Protein 4RHO (pdb70)

B-factor: mean 41.24, std 14.46, range [11.75, 108.76]

Foldseek 3Di:
DLCQQADCSVVPFDWFKKKFAFDLVDDLLPQQLLLLVLLLVVLVCVVDVLAQQQKAAHDNDLVNSRPGRQADNVSGGDPSLNVVQNVVCVPVPDDQFGNKMKSNDPPALSIKITKGDDNVSLATIMDMMTRGHDDFPDALVSVVSSVLSNCVSHVTQKMEDATGPLCVLAPDVQWGFLHQMKHQDDDDCVQQVLFPDWAFRDDPHGGRITRTGNDGPGPGDSPDVSSSVSSNVRNVSCVVVPNIDTSSVD/DLLCQQADVSVVPFDWFKKKFAFDLVDDLLPQQLLLLVLLLVVLVCVVPVLAQQQKAAHDNDLVNSRPGRQADNVSGGDPSLNVVQNVVCVPVPDDQFGNKMKSNDSPAQSIKITWGDDNVSPATIMDMITRGHDDFPDALVSVVSSVLSNCVSHVTQKMEDATGPLCVLAPDVQWGFLHQMKHQDDDDCVQQVLFPDWAFRDDDPGGRITRTGNDGPGPGDSPDVSSSVSSNSRNVSCVVVPNIDTSNVD

Secondary structure (DSSP, 8-state):
--TTTBSGGGGS-----EE----TT--TT-----HHHHHHHHHHHTT----GGG-EE-BSSTTTTSSSBSB-TTSSBPHHHHHHHHHHHSS----S-BS-EE-S--STTT----EE--SS-SSPPEEEE------TT--HHHHHHHHHHHHHHH--S-BEE--TT-TTTSS-TTS------EESS---TTT-TT-SEEEEEEETTEEEEEEEES--SS---TT-HHHHHHHHHHHHHHHHTT-S--GGG-/-TTTTTBSGGGGS-----EE----TT--TT-----HHHHHHHHHHHTT----GGG-EE-BSSTTTTSSSBSB-TTSSBPHHHHHHHHHHHSS----S-BS-EE-S--STTT----EE--SS-SSPPEEEE------TT--HHHHHHHHHHHHHHH--S-BEE--TT-TTTSS-TTS------EESS---TTT-TT-SEEEEEEETTEEEEEEEES--SS---TT-HHHHHHHHHHHHHHHHTT-S--GGG-

Organism: Burkholderia pseudomallei (strain K96243) (NCBI:txid272560)

Solvent-accessible surface area: 22991 Å² total

InterPro domains:
  IPR016929 Imm52 family, TsiT-like [PIRSF029636] (1-240)
  IPR028969 Immunity protein 52 [PF15579] (22-234)

Nearest PDB structures (foldseek):
  4rho-assembly1_A  TM=1.004E+00  e=4.269E-50  Burkholderia pseudomallei K96243
  7drg-assembly1_A  TM=4.751E-01  e=1.906E-02  Pseudomonas aeruginosa PAO1
  7drg-assembly1_B  TM=4.707E-01  e=2.550E-02  Pseudomonas aeruginosa PAO1
  2zba-assembly1_A  TM=2.492E-01  e=7.264E+00  Fusarium sporotrichioides
  4rho-assembly1_A  TM=1.004E+00  e=5.181E-49  Burkholderia pseudomallei K96243

Structure (mmCIF, N/CA/C/O backbone):
data_4RHO
#
_entry.id   4RHO
#
_cell.length_a   37.344
_cell.length_b   85.704
_cell.length_c   156.285
_cell.angle_alpha   90.000
_cell.angle_beta   90.000
_cell.angle_gamma   90.000
#
_symmetry.space_group_name_H-M   'P 21 21 21'
#
loop_
_entity.id
_entity.type
_entity.pdbx_description
1 polymer 'Uncharacterized protein'
2 non-polymer 'TRIETHYLENE GLYCOL'
3 water water
#
loop_
_atom_site.group_PDB
_atom_site.id
_atom_site.type_symbol
_atom_site.label_atom_id
_atom_site.label_alt_id
_atom_site.label_comp_id
_atom_site.label_asym_id
_atom_site.label_entity_id
_atom_site.label_seq_id
_atom_site.pdbx_PDB_ins_code
_atom_site.Cartn_x
_atom_site.Cartn_y
_atom_site.Cartn_z
_atom_site.occupancy
_atom_site.B_iso_or_equiv
_atom_site.auth_seq_id
_atom_site.auth_comp_id
_atom_site.auth_asym_id
_atom_site.auth_atom_id
_atom_site.pdbx_PDB_model_num
ATOM 1 N N . ASP A 1 4 ? 20.097 17.848 28.523 1.00 61.15 -15 ASP A N 1
ATOM 2 C CA . ASP A 1 4 ? 19.616 18.878 27.602 1.00 61.86 -15 ASP A CA 1
ATOM 3 C C . ASP A 1 4 ? 18.546 18.310 26.658 1.00 64.35 -15 ASP A C 1
ATOM 4 O O . ASP A 1 4 ? 17.444 18.852 26.581 1.00 63.88 -15 ASP A O 1
ATOM 6 N N . LYS A 1 5 ? 18.870 17.204 25.954 1.00 59.83 -14 LYS A N 1
ATOM 7 C CA . LYS A 1 5 ? 17.936 16.552 25.020 1.00 58.20 -14 LYS A CA 1
ATOM 8 C C . LYS A 1 5 ? 17.480 15.185 25.566 1.00 58.73 -14 LYS A C 1
ATOM 9 O O . LYS A 1 5 ? 16.787 14.439 24.868 1.00 57.06 -14 LYS A O 1
ATOM 11 N N . ILE A 1 6 ? 17.787 14.911 26.848 1.00 53.69 -13 ILE A N 1
ATOM 12 C CA . ILE A 1 6 ? 17.524 13.618 27.485 1.00 51.56 -13 ILE A CA 1
ATOM 13 C C . ILE A 1 6 ? 15.983 13.294 27.550 1.00 52.19 -13 ILE A C 1
ATOM 14 O O . ILE A 1 6 ? 15.607 12.119 27.501 1.00 50.44 -13 ILE A O 1
ATOM 19 N N . HIS A 1 7 ? 15.126 14.320 27.674 1.00 47.65 -12 HIS A N 1
ATOM 20 C CA . HIS A 1 7 ? 13.697 14.074 27.861 1.00 45.76 -12 HIS A CA 1
ATOM 21 C C . HIS A 1 7 ? 12.878 14.336 26.577 1.00 49.42 -12 HIS A C 1
ATOM 22 O O . HIS A 1 7 ? 11.897 13.640 26.340 1.00 47.63 -12 HIS A O 1
ATOM 29 N N . HIS A 1 8 ? 13.246 15.360 25.780 1.00 48.12 -11 HIS A N 1
ATOM 30 C CA . HIS A 1 8 ? 12.414 15.737 24.632 1.00 48.71 -11 HIS A CA 1
ATOM 31 C C . HIS A 1 8 ? 12.762 14.921 23.347 1.00 54.86 -11 HIS A C 1
ATOM 32 O O . HIS A 1 8 ? 11.878 14.696 22.522 1.00 54.04 -11 HIS A O 1
ATOM 39 N N . HIS A 1 9 ? 14.029 14.460 23.201 1.00 54.01 -10 HIS A N 1
ATOM 40 C CA . HIS A 1 9 ? 14.422 13.653 22.023 1.00 55.12 -10 HIS A CA 1
ATOM 41 C C . HIS A 1 9 ? 14.062 12.175 22.223 1.00 58.27 -10 HIS A C 1
ATOM 42 O O . HIS A 1 9 ? 14.235 11.646 23.317 1.00 56.58 -10 HIS A O 1
ATOM 49 N N . HIS A 1 10 ? 13.602 11.497 21.134 1.00 56.08 -9 HIS A N 1
ATOM 50 C CA . HIS A 1 10 ? 13.103 10.108 21.193 1.00 55.66 -9 HIS A CA 1
ATOM 51 C C . HIS A 1 10 ? 14.197 9.092 21.591 1.00 60.97 -9 HIS A C 1
ATOM 52 O O . HIS A 1 10 ? 13.940 8.214 22.419 1.00 59.95 -9 HIS A O 1
ATOM 59 N N . HIS A 1 11 ? 15.351 9.119 20.899 1.00 59.02 -8 HIS A N 1
ATOM 60 C CA . HIS A 1 11 ? 16.369 8.074 21.052 1.00 59.50 -8 HIS A CA 1
ATOM 61 C C . HIS A 1 11 ? 17.319 8.357 22.240 1.00 65.34 -8 HIS A C 1
ATOM 62 O O . HIS A 1 11 ? 18.105 7.480 22.618 1.00 64.79 -8 HIS A O 1
ATOM 69 N N . HIS A 1 12 ? 17.200 9.546 22.866 1.00 63.25 -7 HIS A N 1
ATOM 70 C CA . HIS A 1 12 ? 18.057 9.913 23.999 1.00 63.75 -7 HIS A CA 1
ATOM 71 C C . HIS A 1 12 ? 17.692 9.111 25.279 1.00 66.48 -7 HIS A C 1
ATOM 72 O O . HIS A 1 12 ? 18.420 9.180 26.268 1.00 66.33 -7 HIS A O 1
ATOM 79 N N . GLU A 1 13 ? 16.626 8.274 25.214 1.00 62.27 -6 GLU A N 1
ATOM 80 C CA . GLU A 1 13 ? 16.267 7.378 26.330 1.00 61.24 -6 GLU A CA 1
ATOM 81 C C . GLU A 1 13 ? 17.275 6.205 26.429 1.00 65.77 -6 GLU A C 1
ATOM 82 O O . GLU A 1 13 ? 17.307 5.498 27.439 1.00 64.44 -6 GLU A O 1
ATOM 88 N N . ASN A 1 14 ? 18.081 6.000 25.366 1.00 63.52 -5 ASN A N 1
ATOM 89 C CA . ASN A 1 14 ? 19.081 4.933 25.322 1.00 64.12 -5 ASN A CA 1
ATOM 90 C C . ASN A 1 14 ? 20.437 5.436 25.847 1.00 69.70 -5 ASN A C 1
ATOM 91 O O . ASN A 1 14 ? 21.350 4.635 26.072 1.00 70.12 -5 ASN A O 1
ATOM 96 N N . LEU A 1 15 ? 20.564 6.764 26.045 1.00 66.29 -4 LEU A N 1
ATOM 97 C CA . LEU A 1 15 ? 21.814 7.373 26.498 1.00 66.66 -4 LEU A CA 1
ATOM 98 C C . LEU A 1 15 ? 21.825 7.549 28.023 1.00 69.46 -4 LEU A C 1
ATOM 99 O O . LEU A 1 15 ? 20.759 7.641 28.651 1.00 67.15 -4 LEU A O 1
ATOM 104 N N . TYR A 1 16 ? 23.030 7.593 28.618 1.00 66.97 -3 TYR A N 1
ATOM 105 C CA . TYR A 1 16 ? 23.193 7.744 30.062 1.00 66.14 -3 TYR A CA 1
ATOM 106 C C . TYR A 1 16 ? 22.881 9.176 30.502 1.00 68.91 -3 TYR A C 1
ATOM 107 O O . TYR A 1 16 ? 23.209 10.128 29.792 1.00 69.64 -3 TYR A O 1
ATOM 109 N N . PHE A 1 17 ? 22.252 9.327 31.678 1.00 63.45 -2 PHE A N 1
ATOM 110 C CA . PHE A 1 17 ? 21.921 10.644 32.223 1.00 62.92 -2 PHE A CA 1
ATOM 111 C C . PHE A 1 17 ? 21.979 10.621 33.738 1.00 64.70 -2 PHE A C 1
ATOM 112 O O . PHE A 1 17 ? 21.910 9.553 34.336 1.00 63.11 -2 PHE A O 1
ATOM 120 N N . GLN A 1 18 ? 22.048 11.793 34.365 1.00 61.18 -1 GLN A N 1
ATOM 121 C CA . GLN A 1 18 ? 22.011 11.884 35.815 1.00 60.14 -1 GLN A CA 1
ATOM 122 C C . GLN A 1 18 ? 20.584 12.115 36.282 1.00 60.64 -1 GLN A C 1
ATOM 123 O O . GLN A 1 18 ? 19.998 13.163 35.986 1.00 60.51 -1 GLN A O 1
ATOM 125 N N . GLY A 1 19 ? 19.998 11.103 36.932 1.00 54.17 0 GLY A N 1
ATOM 126 C CA . GLY A 1 19 ? 18.631 11.198 37.427 1.00 51.78 0 GLY A CA 1
ATOM 127 C C . GLY A 1 19 ? 18.022 9.892 37.902 1.00 51.38 0 GLY A C 1
ATOM 128 O O . GLY A 1 19 ? 18.625 8.825 37.758 1.00 50.89 0 GLY A O 1
ATOM 137 N N . GLU A 1 21 ? 15.299 6.749 37.829 1.00 39.78 2 GLU A N 1
ATOM 138 C CA . GLU A 1 21 ? 14.661 5.981 36.765 1.00 38.20 2 GLU A CA 1
ATOM 139 C C . GLU A 1 21 ? 13.793 4.854 37.343 1.00 39.44 2 GLU A C 1
ATOM 140 O O . GLU A 1 21 ? 14.272 4.053 38.151 1.00 39.25 2 GLU A O 1
ATOM 146 N N . ILE A 1 22 ? 12.503 4.807 36.937 1.00 33.75 3 ILE A N 1
ATOM 147 C CA . ILE A 1 22 ? 11.564 3.764 37.374 1.00 31.43 3 ILE A CA 1
ATOM 148 C C . ILE A 1 22 ? 11.190 2.885 36.169 1.00 33.70 3 ILE A C 1
ATOM 149 O O . ILE A 1 22 ? 10.544 3.363 35.234 1.00 33.91 3 ILE A O 1
ATOM 154 N N . LYS A 1 23 ? 11.672 1.635 36.153 1.00 28.42 4 LYS A N 1
ATOM 155 C CA . LYS A 1 23 ? 11.467 0.738 35.019 1.00 28.05 4 LYS A CA 1
ATOM 156 C C . LYS A 1 23 ? 10.580 -0.427 35.411 1.00 30.75 4 LYS A C 1
ATOM 157 O O . LYS A 1 23 ? 10.876 -1.125 36.378 1.00 29.61 4 LYS A O 1
ATOM 163 N N . ALA A 1 24 ? 9.490 -0.656 34.650 1.00 26.82 5 ALA A N 1
ATOM 164 C CA . ALA A 1 24 ? 8.555 -1.735 34.951 1.00 26.00 5 ALA A CA 1
ATOM 165 C C . ALA A 1 24 ? 8.419 -2.712 33.774 1.00 29.68 5 ALA A C 1
ATOM 166 O O . ALA A 1 24 ? 8.457 -2.299 32.615 1.00 29.00 5 ALA A O 1
ATOM 176 N N . PHE A 1 26 ? 5.792 -5.706 32.321 1.00 25.29 7 PHE A N 1
ATOM 177 C CA . PHE A 1 26 ? 4.456 -6.264 32.492 1.00 25.69 7 PHE A CA 1
ATOM 178 C C . PHE A 1 26 ? 4.053 -7.106 31.281 1.00 31.83 7 PHE A C 1
ATOM 179 O O . PHE A 1 26 ? 4.726 -7.075 30.253 1.00 30.96 7 PHE A O 1
ATOM 187 N N . ARG A 1 27 ? 2.993 -7.903 31.427 1.00 31.25 8 ARG A N 1
ATOM 188 C CA . ARG A 1 27 ? 2.475 -8.715 30.335 1.00 33.07 8 ARG A CA 1
ATOM 189 C C . ARG A 1 27 ? 0.980 -8.523 30.206 1.00 38.77 8 ARG A C 1
ATOM 190 O O . ARG A 1 27 ? 0.210 -9.124 30.960 1.00 39.44 8 ARG A O 1
ATOM 198 N N . ASP A 1 28 ? 0.564 -7.618 29.322 1.00 35.47 9 ASP A N 1
ATOM 199 C CA . ASP A 1 28 ? -0.850 -7.363 29.085 1.00 35.67 9 ASP A CA 1
ATOM 200 C C . ASP A 1 28 ? -1.240 -7.869 27.705 1.00 39.38 9 ASP A C 1
ATOM 201 O O . ASP A 1 28 ? -0.981 -7.200 26.704 1.00 37.90 9 ASP A O 1
ATOM 206 N N . VAL A 1 29 ? -1.849 -9.065 27.646 1.00 37.15 10 VAL A N 1
ATOM 207 C CA . VAL A 1 29 ? -2.187 -9.725 26.381 1.00 38.08 10 VAL A CA 1
ATOM 208 C C . VAL A 1 29 ? -3.300 -8.950 25.618 1.00 41.65 10 VAL A C 1
ATOM 209 O O . VAL A 1 29 ? -3.535 -9.225 24.445 1.00 42.06 10 VAL A O 1
ATOM 213 N N . SER A 1 30 ? -3.958 -7.984 26.283 1.00 37.74 11 SER A N 1
ATOM 214 C CA . SER A 1 30 ? -5.042 -7.216 25.655 1.00 38.40 11 SER A CA 1
ATOM 215 C C . SER A 1 30 ? -4.538 -5.855 25.112 1.00 40.77 11 SER A C 1
ATOM 216 O O . SER A 1 30 ? -5.310 -5.113 24.496 1.00 40.86 11 SER A O 1
ATOM 219 N N . LEU A 1 31 ? -3.251 -5.537 25.338 1.00 35.45 12 LEU A N 1
ATOM 220 C CA . LEU A 1 31 ? -2.686 -4.251 24.931 1.00 34.27 12 LEU A CA 1
ATOM 221 C C . LEU A 1 31 ? -1.840 -4.396 23.657 1.00 40.49 12 LEU A C 1
ATOM 222 O O . LEU A 1 31 ? -0.869 -5.153 23.644 1.00 40.70 12 LEU A O 1
ATOM 227 N N . SER A 1 32 ? -2.194 -3.646 22.596 1.00 38.27 13 SER A N 1
ATOM 228 C CA . SER A 1 32 ? -1.432 -3.659 21.343 1.00 38.50 13 SER A CA 1
ATOM 229 C C . SER A 1 32 ? -0.467 -2.476 21.284 1.00 42.50 13 SER A C 1
ATOM 230 O O . SER A 1 32 ? -0.629 -1.509 22.032 1.00 41.36 13 SER A O 1
ATOM 233 N N . SER A 1 33 ? 0.500 -2.521 20.351 1.00 40.30 14 SER A N 1
ATOM 234 C CA . SER A 1 33 ? 1.470 -1.436 20.172 1.00 39.49 14 SER A CA 1
ATOM 235 C C . SER A 1 33 ? 0.824 -0.217 19.472 1.00 42.34 14 SER A C 1
ATOM 236 O O . SER A 1 33 ? 1.449 0.846 19.380 1.00 41.75 14 SER A O 1
ATOM 239 N N . ARG A 1 34 ? -0.440 -0.376 18.998 1.00 38.62 15 ARG A N 1
ATOM 240 C CA A ARG A 1 34 ? -1.141 0.711 18.307 0.50 38.59 15 ARG A CA 1
ATOM 241 C CA B ARG A 1 34 ? -1.169 0.673 18.282 0.50 38.70 15 ARG A CA 1
ATOM 242 C C . ARG A 1 34 ? -2.242 1.310 19.197 1.00 42.23 15 ARG A C 1
ATOM 243 O O . ARG A 1 34 ? -2.855 2.318 18.828 1.00 42.11 15 ARG A O 1
ATOM 258 N N . ASN A 1 35 ? -2.463 0.721 20.388 1.00 38.29 16 ASN A N 1
ATOM 259 C CA . ASN A 1 35 ? -3.463 1.231 21.327 1.00 37.62 16 ASN A CA 1
ATOM 260 C C . ASN A 1 35 ? -2.887 2.421 22.116 1.00 40.85 16 ASN A C 1
ATOM 261 O O . ASN A 1 35 ? -2.609 2.299 23.312 1.00 40.03 16 ASN A O 1
ATOM 266 N N . PHE A 1 36 ? -2.667 3.562 21.425 1.00 38.03 17 PHE A N 1
ATOM 267 C CA . PHE A 1 36 ? -2.048 4.751 22.030 1.00 37.39 17 PHE A CA 1
ATOM 268 C C . PHE A 1 36 ? -2.961 5.390 23.063 1.00 40.35 17 PHE A C 1
ATOM 269 O O . PHE A 1 36 ? -2.476 6.029 23.999 1.00 39.82 17 PHE A O 1
ATOM 277 N N . SER A 1 37 ? -4.285 5.267 22.870 1.00 36.52 18 SER A N 1
ATOM 278 C CA . SER A 1 37 ? -5.263 5.859 23.770 1.00 35.66 18 SER A CA 1
ATOM 279 C C . SER A 1 37 ? -5.163 5.229 25.174 1.00 37.06 18 SER A C 1
ATOM 280 O O . SER A 1 37 ? -5.103 5.956 26.173 1.00 35.85 18 SER A O 1
ATOM 283 N N . GLU A 1 38 ? -5.048 3.881 25.239 1.00 31.80 19 GLU A N 1
ATOM 284 C CA . GLU A 1 38 ? -4.887 3.171 26.511 1.00 30.17 19 GLU A CA 1
ATOM 285 C C . GLU A 1 38 ? -3.511 3.472 27.126 1.00 30.42 19 GLU A C 1
ATOM 286 O O . GLU A 1 38 ? -3.409 3.659 28.336 1.00 30.01 19 GLU A O 1
ATOM 300 N N . LEU A 1 40 ? -1.578 6.291 26.713 1.00 25.89 21 LEU A N 1
ATOM 301 C CA . LEU A 1 40 ? -1.579 7.666 27.234 1.00 26.26 21 LEU A CA 1
ATOM 302 C C . LEU A 1 40 ? -2.471 7.806 28.488 1.00 30.49 21 LEU A C 1
ATOM 303 O O . LEU A 1 40 ? -2.153 8.601 29.373 1.00 30.31 21 LEU A O 1
ATOM 308 N N . SER A 1 41 ? -3.578 7.028 28.567 1.00 27.17 22 SER A N 1
ATOM 309 C CA . SER A 1 41 ? -4.462 7.078 29.746 1.00 28.25 22 SER A CA 1
ATOM 310 C C . SER A 1 41 ? -3.762 6.470 30.977 1.00 31.43 22 SER A C 1
ATOM 311 O O . SER A 1 41 ? -3.900 6.997 32.080 1.00 31.14 22 SER A O 1
ATOM 314 N N . ARG A 1 42 ? -2.960 5.387 30.770 1.00 27.39 23 ARG A N 1
ATOM 315 C CA . ARG A 1 42 ? -2.162 4.780 31.855 1.00 26.79 23 ARG A CA 1
ATOM 316 C C . ARG A 1 42 ? -1.047 5.716 32.279 1.00 29.94 23 ARG A C 1
ATOM 317 O O . ARG A 1 42 ? -0.771 5.845 33.468 1.00 29.26 23 ARG A O 1
ATOM 325 N N . GLU A 1 43 ? -0.419 6.401 31.302 1.00 26.90 24 GLU A N 1
ATOM 326 C CA . GLU A 1 43 ? 0.633 7.377 31.581 1.00 26.38 24 GLU A CA 1
ATOM 327 C C . GLU A 1 43 ? 0.062 8.588 32.329 1.00 31.20 24 GLU A C 1
ATOM 328 O O . GLU A 1 43 ? 0.717 9.120 33.228 1.00 31.74 24 GLU A O 1
ATOM 334 N N . SER A 1 44 ? -1.203 8.954 32.027 1.00 27.53 25 SER A N 1
ATOM 335 C CA . SER A 1 44 ? -1.896 10.063 32.696 1.00 28.20 25 SER A CA 1
ATOM 336 C C . SER A 1 44 ? -2.080 9.783 34.198 1.00 33.54 25 SER A C 1
ATOM 337 O O . SER A 1 44 ? -2.099 10.719 35.003 1.00 33.36 25 SER A O 1
ATOM 340 N N . LYS A 1 45 ? -2.257 8.498 34.566 1.00 30.82 26 LYS A N 1
ATOM 341 C CA . LYS A 1 45 ? -2.375 8.100 35.976 1.00 31.09 26 LYS A CA 1
ATOM 342 C C . LYS A 1 45 ? -1.035 8.281 36.689 1.00 34.67 26 LYS A C 1
ATOM 343 O O . LYS A 1 45 ? -0.994 8.787 37.810 1.00 34.96 26 LYS A O 1
ATOM 349 N N . VAL A 1 46 ? 0.072 7.911 36.011 1.00 30.47 27 VAL A N 1
ATOM 350 C CA . VAL A 1 46 ? 1.422 8.073 36.554 1.00 30.06 27 VAL A CA 1
ATOM 351 C C . VAL A 1 46 ? 1.769 9.575 36.651 1.00 34.95 27 VAL A C 1
ATOM 352 O O . VAL A 1 46 ? 2.289 10.018 37.673 1.00 35.00 27 VAL A O 1
ATOM 356 N N . VAL A 1 47 ? 1.406 10.363 35.609 1.00 32.10 28 VAL A N 1
ATOM 357 C CA . VAL A 1 47 ? 1.616 11.819 35.607 1.00 32.36 28 VAL A CA 1
ATOM 358 C C . VAL A 1 47 ? 0.832 12.470 36.771 1.00 35.78 28 VAL A C 1
ATOM 359 O O . VAL A 1 47 ? 1.338 13.390 37.412 1.00 36.08 28 VAL A O 1
ATOM 363 N N . ALA A 1 48 ? -0.390 11.952 37.062 1.00 32.09 29 ALA A N 1
ATOM 364 C CA . ALA A 1 48 ? -1.232 12.470 38.156 1.00 32.36 29 ALA A CA 1
ATOM 365 C C . ALA A 1 48 ? -0.542 12.311 39.506 1.00 35.25 29 ALA A C 1
ATOM 366 O O . ALA A 1 48 ? -0.640 13.199 40.354 1.00 35.43 29 ALA A O 1
ATOM 368 N N . ALA A 1 49 ? 0.176 11.180 39.704 1.00 31.21 30 ALA A N 1
ATOM 369 C CA . ALA A 1 49 ? 0.926 10.925 40.941 1.00 31.50 30 ALA A CA 1
ATOM 370 C C . ALA A 1 49 ? 2.096 11.894 41.075 1.00 37.01 30 ALA A C 1
ATOM 371 O O . ALA A 1 49 ? 2.406 12.334 42.179 1.00 37.76 30 ALA A O 1
ATOM 373 N N . LEU A 1 50 ? 2.730 12.250 39.941 1.00 34.19 31 LEU A N 1
ATOM 374 C CA . LEU A 1 50 ? 3.839 13.208 39.923 1.00 34.81 31 LEU A CA 1
ATOM 375 C C . LEU A 1 50 ? 3.334 14.632 40.139 1.00 40.65 31 LEU A C 1
ATOM 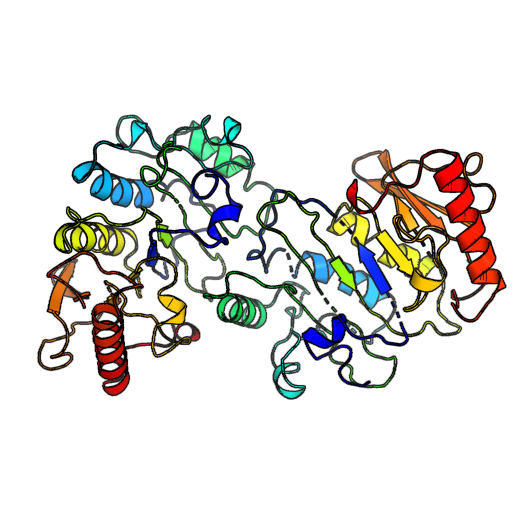376 O O . LEU A 1 50 ? 3.971 15.407 40.843 1.00 40.49 31 LEU A O 1
ATOM 381 N N . ALA A 1 51 ? 2.175 14.979 39.520 1.00 38.89 32 ALA A N 1
ATOM 382 C CA . ALA A 1 51 ? 1.581 16.322 39.622 1.00 40.56 32 ALA A CA 1
ATOM 383 C C . ALA A 1 51 ? 1.192 16.654 41.072 1.00 47.22 32 ALA A C 1
ATOM 384 O O . ALA A 1 51 ? 1.226 17.824 41.469 1.00 48.34 32 ALA A O 1
ATOM 386 N N . ALA A 1 52 ? 0.838 15.622 41.867 1.00 44.07 33 ALA A N 1
ATOM 387 C CA . ALA A 1 52 ? 0.489 15.801 43.281 1.00 45.21 33 ALA A CA 1
ATOM 388 C C . ALA A 1 52 ? 1.718 16.212 44.106 1.00 48.59 33 ALA A C 1
ATOM 389 O O . ALA A 1 52 ? 1.578 16.863 45.142 1.00 49.79 33 ALA A O 1
ATOM 391 N N . LYS A 1 53 ? 2.923 15.830 43.640 1.00 43.77 34 LYS A N 1
ATOM 392 C CA . LYS A 1 53 ? 4.173 16.111 44.346 1.00 43.98 34 LYS A CA 1
ATOM 393 C C . LYS A 1 53 ? 4.788 17.447 43.886 1.00 49.63 34 LYS A C 1
ATOM 394 O O . LYS A 1 53 ? 5.425 18.135 44.686 1.00 50.62 34 LYS A O 1
ATOM 400 N N . SER A 1 54 ? 4.658 17.775 42.575 1.00 45.92 35 SER A N 1
ATOM 401 C CA . SER A 1 54 ? 5.278 18.976 42.006 1.00 46.68 35 SER A CA 1
ATOM 402 C C . SER A 1 54 ? 4.356 19.651 40.966 1.00 51.19 35 SER A C 1
ATOM 403 O O . SER A 1 54 ? 3.794 18.973 40.099 1.00 49.57 35 SER A O 1
ATOM 406 N N . PRO A 1 55 ? 4.284 21.012 40.966 1.00 49.44 36 PRO A N 1
ATOM 407 C CA . PRO A 1 55 ? 3.448 21.699 39.954 1.00 49.33 36 PRO A CA 1
ATOM 408 C C . PRO A 1 55 ? 4.081 21.656 38.554 1.00 50.55 36 PRO A C 1
ATOM 409 O O . PRO A 1 55 ? 3.392 21.878 37.556 1.00 50.47 36 PRO A O 1
ATOM 413 N N . LEU A 1 56 ? 5.394 21.352 38.483 1.00 44.89 37 LEU A N 1
ATOM 414 C CA . LEU A 1 56 ? 6.113 21.234 37.206 1.00 43.30 37 LEU A CA 1
ATOM 415 C C . LEU A 1 56 ? 5.657 19.985 36.430 1.00 42.05 37 LEU A C 1
ATOM 416 O O . LEU A 1 56 ? 5.939 19.863 35.232 1.00 41.61 37 LEU A O 1
ATOM 429 N N . ALA A 1 58 ? 2.384 19.042 36.176 1.00 33.21 39 ALA A N 1
ATOM 430 C CA . ALA A 1 58 ? 0.969 19.212 35.797 1.00 34.00 39 ALA A CA 1
ATOM 431 C C . ALA A 1 58 ? 0.697 18.673 34.372 1.00 39.01 39 ALA A C 1
ATOM 432 O O . ALA A 1 58 ? 1.509 18.888 33.464 1.00 38.84 39 ALA A O 1
ATOM 434 N N . HIS A 1 59 ? -0.457 17.973 34.185 1.00 35.90 40 HIS A N 1
ATOM 435 C CA . HIS A 1 59 ? -0.826 17.333 32.901 1.00 34.92 40 HIS A CA 1
ATOM 436 C C . HIS A 1 59 ? -0.724 18.304 31.711 1.00 39.44 40 HIS A C 1
ATOM 437 O O . HIS A 1 59 ? -0.354 17.886 30.611 1.00 38.51 40 HIS A O 1
ATOM 444 N N . ALA A 1 60 ? -1.116 19.583 31.915 1.00 37.26 41 ALA A N 1
ATOM 445 C CA . ALA A 1 60 ? -1.170 20.582 30.832 1.00 37.77 41 ALA A CA 1
ATOM 446 C C . ALA A 1 60 ? 0.228 20.856 30.214 1.00 41.17 41 ALA A C 1
ATOM 447 O O . ALA A 1 60 ? 0.315 21.275 29.056 1.00 41.09 41 ALA A O 1
ATOM 449 N N . ASN A 1 61 ? 1.306 20.632 30.992 1.00 36.89 42 ASN A N 1
ATOM 450 C CA . ASN A 1 61 ? 2.678 20.922 30.544 1.00 36.33 42 ASN A CA 1
ATOM 451 C C . ASN A 1 61 ? 3.245 19.786 29.676 1.00 37.46 42 ASN A C 1
ATOM 452 O O . ASN A 1 61 ? 4.195 20.007 28.924 1.00 37.20 42 ASN A O 1
ATOM 457 N N . TRP A 1 62 ? 2.695 18.558 29.821 1.00 32.06 43 TRP A N 1
ATOM 458 C CA . TRP A 1 62 ? 3.239 17.372 29.153 1.00 30.19 43 TRP A CA 1
ATOM 459 C C . TRP A 1 62 ? 3.009 17.412 27.634 1.00 35.72 43 TRP A C 1
ATOM 460 O O . TRP A 1 62 ? 1.934 17.804 27.170 1.00 36.32 43 TRP A O 1
ATOM 471 N N . ARG A 1 63 ? 4.056 17.065 26.865 1.00 32.14 44 ARG A N 1
ATOM 472 C CA . ARG A 1 63 ? 4.023 17.067 25.400 1.00 32.05 44 ARG A CA 1
ATOM 473 C C . ARG A 1 63 ? 4.531 15.742 24.861 1.00 36.22 44 ARG A C 1
ATOM 474 O O . ARG A 1 63 ? 5.211 15.013 25.581 1.00 36.15 44 ARG A O 1
ATOM 482 N N . LEU A 1 64 ? 4.310 15.476 23.558 1.00 32.78 45 LEU A N 1
ATOM 483 C CA . LEU A 1 64 ? 4.928 14.325 22.893 1.00 31.94 45 LEU A CA 1
ATOM 484 C C . LEU A 1 64 ? 6.410 14.582 22.667 1.00 36.34 45 LEU A C 1
ATOM 485 O O . LEU A 1 64 ? 6.802 15.727 22.414 1.00 36.43 45 LEU A O 1
ATOM 490 N N . LYS A 1 65 ? 7.233 13.521 22.690 1.00 32.57 46 LYS A N 1
ATOM 491 C CA . LYS A 1 65 ? 8.642 13.642 22.309 1.00 33.12 46 LYS A CA 1
ATOM 492 C C . LYS A 1 65 ? 8.758 13.902 20.792 1.00 39.29 46 LYS A C 1
ATOM 493 O O . LYS A 1 65 ? 7.796 13.674 20.051 1.00 38.72 46 LYS A O 1
ATOM 499 N N . GLY A 1 66 ? 9.914 14.393 20.354 1.00 38.57 47 GLY A N 1
ATOM 500 C CA . GLY A 1 66 ? 10.140 14.699 18.943 1.00 39.78 47 GLY A CA 1
ATOM 501 C C . GLY A 1 66 ? 11.574 14.518 18.493 1.00 45.72 47 GLY A C 1
ATOM 502 O O . GLY A 1 66 ? 12.484 14.412 19.321 1.00 45.20 47 GLY A O 1
ATOM 503 N N . ASN A 1 67 ? 11.794 14.505 17.163 1.00 44.31 48 ASN A N 1
ATOM 504 C CA . ASN A 1 67 ? 13.140 14.405 16.584 1.00 45.31 48 ASN A CA 1
ATOM 505 C C . ASN A 1 67 ? 13.881 15.749 16.706 1.00 51.43 48 ASN A C 1
ATOM 506 O O . ASN A 1 67 ? 15.083 15.822 16.443 1.00 52.11 48 ASN A O 1
ATOM 511 N N . SER A 1 68 ? 13.150 16.813 17.096 1.00 48.90 49 SER A N 1
ATOM 512 C CA . SER A 1 68 ? 13.722 18.138 17.342 1.00 50.24 49 SER A CA 1
ATOM 513 C C . SER A 1 68 ? 13.012 18.803 18.518 1.00 55.03 49 SER A C 1
ATOM 514 O O . SER A 1 68 ? 11.908 18.388 18.880 1.00 53.83 49 SER A O 1
ATOM 517 N N . LEU A 1 69 ? 13.637 19.832 19.122 1.00 53.17 50 LEU A N 1
ATOM 518 C CA . LEU A 1 69 ? 13.028 20.549 20.250 1.00 53.09 50 LEU A CA 1
ATOM 519 C C . LEU A 1 69 ? 11.737 21.276 19.810 1.00 58.11 50 LEU A C 1
ATOM 520 O O . LEU A 1 69 ? 10.782 21.365 20.590 1.00 56.83 50 LEU A O 1
ATOM 525 N N . GLU A 1 70 ? 11.693 21.742 18.543 1.00 56.03 51 GLU A N 1
ATOM 526 C CA . GLU A 1 70 ? 10.536 22.457 18.018 1.00 56.11 51 GLU A CA 1
ATOM 527 C C . GLU A 1 70 ? 9.300 21.541 17.957 1.00 58.22 51 GLU A C 1
ATOM 528 O O . GLU A 1 70 ? 8.239 21.919 18.451 1.00 58.26 51 GLU A O 1
ATOM 534 N N . GLU A 1 71 ? 9.443 20.324 17.367 1.00 52.67 52 GLU A N 1
ATOM 535 C CA . GLU A 1 71 ? 8.304 19.403 17.233 1.00 50.68 52 GLU A CA 1
ATOM 536 C C . GLU A 1 71 ? 8.026 18.650 18.566 1.00 51.19 52 GLU A C 1
ATOM 537 O O . GLU A 1 71 ? 6.994 17.988 18.693 1.00 50.07 52 GLU A O 1
ATOM 543 N N . ALA A 1 72 ? 8.931 18.788 19.559 1.00 46.13 53 ALA A N 1
ATOM 544 C CA . ALA A 1 72 ? 8.738 18.182 20.880 1.00 44.04 53 ALA A CA 1
ATOM 545 C C . ALA A 1 72 ? 7.882 19.087 21.782 1.00 47.41 53 ALA A C 1
ATOM 546 O O . ALA A 1 72 ? 7.475 18.669 22.862 1.00 45.78 53 ALA A O 1
ATOM 548 N N . THR A 1 73 ? 7.589 20.321 21.322 1.00 45.43 54 THR A N 1
ATOM 549 C CA . THR A 1 73 ? 6.805 21.284 22.108 1.00 46.00 54 THR A CA 1
ATOM 550 C C . THR A 1 73 ? 5.465 21.622 21.406 1.00 50.31 54 THR A C 1
ATOM 551 O O . THR A 1 73 ? 4.707 22.455 21.905 1.00 51.02 54 THR A O 1
ATOM 555 N N . LEU A 1 74 ? 5.179 20.975 20.258 1.00 46.53 55 LEU A N 1
ATOM 556 C CA . LEU A 1 74 ? 3.996 21.309 19.454 1.00 47.12 55 LEU A CA 1
ATOM 557 C C . LEU A 1 74 ? 2.720 20.610 19.963 1.00 49.06 55 LEU A C 1
ATOM 558 O O . LEU A 1 74 ? 1.648 21.214 19.938 1.00 49.46 55 LEU A O 1
ATOM 563 N N . TYR A 1 75 ? 2.814 19.316 20.321 1.00 43.32 56 TYR A N 1
ATOM 564 C CA . TYR A 1 75 ? 1.619 18.527 20.616 1.00 41.94 56 TYR A CA 1
ATOM 565 C C . TYR A 1 75 ? 1.493 18.200 22.120 1.00 43.89 56 TYR A C 1
ATOM 566 O O . TYR A 1 75 ? 2.219 17.343 22.635 1.00 42.56 56 TYR A O 1
ATOM 575 N N . PRO A 1 76 ? 0.464 18.767 22.808 1.00 40.03 57 PRO A N 1
ATOM 576 C CA . PRO A 1 76 ? 0.231 18.388 24.213 1.00 39.02 57 PRO A CA 1
ATOM 577 C C . PRO A 1 76 ? -0.249 16.944 24.322 1.00 40.42 57 PRO A C 1
ATOM 578 O O . PRO A 1 76 ? -1.001 16.477 23.462 1.00 39.92 57 PRO A O 1
ATOM 582 N N . ALA A 1 77 ? 0.234 16.216 25.341 1.00 34.51 58 ALA A N 1
ATOM 583 C CA . ALA A 1 77 ? -0.081 14.800 25.505 1.00 32.56 58 ALA A CA 1
ATOM 584 C C . ALA A 1 77 ? -1.528 14.588 25.953 1.00 36.17 58 ALA A C 1
ATOM 585 O O . ALA A 1 77 ? -2.136 13.576 25.601 1.00 34.42 58 ALA A O 1
ATOM 587 N N . PHE A 1 78 ? -2.063 15.510 26.783 1.00 34.52 59 PHE A N 1
ATOM 588 C CA . PHE A 1 78 ? -3.386 15.327 27.378 1.00 35.06 59 PHE A CA 1
ATOM 589 C C . PHE A 1 78 ? -4.270 16.552 27.179 1.00 42.76 59 PHE A C 1
ATOM 590 O O . PHE A 1 78 ? -3.761 17.661 26.987 1.00 43.47 59 PHE A O 1
ATOM 598 N N . ASP A 1 79 ? -5.604 16.370 27.333 1.00 40.81 60 ASP A N 1
ATOM 599 C CA . ASP A 1 79 ? -6.545 17.481 27.397 1.00 42.72 60 ASP A CA 1
ATOM 600 C C . ASP A 1 79 ? -6.483 18.133 28.785 1.00 48.46 60 ASP A C 1
ATOM 601 O O . ASP A 1 79 ? -5.779 17.632 29.667 1.00 46.84 60 ASP A O 1
ATOM 606 N N . ALA A 1 80 ? -7.246 19.223 28.994 1.00 48.05 61 ALA A N 1
ATOM 607 C CA . ALA A 1 80 ? -7.269 19.927 30.286 1.00 49.38 61 ALA A CA 1
ATOM 608 C C . ALA A 1 80 ? -7.744 18.997 31.434 1.00 54.44 61 ALA A C 1
ATOM 609 O O . ALA A 1 80 ? -7.339 19.183 32.587 1.00 54.21 61 ALA A O 1
ATOM 611 N N . ASP A 1 81 ? -8.578 17.984 31.103 1.00 51.66 62 ASP A N 1
ATOM 612 C CA . ASP A 1 81 ? -9.118 17.047 32.097 1.00 51.68 62 ASP A CA 1
ATOM 613 C C . ASP A 1 81 ? -8.124 15.880 32.389 1.00 53.46 62 ASP A C 1
ATOM 614 O O . ASP A 1 81 ? -8.333 15.111 33.328 1.00 53.27 62 ASP A O 1
ATOM 619 N N . GLY A 1 82 ? -7.068 15.779 31.584 1.00 47.95 63 GLY A N 1
ATOM 620 C CA . GLY A 1 82 ? -6.041 14.758 31.770 1.00 45.58 63 GLY A CA 1
ATOM 621 C C . GLY A 1 82 ? -6.190 13.558 30.852 1.00 47.31 63 GLY A C 1
ATOM 622 O O . GLY A 1 82 ? -5.367 12.646 30.889 1.00 45.75 63 GLY A O 1
ATOM 623 N N . SER A 1 83 ? -7.253 13.537 30.033 1.00 43.17 64 SER A N 1
ATOM 624 C CA . SER A 1 83 ? -7.471 12.441 29.087 1.00 41.95 64 SER A CA 1
ATOM 625 C C . SER A 1 83 ? -6.570 12.611 27.857 1.00 44.73 64 SER A C 1
ATOM 626 O O . SER A 1 83 ? -6.161 13.731 27.550 1.00 44.31 64 SER A O 1
ATOM 629 N N . PRO A 1 84 ? -6.229 11.508 27.130 1.00 40.31 65 PRO A N 1
ATOM 630 C CA . PRO A 1 84 ? -5.388 11.667 25.922 1.00 39.69 65 PRO A CA 1
ATOM 631 C C . PRO A 1 84 ? -5.996 12.670 24.941 1.00 43.99 65 PRO A C 1
ATOM 632 O O . PRO A 1 84 ? -7.197 12.609 24.667 1.00 44.60 65 PRO A O 1
ATOM 636 N N . SER A 1 85 ? -5.191 13.646 24.472 1.00 39.99 66 SER A N 1
ATOM 637 C CA . SER A 1 85 ? -5.682 14.638 23.515 1.00 40.58 66 SER A CA 1
ATOM 638 C C . SER A 1 85 ? -5.733 14.043 22.111 1.00 44.31 66 SER A C 1
ATOM 639 O O . SER A 1 85 ? -4.933 13.162 21.787 1.00 43.37 66 SER A O 1
ATOM 642 N N . THR A 1 86 ? -6.700 14.490 21.287 1.00 41.69 67 THR A N 1
ATOM 643 C CA . THR A 1 86 ? -6.864 13.968 19.925 1.00 41.53 67 THR A CA 1
ATOM 644 C C . THR A 1 86 ? -5.647 14.369 19.027 1.00 45.06 67 THR A C 1
ATOM 645 O O . THR A 1 86 ? -5.119 13.518 18.310 1.00 43.44 67 THR A O 1
ATOM 649 N N . PRO A 1 87 ? -5.130 15.641 19.120 1.00 42.92 68 PRO A N 1
ATOM 650 C CA . PRO A 1 87 ? -3.949 16.005 18.309 1.00 42.94 68 PRO A CA 1
ATOM 651 C C . PRO A 1 87 ? -2.757 15.075 18.576 1.00 46.07 68 PRO A C 1
ATOM 652 O O . PRO A 1 87 ? -2.013 14.755 17.652 1.00 45.98 68 PRO A O 1
ATOM 656 N N . ALA A 1 88 ? -2.598 14.609 19.843 1.00 41.66 69 ALA A N 1
ATOM 657 C CA . ALA A 1 88 ? -1.528 13.675 20.198 1.00 40.34 69 ALA A CA 1
ATOM 658 C C . ALA A 1 88 ? -1.772 12.299 19.571 1.00 42.89 69 ALA A C 1
ATOM 659 O O . ALA A 1 88 ? -0.858 11.722 18.977 1.00 42.35 69 ALA A O 1
ATOM 661 N N . LEU A 1 89 ? -3.025 11.795 19.655 1.00 39.15 70 LEU A N 1
ATOM 662 C CA . LEU A 1 89 ? -3.391 10.495 19.070 1.00 38.56 70 LEU A CA 1
ATOM 663 C C . LEU A 1 89 ? -3.287 10.531 17.538 1.00 41.28 70 LEU A C 1
ATOM 664 O O . LEU A 1 89 ? -2.972 9.515 16.920 1.00 40.27 70 LEU A O 1
ATOM 669 N N . ALA A 1 90 ? -3.528 11.715 16.929 1.00 38.17 71 ALA A N 1
ATOM 670 C CA . ALA A 1 90 ? -3.446 11.884 15.477 1.00 38.49 71 ALA A CA 1
ATOM 671 C C . ALA A 1 90 ? -2.009 11.776 15.001 1.00 42.45 71 ALA A C 1
ATOM 672 O O . ALA A 1 90 ? -1.749 11.164 13.966 1.00 43.39 71 ALA A O 1
ATOM 674 N N . VAL A 1 91 ? -1.060 12.327 15.783 1.00 37.65 72 VAL A N 1
ATOM 675 C CA . VAL A 1 91 ? 0.365 12.291 15.447 1.00 37.00 72 VAL A CA 1
ATOM 676 C C . VAL A 1 91 ? 0.917 10.858 15.600 1.00 40.21 72 VAL A C 1
ATOM 677 O O . VAL A 1 91 ? 1.611 10.366 14.707 1.00 39.97 72 VAL A O 1
ATOM 681 N N . LEU A 1 92 ? 0.580 10.188 16.716 1.00 36.16 73 LEU A N 1
ATOM 682 C CA . LEU A 1 92 ? 1.065 8.833 17.001 1.00 35.42 73 LEU A CA 1
ATOM 683 C C . LEU A 1 92 ? 0.574 7.823 15.938 1.00 41.12 73 LEU A C 1
ATOM 684 O O . LEU A 1 92 ? 1.330 6.934 15.541 1.00 40.36 73 LEU A O 1
ATOM 689 N N . ASN A 1 93 ? -0.674 7.992 15.450 1.00 40.17 74 ASN A N 1
ATOM 690 C CA . ASN A 1 93 ? -1.227 7.123 14.403 1.00 41.24 74 ASN A CA 1
ATOM 691 C C . ASN A 1 93 ? -0.479 7.314 13.073 1.00 47.35 74 ASN A C 1
ATOM 692 O O . ASN A 1 93 ? -0.267 6.342 12.342 1.00 48.02 74 ASN A O 1
ATOM 697 N N . GLU A 1 94 ? -0.078 8.567 12.759 1.00 44.90 75 GLU A N 1
ATOM 698 C CA . GLU A 1 94 ? 0.597 8.872 11.487 1.00 46.19 75 GLU A CA 1
ATOM 699 C C . GLU A 1 94 ? 2.055 8.394 11.493 1.00 50.38 75 GLU A C 1
ATOM 700 O O . GLU A 1 94 ? 2.557 7.946 10.459 1.00 50.15 75 GLU A O 1
ATOM 706 N N . GLU A 1 95 ? 2.749 8.532 12.640 1.00 47.53 76 GLU A N 1
ATOM 707 C CA . GLU A 1 95 ? 4.155 8.106 12.763 1.00 48.17 76 GLU A CA 1
ATOM 708 C C . GLU A 1 95 ? 4.260 6.572 12.769 1.00 53.45 76 GLU A C 1
ATOM 709 O O . GLU A 1 95 ? 5.283 6.020 12.358 1.00 53.46 76 GLU A O 1
ATOM 715 N N . GLN A 1 96 ? 3.187 5.892 13.229 1.00 51.12 77 GLN A N 1
ATOM 716 C CA A GLN A 1 96 ? 3.123 4.432 13.279 0.50 51.08 77 GLN A CA 1
ATOM 717 C CA B GLN A 1 96 ? 3.145 4.429 13.273 0.50 51.18 77 GLN A CA 1
ATOM 718 C C . GLN A 1 96 ? 2.807 3.862 11.890 1.00 56.59 77 GLN A C 1
ATOM 719 O O . GLN A 1 96 ? 3.152 2.715 11.593 1.00 56.26 77 GLN A O 1
ATOM 730 N N . ARG A 1 97 ? 2.140 4.671 11.042 1.00 55.62 78 ARG A N 1
ATOM 731 C CA . ARG A 1 97 ? 1.737 4.273 9.689 1.00 57.25 78 ARG A CA 1
ATOM 732 C C . ARG A 1 97 ? 2.935 3.750 8.885 1.00 63.73 78 ARG A C 1
ATOM 733 O O . ARG A 1 97 ? 3.943 4.453 8.736 1.00 63.51 78 ARG A O 1
ATOM 741 N N . GLY A 1 98 ? 2.831 2.504 8.419 1.00 61.88 79 GLY A N 1
ATOM 742 C CA . GLY A 1 98 ? 3.884 1.865 7.638 1.00 63.09 79 GLY A CA 1
ATOM 743 C C . GLY A 1 98 ? 4.979 1.248 8.485 1.00 67.11 79 GLY A C 1
ATOM 744 O O . GLY A 1 98 ? 5.440 0.139 8.196 1.00 66.76 79 GLY A O 1
ATOM 745 N N . LYS A 1 99 ? 5.432 1.980 9.535 1.00 64.09 80 LYS A N 1
ATOM 746 C CA . LYS A 1 99 ? 6.485 1.500 10.439 1.00 63.68 80 LYS A CA 1
ATOM 747 C C . LYS A 1 99 ? 6.007 0.278 11.215 1.00 67.58 80 LYS A C 1
ATOM 748 O O . LYS A 1 99 ? 5.168 0.402 12.110 1.00 66.72 80 LYS A O 1
ATOM 750 N N . LYS A 1 100 ? 6.497 -0.917 10.833 1.00 64.95 81 LYS A N 1
ATOM 751 C CA . LYS A 1 100 ? 6.086 -2.170 11.468 1.00 64.68 81 LYS A CA 1
ATOM 752 C C . LYS A 1 100 ? 6.825 -2.389 12.801 1.00 67.81 81 LYS A C 1
ATOM 753 O O . LYS A 1 100 ? 6.331 -3.124 13.665 1.00 67.38 81 LYS A O 1
ATOM 755 N N . HIS A 1 101 ? 8.011 -1.756 12.968 1.00 63.08 82 HIS A N 1
ATOM 756 C CA . HIS A 1 101 ? 8.824 -1.951 14.169 1.00 61.54 82 HIS A CA 1
ATOM 757 C C . HIS A 1 101 ? 9.147 -0.611 14.847 1.00 62.72 82 HIS A C 1
ATOM 758 O O . HIS A 1 101 ? 9.657 0.307 14.198 1.00 62.54 82 HIS A O 1
ATOM 765 N N . SER A 1 102 ? 8.866 -0.509 16.154 1.00 57.15 83 SER A N 1
ATOM 766 C CA . SER A 1 102 ? 9.173 0.690 16.934 1.00 55.87 83 SER A CA 1
ATOM 767 C C . SER A 1 102 ? 9.636 0.308 18.339 1.00 57.20 83 SER A C 1
ATOM 768 O O . SER A 1 102 ? 9.068 -0.600 18.951 1.00 55.91 83 SER A O 1
ATOM 771 N N . ALA A 1 103 ? 10.692 0.977 18.841 1.00 53.29 84 ALA A N 1
ATOM 772 C CA . ALA A 1 103 ? 11.252 0.671 20.162 1.00 52.45 84 ALA A CA 1
ATOM 773 C C . ALA A 1 103 ? 10.760 1.672 21.235 1.00 54.88 84 ALA A C 1
ATOM 774 O O . ALA A 1 103 ? 11.228 1.631 22.371 1.00 54.18 84 ALA A O 1
ATOM 776 N N . SER A 1 104 ? 9.811 2.563 20.869 1.00 50.48 85 SER A N 1
ATOM 777 C CA . SER A 1 104 ? 9.284 3.570 21.797 1.00 48.73 85 SER A CA 1
ATOM 778 C C . SER A 1 104 ? 7.847 3.933 21.441 1.00 48.60 85 SER A C 1
ATOM 779 O O . SER A 1 104 ? 7.590 4.430 20.341 1.00 49.43 85 SER A O 1
ATOM 782 N N . HIS A 1 105 ? 6.903 3.670 22.361 1.00 40.80 86 HIS A N 1
ATOM 783 C CA . HIS A 1 105 ? 5.487 3.954 22.123 1.00 38.90 86 HIS A CA 1
ATOM 784 C C . HIS A 1 105 ? 4.969 5.010 23.096 1.00 39.88 86 HIS A C 1
ATOM 785 O O . HIS A 1 105 ? 5.282 4.956 24.292 1.00 38.61 86 HIS A O 1
ATOM 792 N N . ALA A 1 106 ? 4.119 5.950 22.592 1.00 34.37 87 ALA A N 1
ATOM 793 C CA . ALA A 1 106 ? 3.499 7.010 23.412 1.00 32.95 87 ALA A CA 1
ATOM 794 C C . ALA A 1 106 ? 4.546 7.716 24.321 1.00 34.64 87 ALA A C 1
ATOM 795 O O . ALA A 1 106 ? 4.263 8.000 25.486 1.00 34.04 87 ALA A O 1
ATOM 797 N N . ALA A 1 107 ? 5.735 8.031 23.761 1.00 29.58 88 ALA A N 1
ATOM 798 C CA . ALA A 1 107 ? 6.793 8.706 24.507 1.00 28.87 88 ALA A CA 1
ATOM 799 C C . ALA A 1 107 ? 6.439 10.176 24.746 1.00 32.24 88 ALA A C 1
ATOM 800 O O . ALA A 1 107 ? 6.178 10.917 23.790 1.00 31.93 88 ALA A O 1
ATOM 802 N N . ILE A 1 108 ? 6.377 10.589 26.028 1.00 27.64 89 ILE A N 1
ATOM 803 C CA . ILE A 1 108 ? 6.005 11.960 26.394 1.00 27.37 89 ILE A CA 1
ATOM 804 C C . ILE A 1 108 ? 7.039 12.568 27.371 1.00 32.33 89 ILE A C 1
ATOM 805 O O . ILE A 1 108 ? 7.813 11.836 27.988 1.00 31.54 89 ILE A O 1
ATOM 810 N N . TRP A 1 109 ? 7.025 13.905 27.516 1.00 29.90 90 TRP A N 1
ATOM 811 C CA . TRP A 1 109 ? 7.895 14.616 28.459 1.00 29.99 90 TRP A CA 1
ATOM 812 C C . TRP A 1 109 ? 7.151 15.839 29.032 1.00 32.71 90 TRP A C 1
ATOM 813 O O . TRP A 1 109 ? 6.175 16.289 28.438 1.00 31.76 90 TRP A O 1
ATOM 824 N N . ASN A 1 110 ? 7.558 16.318 30.228 1.00 29.71 91 ASN A N 1
ATOM 825 C CA . ASN A 1 110 ? 6.800 17.361 30.953 1.00 30.25 91 ASN A CA 1
ATOM 826 C C . ASN A 1 110 ? 7.002 18.786 30.333 1.00 36.23 91 ASN A C 1
ATOM 827 O O . ASN A 1 110 ? 6.543 19.780 30.908 1.00 36.39 91 ASN A O 1
ATOM 832 N N . GLY A 1 111 ? 7.660 18.850 29.173 1.00 33.79 92 GLY A N 1
ATOM 833 C CA . GLY A 1 111 ? 7.871 20.108 28.455 1.00 35.24 92 GLY A CA 1
ATOM 834 C C . GLY A 1 111 ? 8.845 21.052 29.139 1.00 40.24 92 GLY A C 1
ATOM 835 O O . GLY A 1 111 ? 8.995 22.205 28.720 1.00 40.72 92 GLY A O 1
ATOM 836 N N . ASN A 1 112 ? 9.529 20.568 30.188 1.00 37.01 93 ASN A N 1
ATOM 837 C CA . ASN A 1 112 ? 10.473 21.382 30.943 1.00 38.70 93 ASN A CA 1
ATOM 838 C C . ASN A 1 112 ? 11.919 21.059 30.519 1.00 44.40 93 ASN A C 1
ATOM 839 O O . ASN A 1 112 ? 12.371 19.919 30.674 1.00 42.78 93 ASN A O 1
ATOM 844 N N . THR A 1 113 ? 12.623 22.050 29.951 1.00 43.53 94 THR A N 1
ATOM 845 C CA . THR A 1 113 ? 13.979 21.852 29.435 1.00 44.56 94 THR A CA 1
ATOM 846 C C . THR A 1 113 ? 15.047 22.364 30.440 1.00 50.26 94 THR A C 1
ATOM 847 O O . THR A 1 113 ? 16.247 22.283 30.158 1.00 49.81 94 THR A O 1
ATOM 851 N N . ARG A 1 114 ? 14.607 22.856 31.616 1.00 48.46 95 ARG A N 1
ATOM 852 C CA . ARG A 1 114 ? 15.528 23.320 32.662 1.00 50.04 95 ARG A CA 1
ATOM 853 C C . ARG A 1 114 ? 16.271 22.125 33.291 1.00 54.94 95 ARG A C 1
ATOM 854 O O . ARG A 1 114 ? 15.706 21.033 33.399 1.00 52.55 95 ARG A O 1
ATOM 862 N N . PRO A 1 115 ? 17.570 22.294 33.661 1.00 54.51 96 PRO A N 1
ATOM 863 C CA . PRO A 1 115 ? 18.332 21.148 34.193 1.00 53.79 96 PRO A CA 1
ATOM 864 C C . PRO A 1 115 ? 17.719 20.580 35.474 1.00 57.06 96 PRO A C 1
ATOM 865 O O . PRO A 1 115 ? 17.384 21.334 36.394 1.00 57.23 96 PRO A O 1
ATOM 869 N N . ASN A 1 116 ? 17.518 19.235 35.505 1.00 52.43 97 ASN A N 1
ATOM 870 C CA . ASN A 1 116 ? 17.012 18.497 36.679 1.00 51.19 97 ASN A CA 1
ATOM 871 C C . ASN A 1 116 ? 15.508 18.825 36.977 1.00 54.17 97 ASN A C 1
ATOM 872 O O . ASN A 1 116 ? 14.931 18.262 37.918 1.00 53.36 97 ASN A O 1
ATOM 877 N N . GLU A 1 117 ? 14.876 19.680 36.140 1.00 50.07 98 GLU A N 1
ATOM 878 C CA . GLU A 1 117 ? 13.456 20.041 36.317 1.00 48.65 98 GLU A CA 1
ATOM 879 C C . GLU A 1 117 ? 12.565 19.297 35.304 1.00 48.15 98 GLU A C 1
ATOM 880 O O . GLU A 1 117 ? 11.344 19.442 35.329 1.00 47.44 98 GLU A O 1
ATOM 886 N N . GLY A 1 118 ? 13.191 18.529 34.421 1.00 41.61 99 GLY A N 1
ATOM 887 C CA . GLY A 1 118 ? 12.484 17.794 33.384 1.00 38.82 99 GLY A CA 1
ATOM 888 C C . GLY A 1 118 ? 12.080 16.395 33.797 1.00 38.60 99 GLY A C 1
ATOM 889 O O . GLY A 1 118 ? 12.553 15.877 34.808 1.00 38.29 99 GLY A O 1
ATOM 890 N N . ALA A 1 119 ? 11.180 15.784 33.026 1.00 32.73 100 ALA A N 1
ATOM 891 C CA . ALA A 1 119 ? 10.721 14.409 33.252 1.00 30.20 100 ALA A CA 1
ATOM 892 C C . ALA A 1 119 ? 10.177 13.825 31.969 1.00 30.25 100 ALA A C 1
ATOM 893 O O . ALA A 1 119 ? 9.722 14.566 31.108 1.00 29.97 100 ALA A O 1
ATOM 895 N N . SER A 1 120 ? 10.235 12.495 31.824 1.00 24.58 101 SER A N 1
ATOM 896 C CA . SER A 1 120 ? 9.751 11.823 30.621 1.00 23.65 101 SER A CA 1
ATOM 897 C C . SER A 1 120 ? 9.352 10.379 30.919 1.00 25.12 101 SER A C 1
ATOM 898 O O . SER A 1 120 ? 9.757 9.825 31.935 1.00 24.31 101 SER A O 1
ATOM 909 N N . SER A 1 122 ? 7.748 6.491 28.685 1.00 25.10 103 SER A N 1
ATOM 910 C CA . SER A 1 122 ? 7.411 5.830 27.427 1.00 26.41 103 SER A CA 1
ATOM 911 C C . SER A 1 122 ? 7.034 4.375 27.660 1.00 33.17 103 SER A C 1
ATOM 912 O O . SER A 1 122 ? 7.408 3.791 28.684 1.00 32.32 103 SER A O 1
ATOM 915 N N . CYS A 1 123 ? 6.300 3.783 26.711 1.00 32.37 104 CYS A N 1
ATOM 916 C CA . CYS A 1 123 ? 5.925 2.377 26.771 1.00 33.06 104 CYS A CA 1
ATOM 917 C C . CYS A 1 123 ? 6.667 1.598 25.709 1.00 39.66 104 CYS A C 1
ATOM 918 O O . CYS A 1 123 ? 7.120 2.176 24.718 1.00 40.13 104 CYS A O 1
ATOM 921 N N . HIS A 1 124 ? 6.767 0.275 25.893 1.00 38.12 105 HIS A N 1
ATOM 922 C CA A HIS A 1 124 ? 7.365 -0.614 24.909 0.50 38.89 105 HIS A CA 1
ATOM 923 C CA B HIS A 1 124 ? 7.340 -0.614 24.881 0.50 39.13 105 HIS A CA 1
ATOM 924 C C . HIS A 1 124 ? 6.518 -1.881 24.784 1.00 42.62 105 HIS A C 1
ATOM 925 O O . HIS A 1 124 ? 6.768 -2.853 25.506 1.00 41.97 105 HIS A O 1
ATOM 938 N N . VAL A 1 125 ? 5.470 -1.846 23.953 1.00 39.14 106 VAL A N 1
ATOM 939 C CA . VAL A 1 125 ? 4.545 -2.963 23.830 1.00 39.62 106 VAL A CA 1
ATOM 940 C C . VAL A 1 125 ? 4.987 -3.903 22.705 1.00 45.83 106 VAL A C 1
ATOM 941 O O . VAL A 1 125 ? 5.182 -3.462 21.575 1.00 46.57 106 VAL A O 1
ATOM 945 N N . SER A 1 126 ? 5.123 -5.210 23.014 1.00 44.19 107 SER A N 1
ATOM 946 C CA . SER A 1 126 ? 5.402 -6.237 21.997 1.00 45.70 107 SER A CA 1
ATOM 947 C C . SER A 1 126 ? 4.107 -6.934 21.590 1.00 50.35 107 SER A C 1
ATOM 948 O O . SER A 1 126 ? 3.345 -7.367 22.456 1.00 49.87 107 SER A O 1
ATOM 951 N N . ASP A 1 127 ? 3.827 -6.998 20.287 1.00 47.42 108 ASP A N 1
ATOM 952 C CA . ASP A 1 127 ? 2.577 -7.573 19.796 1.00 47.90 108 ASP A CA 1
ATOM 953 C C . ASP A 1 127 ? 2.583 -9.109 19.886 1.00 51.85 108 ASP A C 1
ATOM 954 O O . ASP A 1 127 ? 1.515 -9.717 20.012 1.00 52.09 108 ASP A O 1
ATOM 959 N N . GLU A 1 128 ? 3.785 -9.741 19.818 1.00 47.90 109 GLU A N 1
ATOM 960 C CA . GLU A 1 128 ? 3.894 -11.209 19.856 1.00 48.60 109 GLU A CA 1
ATOM 961 C C . GLU A 1 128 ? 3.651 -11.748 21.292 1.00 50.79 109 GLU A C 1
ATOM 962 O O . GLU A 1 128 ? 3.251 -12.903 21.458 1.00 52.13 109 GLU A O 1
ATOM 968 N N . LYS A 1 129 ? 3.879 -10.890 22.322 1.00 44.09 110 LYS A N 1
ATOM 969 C CA . LYS A 1 129 ? 3.602 -11.208 23.742 1.00 42.72 110 LYS A CA 1
ATOM 970 C C . LYS A 1 129 ? 4.503 -12.360 24.274 1.00 47.36 110 LYS A C 1
ATOM 971 O O . LYS A 1 129 ? 4.292 -12.834 25.393 1.00 46.62 110 LYS A O 1
ATOM 977 N N . VAL A 1 130 ? 5.544 -12.742 23.511 1.00 44.83 111 VAL A N 1
ATOM 978 C CA . VAL A 1 130 ? 6.542 -13.696 24.005 1.00 44.59 111 VAL A CA 1
ATOM 979 C C . VAL A 1 130 ? 7.511 -12.952 24.927 1.00 46.32 111 VAL A C 1
ATOM 980 O O . VAL A 1 130 ? 7.723 -13.369 26.070 1.00 45.16 111 VAL A O 1
ATOM 984 N N . LEU A 1 131 ? 8.000 -11.779 24.472 1.00 41.94 112 LEU A N 1
ATOM 985 C CA . LEU A 1 131 ? 8.785 -10.877 25.310 1.00 40.78 112 LEU A CA 1
ATOM 986 C C . LEU A 1 131 ? 7.853 -9.996 26.164 1.00 41.46 112 LEU A C 1
ATOM 987 O O . LEU A 1 131 ? 6.722 -9.715 25.756 1.00 41.75 112 LEU A O 1
ATOM 992 N N . PRO A 1 132 ? 8.290 -9.569 27.368 1.00 35.34 113 PRO A N 1
ATOM 993 C CA . PRO A 1 132 ? 7.394 -8.766 28.216 1.00 33.61 113 PRO A CA 1
ATOM 994 C C . PRO A 1 132 ? 7.277 -7.324 27.728 1.00 34.44 113 PRO A C 1
ATOM 995 O O . PRO A 1 132 ? 8.215 -6.790 27.123 1.00 32.87 113 PRO A O 1
ATOM 999 N N . ASP A 1 133 ? 6.132 -6.685 28.002 1.00 29.45 114 ASP A N 1
ATOM 1000 C CA . ASP A 1 133 ? 5.944 -5.267 27.713 1.00 28.02 114 ASP A CA 1
ATOM 1001 C C . ASP A 1 133 ? 6.691 -4.433 28.752 1.00 30.53 114 ASP A C 1
ATOM 1002 O O . ASP A 1 133 ? 6.990 -4.935 29.840 1.00 28.66 114 ASP A O 1
ATOM 1007 N N . ARG A 1 134 ? 7.058 -3.196 28.410 1.00 26.68 115 ARG A N 1
ATOM 1008 C CA . ARG A 1 134 ? 7.847 -2.381 29.326 1.00 25.59 115 ARG A CA 1
ATOM 1009 C C . ARG A 1 134 ? 7.274 -0.980 29.480 1.00 27.99 115 ARG A C 1
ATOM 1010 O O . ARG A 1 134 ? 6.600 -0.472 28.582 1.00 26.29 115 ARG A O 1
ATOM 1018 N N . PHE A 1 135 ? 7.510 -0.376 30.645 1.00 24.58 116 PHE A N 1
ATOM 1019 C CA . PHE A 1 135 ? 7.210 1.017 30.911 1.00 24.00 116 PHE A CA 1
ATOM 1020 C C . PHE A 1 135 ? 8.319 1.613 31.724 1.00 28.26 116 PHE A C 1
ATOM 1021 O O . PHE A 1 135 ? 8.825 0.962 32.637 1.00 28.28 116 PHE A O 1
ATOM 1029 N N . SER A 1 136 ? 8.761 2.816 31.370 1.00 25.85 117 SER A N 1
ATOM 1030 C CA . SER A 1 136 ? 9.824 3.475 32.114 1.00 26.73 117 SER A CA 1
ATOM 1031 C C . SER A 1 136 ? 9.542 4.952 32.259 1.00 32.44 117 SER A C 1
ATOM 1032 O O . SER A 1 136 ? 8.885 5.543 31.403 1.00 31.60 117 SER A O 1
ATOM 1035 N N . THR A 1 137 ? 10.011 5.549 33.353 1.00 31.47 118 THR A N 1
ATOM 1036 C CA . THR A 1 137 ? 9.882 6.983 33.577 1.00 32.64 118 THR A CA 1
ATOM 1037 C C . THR A 1 137 ? 11.202 7.547 34.150 1.00 37.86 118 THR A C 1
ATOM 1038 O O . THR A 1 137 ? 11.851 6.894 34.968 1.00 37.37 118 THR A O 1
ATOM 1042 N N . ARG A 1 138 ? 11.612 8.731 33.677 1.00 36.10 119 ARG A N 1
ATOM 1043 C CA . ARG A 1 138 ? 12.839 9.392 34.145 1.00 37.31 119 ARG A CA 1
ATOM 1044 C C . ARG A 1 138 ? 12.490 10.742 34.774 1.00 43.13 119 ARG A C 1
ATOM 1045 O O . ARG A 1 138 ? 11.681 11.482 34.215 1.00 42.10 119 ARG A O 1
ATOM 1053 N N . LEU A 1 139 ? 13.009 11.015 36.001 1.00 42.35 120 LEU A N 1
ATOM 1054 C CA . LEU A 1 139 ? 12.541 12.161 36.798 1.00 44.43 120 LEU A CA 1
ATOM 1055 C C . LEU A 1 139 ? 13.661 13.205 37.081 1.00 53.59 120 LEU A C 1
ATOM 1056 O O . LEU A 1 139 ? 13.373 14.402 37.177 1.00 54.85 120 LEU A O 1
ATOM 1061 N N . GLY A 1 140 ? 14.875 12.732 37.324 1.00 52.37 121 GLY A N 1
ATOM 1062 C CA . GLY A 1 140 ? 15.994 13.613 37.653 1.00 54.69 121 GLY A CA 1
ATOM 1063 C C . GLY A 1 140 ? 16.664 13.269 38.971 1.00 60.82 121 GLY A C 1
ATOM 1064 O O . GLY A 1 140 ? 16.200 12.383 39.692 1.00 59.43 121 GLY A O 1
ATOM 1065 N N . VAL A 1 141 ? 17.797 13.941 39.278 1.00 60.59 122 VAL A N 1
ATOM 1066 C CA . VAL A 1 141 ? 18.571 13.663 40.500 1.00 61.59 122 VAL A CA 1
ATOM 1067 C C . VAL A 1 141 ? 17.754 14.060 41.762 1.00 67.88 122 VAL A C 1
ATOM 1068 O O . VAL A 1 141 ? 17.322 15.214 41.892 1.00 68.17 122 VAL A O 1
ATOM 1072 N N . PRO A 1 142 ? 17.558 13.112 42.716 1.00 65.89 123 PRO A N 1
ATOM 1073 C CA . PRO A 1 142 ? 16.824 13.459 43.945 1.00 66.55 123 PRO A CA 1
ATOM 1074 C C . PRO A 1 142 ? 17.638 14.386 44.859 1.00 72.31 123 PRO A C 1
ATOM 1075 O O . PRO A 1 142 ? 18.829 14.147 45.086 1.00 72.01 123 PRO A O 1
ATOM 1079 N N . ASP A 1 143 ? 17.004 15.459 45.362 1.00 70.52 124 ASP A N 1
ATOM 1080 C CA . ASP A 1 143 ? 17.665 16.402 46.265 1.00 72.39 124 ASP A CA 1
ATOM 1081 C C . ASP A 1 143 ? 17.449 15.980 47.740 1.00 76.67 124 ASP A C 1
ATOM 1082 O O . ASP A 1 143 ? 16.962 14.880 47.996 1.00 74.69 124 ASP A O 1
ATOM 1087 N N . CYS A 1 144 ? 17.827 16.852 48.703 1.00 75.55 125 CYS A N 1
ATOM 1088 C CA . CYS A 1 144 ? 17.693 16.538 50.136 1.00 75.99 125 CYS A CA 1
ATOM 1089 C C . CYS A 1 144 ? 16.193 16.434 50.547 1.00 78.68 125 CYS A C 1
ATOM 1090 O O . CYS A 1 144 ? 15.869 15.738 51.510 1.00 77.52 125 CYS A O 1
ATOM 1093 N N . TYR A 1 145 ? 15.291 17.110 49.796 1.00 75.19 126 TYR A N 1
ATOM 1094 C CA . TYR A 1 145 ? 13.850 17.091 50.094 1.00 74.34 126 TYR A CA 1
ATOM 1095 C C . TYR A 1 145 ? 13.129 15.936 49.330 1.00 74.55 126 TYR A C 1
ATOM 1096 O O . TYR A 1 145 ? 11.926 16.034 49.050 1.00 74.24 126 TYR A O 1
ATOM 1098 N N . ALA A 1 146 ? 13.859 14.837 49.036 1.00 67.54 127 ALA A N 1
ATOM 1099 C CA . ALA A 1 146 ? 13.271 13.677 48.358 1.00 64.13 127 ALA A CA 1
ATOM 1100 C C . ALA A 1 146 ? 12.960 12.559 49.357 1.00 62.65 127 ALA A C 1
ATOM 1101 O O . ALA A 1 146 ? 13.860 11.822 49.764 1.00 61.19 127 ALA A O 1
ATOM 1103 N N . LYS A 1 147 ? 11.686 12.456 49.777 1.00 56.16 128 LYS A N 1
ATOM 1104 C CA . LYS A 1 147 ? 11.246 11.422 50.718 1.00 53.72 128 LYS A CA 1
ATOM 1105 C C . LYS A 1 147 ? 11.055 10.091 50.003 1.00 51.78 128 LYS A C 1
ATOM 1106 O O . LYS A 1 147 ? 10.617 10.070 48.853 1.00 49.83 128 LYS A O 1
ATOM 1112 N N . SER A 1 148 ? 11.327 8.973 50.701 1.00 45.59 129 SER A N 1
ATOM 1113 C CA . SER A 1 148 ? 11.134 7.633 50.134 1.00 42.97 129 SER A CA 1
ATOM 1114 C C . SER A 1 148 ? 9.638 7.324 49.953 1.00 44.63 129 SER A C 1
ATOM 1115 O O . SER A 1 148 ? 9.264 6.612 49.024 1.00 43.41 129 SER A O 1
ATOM 1118 N N . GLN A 1 149 ? 8.780 7.899 50.821 1.00 41.02 130 GLN A N 1
ATOM 1119 C CA . GLN A 1 149 ? 7.333 7.698 50.734 1.00 40.29 130 GLN A CA 1
ATOM 1120 C C . GLN A 1 149 ? 6.778 8.299 49.430 1.00 43.04 130 GLN A C 1
ATOM 1121 O O . GLN A 1 149 ? 5.875 7.722 48.827 1.00 42.71 130 GLN A O 1
ATOM 1127 N N . ASP A 1 150 ? 7.363 9.431 48.969 1.00 39.13 131 ASP A N 1
ATOM 1128 C CA . ASP A 1 150 ? 6.958 10.067 47.712 1.00 38.98 131 ASP A CA 1
ATOM 1129 C C . ASP A 1 150 ? 7.227 9.138 46.515 1.00 40.67 131 ASP A C 1
ATOM 1130 O O . ASP A 1 150 ? 6.370 9.002 45.644 1.00 39.84 131 ASP A O 1
ATOM 1135 N N . LEU A 1 151 ? 8.406 8.452 46.504 1.00 35.94 132 LEU A N 1
ATOM 1136 C CA . LEU A 1 151 ? 8.742 7.494 45.440 1.00 34.24 132 LEU A CA 1
ATOM 1137 C C . LEU A 1 151 ? 7.850 6.251 45.527 1.00 36.19 132 LEU A C 1
ATOM 1138 O O . LEU A 1 151 ? 7.420 5.725 44.496 1.00 34.87 132 LEU A O 1
ATOM 1143 N N . ALA A 1 152 ? 7.565 5.785 46.763 1.00 32.18 133 ALA A N 1
ATOM 1144 C CA . ALA A 1 152 ? 6.667 4.651 46.988 1.00 31.11 133 ALA A CA 1
ATOM 1145 C C . ALA A 1 152 ? 5.289 4.925 46.390 1.00 34.24 133 ALA A C 1
ATOM 1146 O O . ALA A 1 152 ? 4.709 4.044 45.758 1.00 33.98 133 ALA A O 1
ATOM 1148 N N . ASP A 1 153 ? 4.792 6.186 46.529 1.00 30.75 134 ASP A N 1
ATOM 1149 C CA . ASP A 1 153 ? 3.493 6.591 45.974 1.00 31.18 134 ASP A CA 1
ATOM 1150 C C . ASP A 1 153 ? 3.494 6.501 44.448 1.00 33.16 134 ASP A C 1
ATOM 1151 O O . ASP A 1 153 ? 2.498 6.079 43.854 1.00 32.75 134 ASP A O 1
ATOM 1156 N N . VAL A 1 154 ? 4.600 6.913 43.809 1.00 29.06 135 VAL A N 1
ATOM 1157 C CA . VAL A 1 154 ? 4.709 6.874 42.348 1.00 28.64 135 VAL A CA 1
ATOM 1158 C C . VAL A 1 154 ? 4.782 5.407 41.864 1.00 30.82 135 VAL A C 1
ATOM 1159 O O . VAL A 1 154 ? 4.075 5.040 40.925 1.00 30.18 135 VAL A O 1
ATOM 1163 N N . VAL A 1 155 ? 5.544 4.548 42.594 1.00 26.18 136 VAL A N 1
ATOM 1164 C CA . VAL A 1 155 ? 5.669 3.118 42.250 1.00 24.48 136 VAL A CA 1
ATOM 1165 C C . VAL A 1 155 ? 4.288 2.397 42.387 1.00 27.65 136 VAL A C 1
ATOM 1166 O O . VAL A 1 155 ? 3.915 1.618 41.500 1.00 27.26 136 VAL A O 1
ATOM 1170 N N . THR A 1 156 ? 3.529 2.685 43.494 1.00 23.87 137 THR A N 1
ATOM 1171 C CA A THR A 1 156 ? 2.218 2.071 43.726 0.67 23.29 137 THR A CA 1
ATOM 1172 C CA B THR A 1 156 ? 2.208 2.072 43.719 0.33 23.99 137 THR A CA 1
ATOM 1173 C C . THR A 1 156 ? 1.240 2.452 42.600 1.00 28.05 137 THR A C 1
ATOM 1174 O O . THR A 1 156 ? 0.454 1.612 42.156 1.00 28.64 137 THR A O 1
ATOM 1181 N N . THR A 1 157 ? 1.293 3.723 42.136 1.00 23.90 138 THR A N 1
ATOM 1182 C CA . THR A 1 157 ? 0.433 4.176 41.038 1.00 24.25 138 THR A CA 1
ATOM 1183 C C . THR A 1 157 ? 0.770 3.396 39.748 1.00 26.89 138 THR A C 1
ATOM 1184 O O . THR A 1 157 ? -0.133 2.990 39.025 1.00 26.74 138 THR A O 1
ATOM 1188 N N . ILE A 1 158 ? 2.083 3.135 39.505 1.00 22.91 139 ILE A N 1
ATOM 1189 C CA . ILE A 1 158 ? 2.536 2.374 38.326 1.00 22.50 139 ILE A CA 1
ATOM 1190 C C . ILE A 1 158 ? 2.083 0.896 38.437 1.00 26.43 139 ILE A C 1
ATOM 1191 O O . ILE A 1 158 ? 1.680 0.294 37.432 1.00 25.00 139 ILE A O 1
ATOM 1196 N N . VAL A 1 159 ? 2.106 0.337 39.668 1.00 23.42 140 VAL A N 1
ATOM 1197 C CA . VAL A 1 159 ? 1.652 -1.034 39.919 1.00 23.35 140 VAL A CA 1
ATOM 1198 C C . VAL A 1 159 ? 0.152 -1.157 39.612 1.00 28.81 140 VAL A C 1
ATOM 1199 O O . VAL A 1 159 ? -0.264 -2.117 38.966 1.00 29.76 140 VAL A O 1
ATOM 1203 N N . ALA A 1 160 ? -0.644 -0.151 40.020 1.00 25.75 141 ALA A N 1
ATOM 1204 C CA . ALA A 1 160 ? -2.095 -0.154 39.789 1.00 26.22 141 ALA A CA 1
ATOM 1205 C C . ALA A 1 160 ? -2.430 0.065 38.299 1.00 30.73 141 ALA A C 1
ATOM 1206 O O . ALA A 1 160 ? -3.447 -0.427 37.825 1.00 31.12 141 ALA A O 1
ATOM 1208 N N . ALA A 1 161 ? -1.561 0.791 37.566 1.00 27.42 142 ALA A N 1
ATOM 1209 C CA . ALA A 1 161 ? -1.825 1.149 36.167 1.00 27.56 142 ALA A CA 1
ATOM 1210 C C . ALA A 1 161 ? -1.335 0.063 35.173 1.00 30.75 142 ALA A C 1
ATOM 1211 O O . ALA A 1 161 ? -1.858 -0.023 34.060 1.00 30.54 142 ALA A O 1
ATOM 1213 N N . PHE A 1 162 ? -0.310 -0.723 35.552 1.00 26.39 143 PHE A N 1
ATOM 1214 C CA . PHE A 1 162 ? 0.287 -1.683 34.613 1.00 25.51 143 PHE A CA 1
ATOM 1215 C C . PHE A 1 162 ? 0.244 -3.140 35.141 1.00 31.87 143 PHE A C 1
ATOM 1216 O O . PHE A 1 162 ? 0.522 -4.073 34.370 1.00 31.56 143 PHE A O 1
ATOM 1224 N N . ASN A 1 163 ? -0.120 -3.339 36.455 1.00 29.21 144 ASN A N 1
ATOM 1225 C CA . ASN A 1 163 ? -0.088 -4.680 37.105 1.00 29.58 144 ASN A CA 1
ATOM 1226 C C . ASN A 1 163 ? 1.228 -5.434 36.718 1.00 32.12 144 ASN A C 1
ATOM 1227 O O . ASN A 1 163 ? 1.187 -6.463 36.039 1.00 32.82 144 ASN A O 1
ATOM 1232 N N . PRO A 1 164 ? 2.402 -4.850 37.046 1.00 28.17 145 PRO A N 1
ATOM 1233 C CA . PRO A 1 164 ? 3.654 -5.375 36.487 1.00 27.51 145 PRO A CA 1
ATOM 1234 C C . PRO A 1 164 ? 4.154 -6.633 37.186 1.00 31.30 145 PRO A C 1
ATOM 1235 O O . PRO A 1 164 ? 3.699 -6.971 38.276 1.00 30.31 145 PRO A O 1
ATOM 1239 N N . LEU A 1 165 ? 5.143 -7.293 36.571 1.00 29.23 146 LEU A N 1
ATOM 1240 C CA . LEU A 1 165 ? 5.811 -8.460 37.139 1.00 29.14 146 LEU A CA 1
ATOM 1241 C C . LEU A 1 165 ? 7.024 -8.031 37.950 1.00 31.16 146 LEU A C 1
ATOM 1242 O O . LEU A 1 165 ? 7.595 -8.841 38.687 1.00 30.57 146 LEU A O 1
ATOM 1247 N N . VAL A 1 166 ? 7.449 -6.747 37.785 1.00 26.56 147 VAL A N 1
ATOM 1248 C CA . VAL A 1 166 ? 8.609 -6.181 38.486 1.00 25.41 147 VAL A CA 1
ATOM 1249 C C . VAL A 1 166 ? 8.694 -4.669 38.220 1.00 27.81 147 VAL A C 1
ATOM 1250 O O . VAL A 1 166 ? 8.437 -4.222 37.099 1.00 27.11 147 VAL A O 1
ATOM 1254 N N . VAL A 1 167 ? 9.047 -3.889 39.249 1.00 23.67 148 VAL A N 1
ATOM 1255 C CA . VAL A 1 167 ? 9.342 -2.466 39.087 1.00 22.93 148 VAL A CA 1
ATOM 1256 C C . VAL A 1 167 ? 10.687 -2.154 39.744 1.00 26.69 148 VAL A C 1
ATOM 1257 O O . VAL A 1 167 ? 10.884 -2.460 40.922 1.00 26.29 148 VAL A O 1
ATOM 1261 N N . GLU A 1 168 ? 11.617 -1.569 38.980 1.00 23.24 149 GLU A N 1
ATOM 1262 C CA . GLU A 1 168 ? 12.929 -1.179 39.498 1.00 23.88 149 GLU A CA 1
ATOM 1263 C C . GLU A 1 168 ? 13.011 0.328 39.650 1.00 29.48 149 GLU A C 1
ATOM 1264 O O . GLU A 1 168 ? 12.671 1.060 38.719 1.00 30.04 149 GLU A O 1
ATOM 1270 N N . ALA A 1 169 ? 13.413 0.799 40.825 1.00 25.65 150 ALA A N 1
ATOM 1271 C CA . ALA A 1 169 ? 13.586 2.225 41.065 1.00 26.04 150 ALA A CA 1
ATOM 1272 C C . ALA A 1 169 ? 14.978 2.502 41.609 1.00 30.64 150 ALA A C 1
ATOM 1273 O O . ALA A 1 169 ? 15.341 1.980 42.659 1.00 30.02 150 ALA A O 1
ATOM 1275 N N . SER A 1 170 ? 15.802 3.222 40.831 1.00 27.63 151 SER A N 1
ATOM 1276 C CA . SER A 1 170 ? 17.182 3.518 41.208 1.00 28.10 151 SER A CA 1
ATOM 1277 C C . SER A 1 170 ? 17.754 4.645 40.346 1.00 33.41 151 SER A C 1
ATOM 1278 O O . SER A 1 170 ? 17.362 4.792 39.180 1.00 32.72 151 SER A O 1
ATOM 1281 N N . PRO A 1 171 ? 18.741 5.426 40.869 1.00 31.35 152 PRO A N 1
ATOM 1282 C CA . PRO A 1 171 ? 19.372 6.449 40.025 1.00 32.70 152 PRO A CA 1
ATOM 1283 C C . PRO A 1 171 ? 20.159 5.812 38.893 1.00 39.94 152 PRO A C 1
ATOM 1284 O O . PRO A 1 171 ? 20.637 4.676 39.031 1.00 40.04 152 PRO A O 1
ATOM 1288 N N . GLU A 1 172 ? 20.235 6.491 37.749 1.00 38.35 153 GLU A N 1
ATOM 1289 C CA . GLU A 1 172 ? 20.929 5.957 36.586 1.00 39.50 153 GLU A CA 1
ATOM 1290 C C . GLU A 1 172 ? 22.397 5.632 36.943 1.00 43.94 153 GLU A C 1
ATOM 1291 O O . GLU A 1 172 ? 23.052 6.409 37.650 1.00 43.73 153 GLU A O 1
ATOM 1297 N N . GLY A 1 173 ? 22.831 4.426 36.587 1.00 39.82 154 GLY A N 1
ATOM 1298 C CA . GLY A 1 173 ? 24.175 3.956 36.895 1.00 39.71 154 GLY A CA 1
ATOM 1299 C C . GLY A 1 173 ? 24.226 2.911 37.998 1.00 40.29 154 GLY A C 1
ATOM 1300 O O . GLY A 1 173 ? 25.297 2.366 38.284 1.00 40.33 154 GLY A O 1
ATOM 1301 N N . TYR A 1 174 ? 23.065 2.614 38.639 1.00 34.39 155 TYR A N 1
ATOM 1302 C CA . TYR A 1 174 ? 23.040 1.611 39.710 1.00 33.02 155 TYR A CA 1
ATOM 1303 C C . TYR A 1 174 ? 23.181 0.187 39.147 1.00 35.82 155 TYR A C 1
ATOM 1304 O O . TYR A 1 174 ? 23.653 -0.703 39.856 1.00 35.25 155 TYR A O 1
ATOM 1313 N N . PHE A 1 175 ? 22.735 -0.039 37.883 1.00 31.78 156 PHE A N 1
ATOM 1314 C CA . PHE A 1 175 ? 22.803 -1.371 37.255 1.00 31.28 156 PHE A CA 1
ATOM 1315 C C . PHE A 1 175 ? 24.246 -1.934 37.287 1.00 36.20 156 PHE A C 1
ATOM 1316 O O . PHE A 1 175 ? 24.432 -3.136 37.477 1.00 37.07 156 PHE A O 1
ATOM 1324 N N . ASP A 1 176 ? 25.253 -1.065 37.104 1.00 32.29 157 ASP A N 1
ATOM 1325 C CA . ASP A 1 176 ? 26.656 -1.487 37.142 1.00 33.27 157 ASP A CA 1
ATOM 1326 C C . ASP A 1 176 ? 27.090 -1.859 38.579 1.00 36.51 157 ASP A C 1
ATOM 1327 O O . ASP A 1 176 ? 28.116 -2.514 38.759 1.00 35.53 157 ASP A O 1
ATOM 1332 N N . LYS A 1 177 ? 26.269 -1.485 39.593 1.00 32.11 158 LYS A N 1
ATOM 1333 C CA . LYS A 1 177 ? 26.609 -1.707 40.998 1.00 31.41 158 LYS A CA 1
ATOM 1334 C C . LYS A 1 177 ? 25.801 -2.890 41.612 1.00 33.77 158 LYS A C 1
ATOM 1335 O O . LYS A 1 177 ? 26.155 -3.371 42.693 1.00 33.84 158 LYS A O 1
ATOM 1341 N N . GLN A 1 178 ? 24.712 -3.343 40.932 1.00 28.53 159 GLN A N 1
ATOM 1342 C CA . GLN A 1 178 ? 23.874 -4.431 41.473 1.00 28.04 159 GLN A CA 1
ATOM 1343 C C . GLN A 1 178 ? 24.625 -5.796 41.423 1.00 33.79 159 GLN A C 1
ATOM 1344 O O . GLN A 1 178 ? 25.486 -5.997 40.566 1.00 33.22 159 GLN A O 1
ATOM 1350 N N . VAL A 1 179 ? 24.345 -6.693 42.416 1.00 31.63 160 VAL A N 1
ATOM 1351 C CA . VAL A 1 179 ? 25.045 -7.990 42.546 1.00 31.84 160 VAL A CA 1
ATOM 1352 C C . VAL A 1 179 ? 24.847 -8.832 41.289 1.00 36.11 160 VAL A C 1
ATOM 1353 O O . VAL A 1 179 ? 25.810 -9.356 40.749 1.00 36.38 160 VAL A O 1
ATOM 1357 N N . PHE A 1 180 ? 23.593 -8.994 40.850 1.00 32.90 161 PHE A N 1
ATOM 1358 C CA . PHE A 1 180 ? 23.285 -9.859 39.721 1.00 33.30 161 PHE A CA 1
ATOM 1359 C C . PHE A 1 180 ? 22.873 -9.036 38.505 1.00 38.32 161 PHE A C 1
ATOM 1360 O O . PHE A 1 180 ? 21.851 -8.346 38.542 1.00 37.63 161 PHE A O 1
ATOM 1368 N N . ASP A 1 181 ? 23.660 -9.106 37.423 1.00 36.13 162 ASP A N 1
ATOM 1369 C CA . ASP A 1 181 ? 23.348 -8.368 36.194 1.00 36.17 162 ASP A CA 1
ATOM 1370 C C . ASP A 1 181 ? 22.238 -9.083 35.384 1.00 38.95 162 ASP A C 1
ATOM 1371 O O . ASP A 1 181 ? 21.593 -8.458 34.547 1.00 37.57 162 ASP A O 1
ATOM 1376 N N . ASP A 1 182 ? 21.993 -10.385 35.680 1.00 36.10 163 ASP A N 1
ATOM 1377 C CA . ASP A 1 182 ? 20.967 -11.177 34.988 1.00 36.17 163 ASP A CA 1
ATOM 1378 C C . ASP A 1 182 ? 19.626 -11.142 35.754 1.00 38.87 163 ASP A C 1
ATOM 1379 O O . ASP A 1 182 ? 18.635 -11.708 35.289 1.00 39.33 163 ASP A O 1
ATOM 1384 N N . LYS A 1 183 ? 19.600 -10.477 36.919 1.00 33.63 164 LYS A N 1
ATOM 1385 C CA . LYS A 1 183 ? 18.392 -10.379 37.737 1.00 31.04 164 LYS A CA 1
ATOM 1386 C C . LYS A 1 183 ? 18.096 -8.910 38.092 1.00 31.92 164 LYS A C 1
ATOM 1387 O O . LYS A 1 183 ? 19.010 -8.091 38.129 1.00 31.11 164 LYS A O 1
ATOM 1393 N N . PRO A 1 184 ? 16.819 -8.558 38.391 1.00 27.19 165 PRO A N 1
ATOM 1394 C CA . PRO A 1 184 ? 16.513 -7.154 38.747 1.00 26.41 165 PRO A CA 1
ATOM 1395 C C . PRO A 1 184 ? 17.318 -6.662 39.962 1.00 31.86 165 PRO A C 1
ATOM 1396 O O . PRO A 1 184 ? 17.691 -7.457 40.835 1.00 31.42 165 PRO A O 1
ATOM 1400 N N . GLY A 1 185 ? 17.613 -5.364 39.980 1.00 28.13 166 GLY A N 1
ATOM 1401 C CA . GLY A 1 185 ? 18.306 -4.731 41.089 1.00 26.76 166 GLY A CA 1
ATOM 1402 C C . GLY A 1 185 ? 17.354 -4.136 42.103 1.00 28.69 166 GLY A C 1
ATOM 1403 O O . GLY A 1 185 ? 16.227 -3.762 41.760 1.00 26.82 166 GLY A O 1
ATOM 1404 N N . VAL A 1 186 ? 17.776 -4.081 43.369 1.00 26.35 167 VAL A N 1
ATOM 1405 C CA . VAL A 1 186 ? 16.957 -3.504 44.433 1.00 25.82 167 VAL A CA 1
ATOM 1406 C C . VAL A 1 186 ? 17.035 -1.971 44.374 1.00 30.00 167 VAL A C 1
ATOM 1407 O O . VAL A 1 186 ? 16.002 -1.304 44.432 1.00 30.07 167 VAL A O 1
ATOM 1411 N N . GLY A 1 187 ? 18.250 -1.438 44.161 1.00 25.90 168 GLY A N 1
ATOM 1412 C CA . GLY A 1 187 ? 18.480 0.005 44.120 1.00 25.41 168 GLY A CA 1
ATOM 1413 C C . GLY A 1 187 ? 17.864 0.712 45.303 1.00 28.09 168 GLY A C 1
ATOM 1414 O O . GLY A 1 187 ? 18.009 0.256 46.443 1.00 27.07 168 GLY A O 1
ATOM 1415 N N . TRP A 1 188 ? 17.079 1.772 45.041 1.00 24.71 169 TRP A N 1
ATOM 1416 C CA . TRP A 1 188 ? 16.317 2.431 46.105 1.00 24.97 169 TRP A CA 1
ATOM 1417 C C . TRP A 1 188 ? 15.130 1.557 46.512 1.00 26.30 169 TRP A C 1
ATOM 1418 O O . TRP A 1 188 ? 14.959 1.255 47.698 1.00 26.55 169 TRP A O 1
ATOM 1437 N N . LEU A 1 190 ? 12.386 -1.921 45.091 1.00 20.12 171 LEU A N 1
ATOM 1438 C CA . LEU A 1 190 ? 12.071 -2.995 44.158 1.00 19.27 171 LEU A CA 1
ATOM 1439 C C . LEU A 1 190 ? 10.698 -3.574 44.456 1.00 23.05 171 LEU A C 1
ATOM 1440 O O . LEU A 1 190 ? 10.468 -4.079 45.558 1.00 21.71 171 LEU A O 1
ATOM 1445 N N . TYR A 1 191 ? 9.781 -3.522 43.470 1.00 19.64 172 TYR A N 1
ATOM 1446 C CA . TYR A 1 191 ? 8.466 -4.136 43.611 1.00 19.61 172 TYR A CA 1
ATOM 1447 C C . TYR A 1 191 ? 8.452 -5.524 42.991 1.00 25.66 172 TYR A C 1
ATOM 1448 O O . TYR A 1 191 ? 8.908 -5.705 41.860 1.00 25.26 172 TYR A O 1
ATOM 1457 N N . LEU A 1 192 ? 7.906 -6.496 43.717 1.00 23.92 173 LEU A N 1
ATOM 1458 C CA . LEU A 1 192 ? 7.695 -7.844 43.205 1.00 24.52 173 LEU A CA 1
ATOM 1459 C C . LEU A 1 192 ? 6.275 -8.299 43.527 1.00 30.31 173 LEU A C 1
ATOM 1460 O O . LEU A 1 192 ? 5.767 -8.004 44.604 1.00 31.04 173 LEU A O 1
ATOM 1465 N N . PRO A 1 193 ? 5.573 -8.951 42.572 1.00 27.62 174 PRO A N 1
ATOM 1466 C CA . PRO A 1 193 ? 4.164 -9.325 42.831 1.00 27.70 174 PRO A CA 1
ATOM 1467 C C . PRO A 1 193 ? 4.052 -10.542 43.765 1.00 31.61 174 PRO A C 1
ATOM 1468 O O . PRO A 1 193 ? 3.329 -11.492 43.471 1.00 31.47 174 PRO A O 1
ATOM 1472 N N . LYS A 1 194 ? 4.751 -10.490 44.901 1.00 29.40 175 LYS A N 1
ATOM 1473 C CA . LYS A 1 194 ? 4.717 -11.542 45.911 1.00 30.50 175 LYS A CA 1
ATOM 1474 C C . LYS A 1 194 ? 4.642 -10.933 47.291 1.00 35.13 175 LYS A C 1
ATOM 1475 O O . LYS A 1 194 ? 5.058 -9.782 47.482 1.00 34.45 175 LYS A O 1
ATOM 1481 N N . VAL A 1 195 ? 4.091 -11.674 48.260 1.00 32.31 176 VAL A N 1
ATOM 1482 C CA . VAL A 1 195 ? 4.053 -11.212 49.641 1.00 31.43 176 VAL A CA 1
ATOM 1483 C C . VAL A 1 195 ? 5.399 -11.501 50.292 1.00 33.86 176 VAL A C 1
ATOM 1484 O O . VAL A 1 195 ? 5.751 -12.667 50.490 1.00 33.91 176 VAL A O 1
ATOM 1488 N N . ILE A 1 196 ? 6.211 -10.454 50.491 1.00 29.13 177 ILE A N 1
ATOM 1489 C CA . ILE A 1 196 ? 7.546 -10.598 51.059 1.00 28.13 177 ILE A CA 1
ATOM 1490 C C . ILE A 1 196 ? 7.551 -10.069 52.498 1.00 32.78 177 ILE A C 1
ATOM 1491 O O . ILE A 1 196 ? 7.080 -8.956 52.748 1.00 32.62 177 ILE A O 1
ATOM 1496 N N . THR A 1 197 ? 8.021 -10.900 53.457 1.00 29.76 178 THR A N 1
ATOM 1497 C CA . THR A 1 197 ? 7.912 -10.581 54.879 1.00 30.13 178 THR A CA 1
ATOM 1498 C C . THR A 1 197 ? 9.257 -10.149 55.481 1.00 33.66 178 THR A C 1
ATOM 1499 O O . THR A 1 197 ? 10.313 -10.313 54.861 1.00 32.72 178 THR A O 1
ATOM 1503 N N . GLN A 1 198 ? 9.203 -9.620 56.704 1.00 31.13 179 GLN A N 1
ATOM 1504 C CA . GLN A 1 198 ? 10.365 -9.206 57.481 1.00 30.77 179 GLN A CA 1
ATOM 1505 C C . GLN A 1 198 ? 11.268 -10.409 57.792 1.00 34.03 179 GLN A C 1
ATOM 1506 O O . GLN A 1 198 ? 12.490 -10.279 57.787 1.00 33.17 179 GLN A O 1
ATOM 1512 N N . GLN A 1 199 ? 10.657 -11.591 58.028 1.00 31.53 180 GLN A N 1
ATOM 1513 C CA . GLN A 1 199 ? 11.398 -12.828 58.299 1.00 32.09 180 GLN A CA 1
ATOM 1514 C C . GLN A 1 199 ? 12.232 -13.248 57.069 1.00 35.52 180 GLN A C 1
ATOM 1515 O O . GLN A 1 199 ? 13.335 -13.770 57.222 1.00 34.72 180 GLN A O 1
ATOM 1521 N N . GLN A 1 200 ? 11.715 -12.975 55.850 1.00 32.13 181 GLN A N 1
ATOM 1522 C CA . GLN A 1 200 ? 12.411 -13.325 54.617 1.00 30.80 181 GLN A CA 1
ATOM 1523 C C . GLN A 1 200 ? 13.552 -12.356 54.323 1.00 34.57 181 GLN A C 1
ATOM 1524 O O . GLN A 1 200 ? 14.619 -12.788 53.901 1.00 34.87 181 GLN A O 1
ATOM 1530 N N . VAL A 1 201 ? 13.309 -11.034 54.475 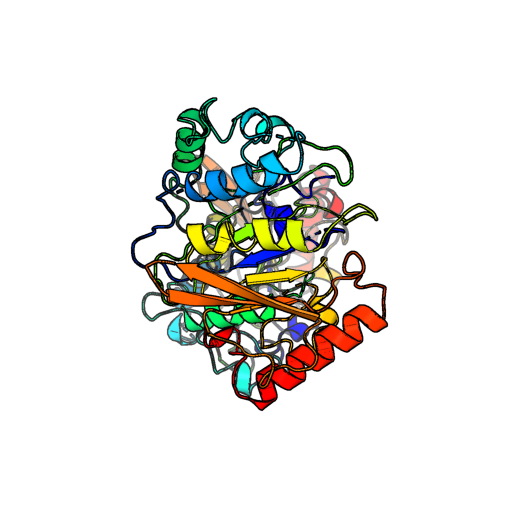1.00 30.82 182 VAL A N 1
ATOM 1531 C CA . VAL A 1 201 ? 14.334 -10.018 54.161 1.00 30.16 182 VAL A CA 1
ATOM 1532 C C . VAL A 1 201 ? 14.549 -9.099 55.380 1.00 33.66 182 VAL A C 1
ATOM 1533 O O . VAL A 1 201 ? 13.979 -8.009 55.449 1.00 33.09 182 VAL A O 1
ATOM 1537 N N . PRO A 1 202 ? 15.375 -9.529 56.364 1.00 31.59 183 PRO A N 1
ATOM 1538 C CA . PRO A 1 202 ? 15.542 -8.711 57.581 1.00 31.46 183 PRO A CA 1
ATOM 1539 C C . PRO A 1 202 ? 16.417 -7.457 57.344 1.00 35.08 183 PRO A C 1
ATOM 1540 O O . PRO A 1 202 ? 16.416 -6.548 58.181 1.00 35.33 183 PRO A O 1
ATOM 1544 N N . GLU A 1 203 ? 17.123 -7.388 56.177 1.00 30.27 184 GLU A N 1
ATOM 1545 C CA . GLU A 1 203 ? 17.980 -6.227 55.833 1.00 29.98 184 GLU A CA 1
ATOM 1546 C C . GLU A 1 203 ? 17.144 -5.038 55.324 1.00 32.90 184 GLU A C 1
ATOM 1547 O O . GLU A 1 203 ? 17.624 -3.898 55.347 1.00 32.71 184 GLU A O 1
ATOM 1553 N N . ALA A 1 204 ? 15.935 -5.314 54.776 1.00 28.42 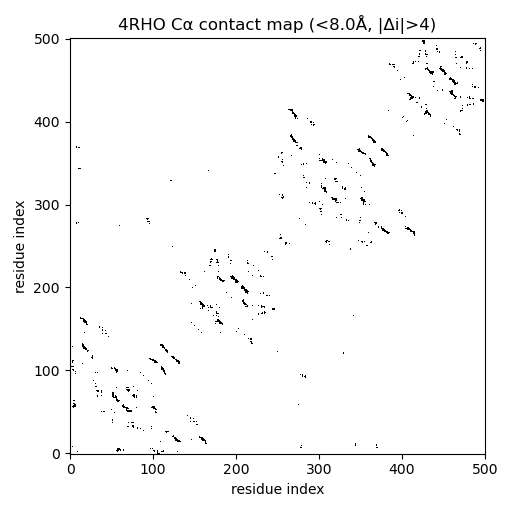185 ALA A N 1
ATOM 1554 C CA . ALA A 1 204 ? 15.091 -4.269 54.179 1.00 27.45 185 ALA A CA 1
ATOM 1555 C C . ALA A 1 204 ? 14.740 -3.181 55.202 1.00 30.01 185 ALA A C 1
ATOM 1556 O O . ALA A 1 204 ? 14.373 -3.492 56.331 1.00 29.51 185 ALA A O 1
ATOM 1558 N N . ARG A 1 205 ? 14.895 -1.903 54.811 1.00 26.52 186 ARG A N 1
ATOM 1559 C CA . ARG A 1 205 ? 14.580 -0.773 55.686 1.00 26.80 186 ARG A CA 1
ATOM 1560 C C . ARG A 1 205 ? 13.069 -0.550 55.756 1.00 32.40 186 ARG A C 1
ATOM 1561 O O . ARG A 1 205 ? 12.565 -0.028 56.756 1.00 32.59 186 ARG A O 1
ATOM 1569 N N . ALA A 1 206 ? 12.336 -0.994 54.715 1.00 29.85 187 ALA A N 1
ATOM 1570 C CA . ALA A 1 206 ? 10.875 -0.933 54.696 1.00 30.30 187 ALA A CA 1
ATOM 1571 C C . ALA A 1 206 ? 10.305 -1.959 53.731 1.00 33.35 187 ALA A C 1
ATOM 1572 O O . ALA A 1 206 ? 10.900 -2.228 52.687 1.00 32.13 187 ALA A O 1
ATOM 1574 N N . LEU A 1 207 ? 9.171 -2.562 54.095 1.00 30.60 188 LEU A N 1
ATOM 1575 C CA . LEU A 1 207 ? 8.453 -3.493 53.227 1.00 29.11 188 LEU A CA 1
ATOM 1576 C C . LEU A 1 207 ? 7.018 -3.037 53.075 1.00 33.10 188 LEU A C 1
ATOM 1577 O O . LEU A 1 207 ? 6.195 -3.261 53.973 1.00 33.81 188 LEU A O 1
ATOM 1582 N N . ILE A 1 208 ? 6.747 -2.260 52.016 1.00 28.43 189 ILE A N 1
ATOM 1583 C CA . ILE A 1 208 ? 5.446 -1.643 51.812 1.00 27.63 189 ILE A CA 1
ATOM 1584 C C . ILE A 1 208 ? 4.516 -2.601 51.060 1.00 31.82 189 ILE A C 1
ATOM 1585 O O . ILE A 1 208 ? 4.740 -2.888 49.885 1.00 32.05 189 ILE A O 1
ATOM 1590 N N . PRO A 1 209 ? 3.442 -3.097 51.721 1.00 29.58 190 PRO A N 1
ATOM 1591 C CA . PRO A 1 209 ? 2.501 -3.972 51.013 1.00 29.88 190 PRO A CA 1
ATOM 1592 C C . PRO A 1 209 ? 1.670 -3.196 49.990 1.00 34.15 190 PRO A C 1
ATOM 1593 O O . PRO A 1 209 ? 1.234 -2.073 50.267 1.00 34.60 190 PRO A O 1
ATOM 1597 N N . VAL A 1 210 ? 1.493 -3.765 48.793 1.00 29.86 191 VAL A N 1
ATOM 1598 C CA . VAL A 1 210 ? 0.654 -3.151 47.762 1.00 29.00 191 VAL A CA 1
ATOM 1599 C C . VAL A 1 210 ? -0.627 -3.980 47.602 1.00 33.91 191 VAL A C 1
ATOM 1600 O O . VAL A 1 210 ? -0.555 -5.179 47.334 1.00 32.64 191 VAL A O 1
ATOM 1604 N N . SER A 1 211 ? -1.784 -3.370 47.879 1.00 33.21 192 SER A N 1
ATOM 1605 C CA . SER A 1 211 ? -3.060 -4.090 47.867 1.00 34.36 192 SER A CA 1
ATOM 1606 C C . SER A 1 211 ? -3.860 -3.792 46.615 1.00 38.24 192 SER A C 1
ATOM 1607 O O . SER A 1 211 ? -3.771 -2.688 46.063 1.00 36.73 192 SER A O 1
ATOM 1610 N N . ALA A 1 212 ? -4.633 -4.792 46.145 1.00 36.00 193 ALA A N 1
ATOM 1611 C CA . ALA A 1 212 ? -5.544 -4.653 45.005 1.00 35.96 193 ALA A CA 1
ATOM 1612 C C . ALA A 1 212 ? -6.486 -5.823 44.947 1.00 40.23 193 ALA A C 1
ATOM 1613 O O . ALA A 1 212 ? -6.090 -6.950 45.261 1.00 40.37 193 ALA A O 1
ATOM 1615 N N . LYS A 1 213 ? -7.766 -5.561 44.590 1.00 36.25 194 LYS A N 1
ATOM 1616 C CA . LYS A 1 213 ? -8.790 -6.595 44.422 1.00 36.94 194 LYS A CA 1
ATOM 1617 C C . LYS A 1 213 ? -8.879 -7.536 45.671 1.00 41.34 194 LYS A C 1
ATOM 1618 O O . LYS A 1 213 ? -8.998 -8.755 45.526 1.00 41.13 194 LYS A O 1
ATOM 1624 N N . GLY A 1 214 ? -8.880 -6.933 46.864 1.00 38.40 195 GLY A N 1
ATOM 1625 C CA . GLY A 1 214 ? -9.158 -7.635 48.114 1.00 39.73 195 GLY A CA 1
ATOM 1626 C C . GLY A 1 214 ? -8.031 -8.496 48.661 1.00 45.01 195 GLY A C 1
ATOM 1627 O O . GLY A 1 214 ? -8.282 -9.396 49.470 1.00 46.70 195 GLY A O 1
ATOM 1628 N N . LYS A 1 215 ? -6.769 -8.199 48.278 1.00 40.45 196 LYS A N 1
ATOM 1629 C CA . LYS A 1 215 ? -5.609 -8.940 48.812 1.00 39.96 196 LYS A CA 1
ATOM 1630 C C . LYS A 1 215 ? -4.295 -8.204 48.517 1.00 41.22 196 LYS A C 1
ATOM 1631 O O . LYS A 1 215 ? -4.257 -7.316 47.656 1.00 39.68 196 LYS A O 1
ATOM 1637 N N . GLN A 1 216 ? -3.203 -8.597 49.213 1.00 37.38 197 GLN A N 1
ATOM 1638 C CA . GLN A 1 216 ? -1.886 -8.045 48.940 1.00 34.76 197 GLN A CA 1
ATOM 1639 C C . GLN A 1 216 ? -1.371 -8.576 47.614 1.00 38.13 197 GLN A C 1
ATOM 1640 O O . GLN A 1 216 ? -1.206 -9.789 47.455 1.00 38.11 197 GLN A O 1
ATOM 1646 N N . THR A 1 217 ? -1.226 -7.693 46.631 1.00 34.62 198 THR A N 1
ATOM 1647 C CA . THR A 1 217 ? -0.776 -8.073 45.296 1.00 34.31 198 THR A CA 1
ATOM 1648 C C . THR A 1 217 ? 0.758 -8.281 45.282 1.00 36.19 198 THR A C 1
ATOM 1649 O O . THR A 1 217 ? 1.250 -9.220 44.651 1.00 36.42 198 THR A O 1
ATOM 1653 N N . GLY A 1 218 ? 1.483 -7.399 45.964 1.00 29.78 199 GLY A N 1
ATOM 1654 C CA . GLY A 1 218 ? 2.936 -7.463 46.013 1.00 28.56 199 GLY A CA 1
ATOM 1655 C C . GLY A 1 218 ? 3.545 -6.682 47.150 1.00 31.62 199 GLY A C 1
ATOM 1656 O O . GLY A 1 218 ? 2.849 -6.297 48.093 1.00 31.17 199 GLY A O 1
ATOM 1657 N N . THR A 1 219 ? 4.853 -6.486 47.101 1.00 28.65 200 THR A N 1
ATOM 1658 C CA . THR A 1 219 ? 5.566 -5.766 48.149 1.00 28.53 200 THR A CA 1
ATOM 1659 C C . THR A 1 219 ? 6.629 -4.879 47.537 1.00 31.57 200 THR A C 1
ATOM 1660 O O . THR A 1 219 ? 7.356 -5.319 46.644 1.00 31.55 200 THR A O 1
ATOM 1664 N N . ILE A 1 220 ? 6.745 -3.632 48.022 1.00 27.66 201 ILE A N 1
ATOM 1665 C CA . ILE A 1 220 ? 7.860 -2.762 47.650 1.00 26.92 201 ILE A CA 1
ATOM 1666 C C . ILE A 1 220 ? 8.973 -2.920 48.681 1.00 30.80 201 ILE A C 1
ATOM 1667 O O . ILE A 1 220 ? 8.733 -2.749 49.884 1.00 30.59 201 ILE A O 1
ATOM 1672 N N . ILE A 1 221 ? 10.158 -3.317 48.233 1.00 27.01 202 ILE A N 1
ATOM 1673 C CA . ILE A 1 221 ? 11.299 -3.493 49.112 1.00 26.86 202 ILE A CA 1
ATOM 1674 C C . ILE A 1 221 ? 12.158 -2.229 49.085 1.00 29.50 202 ILE A C 1
ATOM 1675 O O . ILE A 1 221 ? 12.584 -1.800 48.013 1.00 27.93 202 ILE A O 1
ATOM 1680 N N . VAL A 1 222 ? 12.353 -1.588 50.257 1.00 25.71 203 VAL A N 1
ATOM 1681 C CA . VAL A 1 222 ? 13.098 -0.330 50.326 1.00 25.50 203 VAL A CA 1
ATOM 1682 C C . VAL A 1 222 ? 14.449 -0.548 51.048 1.00 30.90 203 VAL A C 1
ATOM 1683 O O . VAL A 1 222 ? 14.489 -1.133 52.137 1.00 30.21 203 VAL A O 1
ATOM 1687 N N . SER A 1 223 ? 15.547 -0.090 50.427 1.00 28.06 204 SER A N 1
ATOM 1688 C CA . SER A 1 223 ? 16.888 -0.253 50.986 1.00 28.38 204 SER A CA 1
ATOM 1689 C C . SER A 1 223 ? 17.265 0.925 51.880 1.00 32.92 204 SER A C 1
ATOM 1690 O O . SER A 1 223 ? 17.996 0.747 52.846 1.00 33.24 204 SER A O 1
ATOM 1693 N N . VAL A 1 224 ? 16.857 2.152 51.487 1.00 30.06 205 VAL A N 1
ATOM 1694 C CA . VAL A 1 224 ? 17.230 3.374 52.210 1.00 30.78 205 VAL A CA 1
ATOM 1695 C C . VAL A 1 224 ? 15.974 4.224 52.476 1.00 35.34 205 VAL A C 1
ATOM 1696 O O . VAL A 1 224 ? 15.200 4.480 51.559 1.00 34.09 205 VAL A O 1
ATOM 1700 N N . THR A 1 225 ? 15.763 4.629 53.743 1.00 33.82 206 THR A N 1
ATOM 1701 C CA . THR A 1 225 ? 14.588 5.426 54.126 1.00 34.38 206 THR A CA 1
ATOM 1702 C C . THR A 1 225 ? 15.004 6.738 54.827 1.00 41.96 206 THR A C 1
ATOM 1703 O O . THR A 1 225 ? 14.156 7.601 55.059 1.00 43.00 206 THR A O 1
ATOM 1707 N N . ASP A 1 226 ? 16.302 6.870 55.199 1.00 40.18 207 ASP A N 1
ATOM 1708 C CA . ASP A 1 226 ? 16.773 8.034 55.966 1.00 41.76 207 ASP A CA 1
ATOM 1709 C C . ASP A 1 226 ? 17.176 9.198 55.042 1.00 44.68 207 ASP A C 1
ATOM 1710 O O . ASP A 1 226 ? 17.239 10.347 55.492 1.00 45.36 207 ASP A O 1
ATOM 1715 N N . ALA A 1 227 ? 17.479 8.897 53.770 1.00 39.37 208 ALA A N 1
ATOM 1716 C CA . ALA A 1 227 ? 17.919 9.912 52.812 1.00 39.71 208 ALA A CA 1
ATOM 1717 C C . ALA A 1 227 ? 17.658 9.449 51.372 1.00 42.40 208 ALA A C 1
ATOM 1718 O O . ALA A 1 227 ? 17.399 8.268 51.144 1.00 40.49 208 ALA A O 1
ATOM 1720 N N . PRO A 1 228 ? 17.730 10.363 50.366 1.00 39.21 209 PRO A N 1
ATOM 1721 C CA . PRO A 1 228 ? 17.589 9.912 48.972 1.00 38.01 209 PRO A CA 1
ATOM 1722 C C . PRO A 1 228 ? 18.716 8.953 48.583 1.00 40.49 209 PRO A C 1
ATOM 1723 O O . PRO A 1 228 ? 19.871 9.174 48.964 1.00 41.20 209 PRO A O 1
ATOM 1727 N N . PHE A 1 229 ? 18.376 7.848 47.895 1.00 34.84 210 PHE A N 1
ATOM 1728 C CA . PHE A 1 229 ? 19.368 6.846 47.508 1.00 33.44 210 PHE A CA 1
ATOM 1729 C C . PHE A 1 229 ? 20.410 7.451 46.577 1.00 39.63 210 PHE A C 1
ATOM 1730 O O . PHE A 1 229 ? 20.057 8.071 45.567 1.00 39.08 210 PHE A O 1
ATOM 1738 N N . SER A 1 230 ? 21.696 7.259 46.904 1.00 38.07 211 SER A N 1
ATOM 1739 C CA . SER A 1 230 ? 22.789 7.757 46.082 1.00 39.05 211 SER A CA 1
ATOM 1740 C C . SER A 1 230 ? 23.675 6.612 45.612 1.00 43.20 211 SER A C 1
ATOM 1741 O O . SER A 1 230 ? 24.106 5.788 46.422 1.00 42.54 211 SER A O 1
ATOM 1744 N N . VAL A 1 231 ? 23.949 6.554 44.301 1.00 40.52 212 VAL A N 1
ATOM 1745 C CA . VAL A 1 231 ? 24.846 5.547 43.734 1.00 40.48 212 VAL A CA 1
ATOM 1746 C C . VAL A 1 231 ? 26.287 5.844 44.178 1.00 44.94 212 VAL A C 1
ATOM 1747 O O . VAL A 1 231 ? 27.096 4.925 44.304 1.00 45.19 212 VAL A O 1
ATOM 1751 N N . ASP A 1 232 ? 26.568 7.123 44.524 1.00 42.22 213 ASP A N 1
ATOM 1752 C CA . ASP A 1 232 ? 27.895 7.552 44.981 1.00 43.29 213 ASP A CA 1
ATOM 1753 C C . ASP A 1 232 ? 28.124 7.201 46.476 1.00 45.78 213 ASP A C 1
ATOM 1754 O O . ASP A 1 232 ? 29.256 7.286 46.960 1.00 47.52 213 ASP A O 1
ATOM 1759 N N . ASN A 1 233 ? 27.052 6.817 47.197 1.00 39.57 214 ASN A N 1
ATOM 1760 C CA . ASN A 1 233 ? 27.164 6.432 48.608 1.00 38.55 214 ASN A CA 1
ATOM 1761 C C . ASN A 1 233 ? 27.409 4.904 48.735 1.00 41.43 214 ASN A C 1
ATOM 1762 O O . ASN A 1 233 ? 26.510 4.106 48.455 1.00 39.93 214 ASN A O 1
ATOM 1767 N N . PRO A 1 234 ? 28.635 4.480 49.164 1.00 38.76 215 PRO A N 1
ATOM 1768 C CA . PRO A 1 234 ? 28.926 3.028 49.224 1.00 38.00 215 PRO A CA 1
ATOM 1769 C C . PRO A 1 234 ? 28.034 2.279 50.236 1.00 40.98 215 PRO A C 1
ATOM 1770 O O . PRO A 1 234 ? 27.806 1.081 50.072 1.00 40.23 215 PRO A O 1
ATOM 1774 N N . GLU A 1 235 ? 27.506 2.990 51.263 1.00 37.15 216 GLU A N 1
ATOM 1775 C CA . GLU A 1 235 ? 26.609 2.376 52.249 1.00 36.11 216 GLU A CA 1
ATOM 1776 C C . GLU A 1 235 ? 25.243 2.047 51.619 1.00 38.20 216 GLU A C 1
ATOM 1777 O O . GLU A 1 235 ? 24.688 0.976 51.874 1.00 36.93 216 GLU A O 1
ATOM 1783 N N . HIS A 1 236 ? 24.715 2.958 50.778 1.00 34.24 217 HIS A N 1
ATOM 1784 C CA . HIS A 1 236 ? 23.436 2.736 50.086 1.00 32.42 217 HIS A CA 1
ATOM 1785 C C . HIS A 1 236 ? 23.542 1.554 49.123 1.00 35.98 217 HIS A C 1
ATOM 1786 O O . HIS A 1 236 ? 22.652 0.699 49.093 1.00 34.96 217 HIS A O 1
ATOM 1793 N N . VAL A 1 237 ? 24.659 1.470 48.379 1.00 33.20 218 VAL A N 1
ATOM 1794 C CA . VAL A 1 237 ? 24.892 0.376 47.436 1.00 32.99 218 VAL A CA 1
ATOM 1795 C C . VAL A 1 237 ? 25.059 -0.967 48.203 1.00 36.69 218 VAL A C 1
ATOM 1796 O O . VAL A 1 237 ? 24.458 -1.970 47.819 1.00 35.43 218 VAL A O 1
ATOM 1800 N N . ALA A 1 238 ? 25.814 -0.951 49.324 1.00 34.20 219 ALA A N 1
ATOM 1801 C CA . ALA A 1 238 ? 26.101 -2.166 50.098 1.00 34.46 219 ALA A CA 1
ATOM 1802 C C . ALA A 1 238 ? 24.818 -2.796 50.687 1.00 37.00 219 ALA A C 1
ATOM 1803 O O . ALA A 1 238 ? 24.693 -4.017 50.697 1.00 36.41 219 ALA A O 1
ATOM 1805 N N . ILE A 1 239 ? 23.874 -1.967 51.174 1.00 33.34 220 ILE A N 1
ATOM 1806 C CA . ILE A 1 239 ? 22.637 -2.498 51.759 1.00 32.41 220 ILE A CA 1
ATOM 1807 C C . ILE A 1 239 ? 21.678 -3.000 50.629 1.00 33.46 220 ILE A C 1
ATOM 1808 O O . ILE A 1 239 ? 21.069 -4.066 50.771 1.00 31.86 220 ILE A O 1
ATOM 1813 N N . ALA A 1 240 ? 21.634 -2.286 49.485 1.00 28.73 221 ALA A N 1
ATOM 1814 C CA . ALA A 1 240 ? 20.851 -2.741 48.335 1.00 26.94 221 ALA A CA 1
ATOM 1815 C C . ALA A 1 240 ? 21.415 -4.054 47.795 1.00 28.50 221 ALA A C 1
ATOM 1816 O O . ALA A 1 240 ? 20.652 -4.965 47.473 1.00 26.75 221 ALA A O 1
ATOM 1818 N N . ASN A 1 241 ? 22.772 -4.195 47.812 1.00 24.99 222 ASN A N 1
ATOM 1819 C CA . ASN A 1 241 ? 23.451 -5.425 47.396 1.00 25.02 222 ASN A CA 1
ATOM 1820 C C . ASN A 1 241 ? 23.123 -6.595 48.352 1.00 29.28 222 ASN A C 1
ATOM 1821 O O . ASN A 1 241 ? 22.820 -7.697 47.890 1.00 29.10 222 ASN A O 1
ATOM 1826 N N . ARG A 1 242 ? 23.146 -6.336 49.687 1.00 25.96 223 ARG A N 1
ATOM 1827 C CA . ARG A 1 242 ? 22.806 -7.351 50.699 1.00 25.48 223 ARG A CA 1
ATOM 1828 C C . ARG A 1 242 ? 21.367 -7.854 50.521 1.00 29.66 223 ARG A C 1
ATOM 1829 O O . ARG A 1 242 ? 21.108 -9.053 50.674 1.00 30.32 223 ARG A O 1
ATOM 1837 N N . ILE A 1 243 ? 20.426 -6.936 50.210 1.00 25.63 224 ILE A N 1
ATOM 1838 C CA . ILE A 1 243 ? 19.020 -7.298 50.000 1.00 24.53 224 ILE A CA 1
ATOM 1839 C C . ILE A 1 243 ? 18.880 -8.176 48.738 1.00 28.54 224 ILE A C 1
ATOM 1840 O O . ILE A 1 243 ? 18.145 -9.163 48.762 1.00 28.59 224 ILE A O 1
ATOM 1845 N N . GLU A 1 244 ? 19.643 -7.850 47.660 1.00 25.79 225 GLU A N 1
ATOM 1846 C CA . GLU A 1 244 ? 19.634 -8.647 46.414 1.00 26.02 225 GLU A CA 1
ATOM 1847 C C . GLU A 1 244 ? 20.089 -10.078 46.685 1.00 31.12 225 GLU A C 1
ATOM 1848 O O . GLU A 1 244 ? 19.432 -11.027 46.247 1.00 31.20 225 GLU A O 1
ATOM 1854 N N . ILE A 1 245 ? 21.185 -10.237 47.456 1.00 28.02 226 ILE A N 1
ATOM 1855 C CA . ILE A 1 245 ? 21.721 -11.552 47.826 1.00 28.64 226 ILE A CA 1
ATOM 1856 C C . ILE A 1 245 ? 20.683 -12.334 48.673 1.00 31.76 226 ILE A C 1
ATOM 1857 O O . ILE A 1 245 ? 20.442 -13.513 48.412 1.00 31.84 226 ILE A O 1
ATOM 1862 N N . ARG A 1 246 ? 20.029 -11.650 49.635 1.00 27.13 227 ARG A N 1
ATOM 1863 C CA . ARG A 1 246 ? 18.997 -12.270 50.479 1.00 26.61 227 ARG A CA 1
ATOM 1864 C C . ARG A 1 246 ? 17.811 -12.785 49.622 1.00 31.80 227 ARG A C 1
ATOM 1865 O O . ARG A 1 246 ? 17.356 -13.914 49.815 1.00 33.10 227 ARG A O 1
ATOM 1873 N N . LEU A 1 247 ? 17.322 -11.948 48.681 1.00 27.69 228 LEU A N 1
ATOM 1874 C CA . LEU A 1 247 ? 16.183 -12.297 47.823 1.00 27.67 228 LEU A CA 1
ATOM 1875 C C . LEU A 1 247 ? 16.490 -13.513 46.939 1.00 33.85 228 LEU A C 1
ATOM 1876 O O . LEU A 1 247 ? 15.603 -14.336 46.700 1.00 33.98 228 LEU A O 1
ATOM 1881 N N . VAL A 1 248 ? 17.726 -13.605 46.416 1.00 31.52 229 VAL A N 1
ATOM 1882 C CA . VAL A 1 248 ? 18.114 -14.725 45.553 1.00 32.37 229 VAL A CA 1
ATOM 1883 C C . VAL A 1 248 ? 18.263 -16.002 46.388 1.00 38.03 229 VAL A C 1
ATOM 1884 O O . VAL A 1 248 ? 17.744 -17.042 46.005 1.00 38.47 229 VAL A O 1
ATOM 1888 N N . ASP A 1 249 ? 18.847 -15.883 47.586 1.00 35.64 230 ASP A N 1
ATOM 1889 C CA . ASP A 1 249 ? 19.062 -17.024 48.486 1.00 36.78 230 ASP A CA 1
ATOM 1890 C C . ASP A 1 249 ? 17.731 -17.761 48.816 1.00 39.34 230 ASP A C 1
ATOM 1891 O O . ASP A 1 249 ? 17.748 -18.961 49.089 1.00 39.74 230 ASP A O 1
ATOM 1896 N N . GLN A 1 250 ? 16.589 -17.035 48.781 1.00 34.54 231 GLN A N 1
ATOM 1897 C CA . GLN A 1 250 ? 15.274 -17.626 49.074 1.00 34.80 231 GLN A CA 1
ATOM 1898 C C . GLN A 1 250 ? 14.428 -17.799 47.792 1.00 39.45 231 GLN A C 1
ATOM 1899 O O . GLN A 1 250 ? 13.209 -17.987 47.879 1.00 39.09 231 GLN A O 1
ATOM 1905 N N . ASP A 1 251 ? 15.092 -17.766 46.598 1.00 36.47 232 ASP A N 1
ATOM 1906 C CA . ASP A 1 251 ? 14.430 -17.913 45.281 1.00 37.27 232 ASP A CA 1
ATOM 1907 C C . ASP A 1 251 ? 13.225 -16.938 45.152 1.00 38.39 232 ASP A C 1
ATOM 1908 O O . ASP A 1 251 ? 12.133 -17.348 44.748 1.00 38.39 232 ASP A O 1
ATOM 1913 N N . LEU A 1 252 ? 13.439 -15.654 45.491 1.00 32.69 233 LEU A N 1
ATOM 1914 C CA . LEU A 1 252 ? 12.391 -14.629 45.384 1.00 31.33 233 LEU A CA 1
ATOM 1915 C C . LEU A 1 252 ? 12.684 -13.673 44.231 1.00 34.73 233 LEU A C 1
ATOM 1916 O O . LEU A 1 252 ? 11.809 -12.909 43.825 1.00 33.76 233 LEU A O 1
ATOM 1921 N N . LEU A 1 253 ? 13.918 -13.712 43.703 1.00 31.85 234 LEU A N 1
ATOM 1922 C CA . LEU A 1 253 ? 14.322 -12.818 42.631 1.00 31.33 234 LEU A CA 1
ATOM 1923 C C . LEU A 1 253 ? 14.432 -13.582 41.287 1.00 36.02 234 LEU A C 1
ATOM 1924 O O . LEU A 1 253 ? 15.317 -14.418 41.114 1.00 36.39 234 LEU A O 1
ATOM 1929 N N . PRO A 1 254 ? 13.516 -13.324 40.336 1.00 33.30 235 PRO A N 1
ATOM 1930 C CA . PRO A 1 254 ? 13.580 -14.046 39.057 1.00 34.40 235 PRO A CA 1
ATOM 1931 C C . PRO A 1 254 ? 14.639 -13.467 38.127 1.00 38.86 235 PRO A C 1
ATOM 1932 O O . PRO A 1 254 ? 15.038 -12.319 38.287 1.00 37.81 235 PRO A O 1
ATOM 1936 N N . ALA A 1 255 ? 15.072 -14.250 37.134 1.00 36.92 236 ALA A N 1
ATOM 1937 C CA . ALA A 1 255 ? 15.993 -13.753 36.103 1.00 36.89 236 ALA A CA 1
ATOM 1938 C C . ALA A 1 255 ? 15.234 -12.938 35.073 1.00 38.79 236 ALA A C 1
ATOM 1939 O O . ALA A 1 255 ? 14.070 -13.234 34.797 1.00 37.37 236 ALA A O 1
ATOM 1941 N N . TYR A 1 256 ? 15.872 -11.880 34.521 1.00 36.08 237 TYR A N 1
ATOM 1942 C CA . TYR A 1 256 ? 15.239 -11.029 33.494 1.00 36.33 237 TYR A CA 1
ATOM 1943 C C . TYR A 1 256 ? 14.642 -11.877 32.353 1.00 42.86 237 TYR A C 1
ATOM 1944 O O . TYR A 1 256 ? 13.556 -11.574 31.861 1.00 42.60 237 TYR A O 1
ATOM 1953 N N . VAL A 1 257 ? 15.368 -12.928 31.930 1.00 41.67 238 VAL A N 1
ATOM 1954 C CA . VAL A 1 257 ? 14.960 -13.791 30.812 1.00 43.14 238 VAL A CA 1
ATOM 1955 C C . VAL A 1 257 ? 13.697 -14.614 31.186 1.00 47.21 238 VAL A C 1
ATOM 1956 O O . VAL A 1 257 ? 12.897 -14.938 30.313 1.00 47.74 238 VAL A O 1
ATOM 1960 N N . ASP A 1 258 ? 13.533 -14.941 32.478 1.00 44.12 239 ASP A N 1
ATOM 1961 C CA . ASP A 1 258 ? 12.430 -15.793 32.942 1.00 44.81 239 ASP A CA 1
ATOM 1962 C C . ASP A 1 258 ? 11.118 -14.981 33.163 1.00 47.14 239 ASP A C 1
ATOM 1963 O O . ASP A 1 258 ? 10.050 -15.576 33.329 1.00 46.87 239 ASP A O 1
ATOM 1968 N N . ILE A 1 259 ? 11.211 -13.634 33.172 1.00 42.09 240 ILE A N 1
ATOM 1969 C CA . ILE A 1 259 ? 10.047 -12.769 33.411 1.00 42.61 240 ILE A CA 1
ATOM 1970 C C . ILE A 1 259 ? 9.077 -12.821 32.191 1.00 57.18 240 ILE A C 1
ATOM 1971 O O . ILE A 1 259 ? 9.549 -12.678 31.046 1.00 60.97 240 ILE A O 1
ATOM 1977 N N . SER B 1 3 ? 41.877 -16.045 9.414 1.00 64.67 -16 SER B N 1
ATOM 1978 C CA . SER B 1 3 ? 41.380 -16.519 10.706 1.00 64.84 -16 SER B CA 1
ATOM 1979 C C . SER B 1 3 ? 39.947 -17.062 10.581 1.00 67.10 -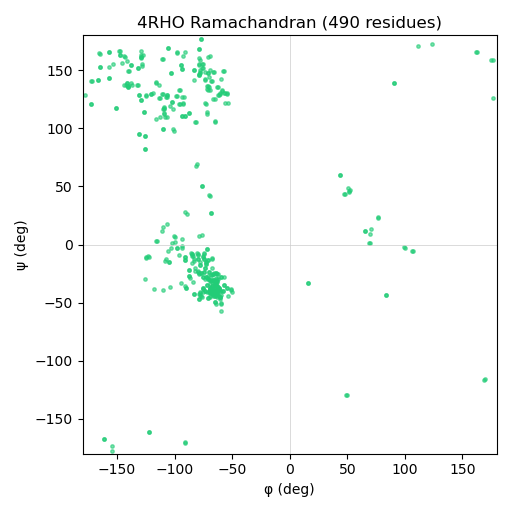16 SER B C 1
ATOM 1980 O O . SER B 1 3 ? 39.123 -16.488 9.857 1.00 65.26 -16 SER B O 1
ATOM 1983 N N . ASP B 1 4 ? 39.645 -18.157 11.306 1.00 63.78 -15 ASP B N 1
ATOM 1984 C CA . ASP B 1 4 ? 38.321 -18.787 11.271 1.00 62.81 -15 ASP B CA 1
ATOM 1985 C C . ASP B 1 4 ? 37.298 -17.995 12.118 1.00 63.06 -15 ASP B C 1
ATOM 1986 O O . ASP B 1 4 ? 36.090 -18.213 11.986 1.00 62.42 -15 ASP B O 1
ATOM 1991 N N . LYS B 1 5 ? 37.785 -17.084 12.985 1.00 57.26 -14 LYS B N 1
ATOM 1992 C CA . LYS B 1 5 ? 36.923 -16.347 13.906 1.00 55.30 -14 LYS B CA 1
ATOM 1993 C C . LYS B 1 5 ? 36.496 -14.988 13.320 1.00 55.42 -14 LYS B C 1
ATOM 1994 O O . LYS B 1 5 ? 35.780 -14.231 13.983 1.00 53.70 -14 LYS B O 1
ATOM 1996 N N . ILE B 1 6 ? 36.872 -14.714 12.062 1.00 50.48 -13 ILE B N 1
ATOM 1997 C CA . ILE B 1 6 ? 36.660 -13.406 11.450 1.00 49.04 -13 ILE B CA 1
ATOM 1998 C C . ILE B 1 6 ? 35.128 -13.099 11.233 1.00 49.29 -13 ILE B C 1
ATOM 1999 O O . ILE B 1 6 ? 34.753 -11.928 11.103 1.00 48.20 -13 ILE B O 1
ATOM 2004 N N . HIS B 1 7 ? 34.272 -14.133 11.219 1.00 43.57 -12 HIS B N 1
ATOM 2005 C CA . HIS B 1 7 ? 32.852 -13.911 10.983 1.00 41.77 -12 HIS B CA 1
ATOM 2006 C C . HIS B 1 7 ? 32.004 -14.169 12.245 1.00 44.25 -12 HIS B C 1
ATOM 2007 O O . HIS B 1 7 ? 31.045 -13.442 12.482 1.00 42.64 -12 HIS B O 1
ATOM 2014 N N . HIS B 1 8 ? 32.339 -15.211 13.040 1.00 42.24 -11 HIS B N 1
ATOM 2015 C CA . HIS B 1 8 ? 31.476 -15.594 14.163 1.00 43.02 -11 HIS B CA 1
ATOM 2016 C C . HIS B 1 8 ? 31.753 -14.746 15.450 1.00 47.95 -11 HIS B C 1
ATOM 2017 O O . HIS B 1 8 ? 30.815 -14.483 16.205 1.00 46.73 -11 HIS B O 1
ATOM 2024 N N . HIS B 1 9 ? 33.032 -14.312 15.681 1.00 46.75 -10 HIS B N 1
ATOM 2025 C CA A HIS B 1 9 ? 33.364 -13.503 16.861 0.50 47.26 -10 HIS B CA 1
ATOM 2026 C CA B HIS B 1 9 ? 33.368 -13.495 16.860 0.50 47.29 -10 HIS B CA 1
ATOM 2027 C C . HIS B 1 9 ? 32.995 -12.029 16.632 1.00 50.38 -10 HIS B C 1
ATOM 2028 O O . HIS B 1 9 ? 33.173 -11.510 15.527 1.00 48.16 -10 HIS B O 1
ATOM 2041 N N . HIS B 1 10 ? 32.469 -11.355 17.691 1.00 49.12 -9 HIS B N 1
ATOM 2042 C CA . HIS B 1 10 ? 32.002 -9.956 17.616 1.00 49.33 -9 HIS B CA 1
ATOM 2043 C C . HIS B 1 10 ? 33.117 -8.979 17.203 1.00 55.64 -9 HIS B C 1
ATOM 2044 O O . HIS B 1 10 ? 32.929 -8.189 16.274 1.00 54.84 -9 HIS B O 1
ATOM 2051 N N . HIS B 1 11 ? 34.217 -8.952 17.961 1.00 54.20 -8 HIS B N 1
ATOM 2052 C CA . HIS B 1 11 ? 35.223 -7.905 17.831 1.00 54.76 -8 HIS B CA 1
ATOM 2053 C C . HIS B 1 11 ? 36.181 -8.156 16.644 1.00 59.55 -8 HIS B C 1
ATOM 2054 O O . HIS B 1 11 ? 36.952 -7.262 16.285 1.00 59.00 -8 HIS B O 1
ATOM 2061 N N . HIS B 1 12 ? 36.085 -9.335 15.997 1.00 56.87 -7 HIS B N 1
ATOM 2062 C CA . HIS B 1 12 ? 36.962 -9.671 14.872 1.00 57.17 -7 HIS B CA 1
ATOM 2063 C C . HIS B 1 12 ? 36.598 -8.855 13.598 1.00 60.56 -7 HIS B C 1
ATOM 2064 O O . HIS B 1 12 ? 37.347 -8.888 12.617 1.00 60.18 -7 HIS B O 1
ATOM 2071 N N . GLU B 1 13 ? 35.512 -8.036 13.665 1.00 56.67 -6 GLU B N 1
ATOM 2072 C CA . GLU B 1 13 ? 35.150 -7.126 12.561 1.00 55.82 -6 GLU B CA 1
ATOM 2073 C C . GLU B 1 13 ? 36.146 -5.938 12.488 1.00 60.48 -6 GLU B C 1
ATOM 2074 O O . GLU B 1 13 ? 36.181 -5.219 11.486 1.00 58.67 -6 GLU B O 1
ATOM 2080 N N . ASN B 1 14 ? 36.936 -5.734 13.568 1.00 58.35 -5 ASN B N 1
ATOM 2081 C CA . ASN B 1 14 ? 37.917 -4.650 13.644 1.00 58.94 -5 ASN B CA 1
ATOM 2082 C C . ASN B 1 14 ? 39.288 -5.117 13.131 1.00 64.17 -5 ASN B C 1
ATOM 2083 O O . ASN B 1 14 ? 40.191 -4.295 12.938 1.00 64.55 -5 ASN B O 1
ATOM 2088 N N . LEU B 1 15 ? 39.446 -6.439 12.919 1.00 60.38 -4 LEU B N 1
ATOM 2089 C CA . LEU B 1 15 ? 40.716 -7.012 12.482 1.00 60.29 -4 LEU B CA 1
ATOM 2090 C C . LEU B 1 15 ? 40.761 -7.150 10.960 1.00 64.28 -4 LEU B C 1
ATOM 2091 O O . LEU B 1 15 ? 39.711 -7.240 10.313 1.00 62.42 -4 LEU B O 1
ATOM 2096 N N . TYR B 1 16 ? 41.983 -7.151 10.380 1.00 62.32 -3 TYR B N 1
ATOM 2097 C CA . TYR B 1 16 ? 42.168 -7.287 8.935 1.00 61.87 -3 TYR B CA 1
ATOM 2098 C C . TYR B 1 16 ? 41.898 -8.723 8.483 1.00 65.64 -3 TYR B C 1
ATOM 2099 O O . TYR B 1 16 ? 42.251 -9.673 9.191 1.00 66.60 -3 TYR B O 1
ATOM 2101 N N . PHE B 1 17 ? 41.261 -8.885 7.311 1.00 59.95 -2 PHE B N 1
ATOM 2102 C CA . PHE B 1 17 ? 40.948 -10.206 6.768 1.00 59.02 -2 PHE B CA 1
ATOM 2103 C C . PHE B 1 17 ? 40.994 -10.179 5.260 1.00 60.71 -2 PHE B C 1
ATOM 2104 O O . PHE B 1 17 ? 40.899 -9.112 4.665 1.00 60.00 -2 PHE B O 1
ATOM 2112 N N . GLN B 1 18 ? 41.073 -11.347 4.633 1.00 56.14 -1 GLN B N 1
ATOM 2113 C CA . GLN B 1 18 ? 41.028 -11.436 3.184 1.00 54.83 -1 GLN B CA 1
ATOM 2114 C C . GLN B 1 18 ? 39.597 -11.688 2.728 1.00 55.47 -1 GLN B C 1
ATOM 2115 O O . GLN B 1 18 ? 39.029 -12.742 3.032 1.00 55.44 -1 GLN B O 1
ATOM 2117 N N . GLY B 1 19 ? 38.989 -10.686 2.086 1.00 48.92 0 GLY B N 1
ATOM 2118 C CA . GLY B 1 19 ? 37.616 -10.803 1.608 1.00 46.98 0 GLY B CA 1
ATOM 2119 C C . GLY B 1 19 ? 36.981 -9.509 1.132 1.00 47.42 0 GLY B C 1
ATOM 2120 O O . GLY B 1 19 ? 37.569 -8.432 1.264 1.00 47.26 0 GLY B O 1
ATOM 2129 N N . GLU B 1 21 ? 34.274 -6.361 1.172 1.00 37.60 2 GLU B N 1
ATOM 2130 C CA . GLU B 1 21 ? 33.608 -5.514 2.177 1.00 36.61 2 GLU B CA 1
ATOM 2131 C C . GLU B 1 21 ? 32.649 -4.535 1.518 1.00 38.67 2 GLU B C 1
ATOM 2132 O O . GLU B 1 21 ? 33.064 -3.766 0.646 1.00 38.26 2 GLU B O 1
ATOM 2138 N N . ILE B 1 22 ? 31.383 -4.493 1.990 1.00 33.55 3 ILE B N 1
ATOM 2139 C CA . ILE B 1 22 ? 30.422 -3.474 1.544 1.00 32.21 3 ILE B CA 1
ATOM 2140 C C . ILE B 1 22 ? 30.035 -2.596 2.743 1.00 34.11 3 ILE B C 1
ATOM 2141 O O . ILE B 1 22 ? 29.389 -3.078 3.674 1.00 34.09 3 ILE B O 1
ATOM 2146 N N . LYS B 1 23 ? 30.515 -1.343 2.764 1.00 28.01 4 LYS B N 1
ATOM 2147 C CA . LYS B 1 23 ? 30.299 -0.446 3.898 1.00 26.60 4 LYS B CA 1
ATOM 2148 C C . LYS B 1 23 ? 29.400 0.709 3.502 1.00 27.73 4 LYS B C 1
ATOM 2149 O O . LYS B 1 23 ? 29.696 1.418 2.539 1.00 25.85 4 LYS B O 1
ATOM 2155 N N . ALA B 1 24 ? 28.308 0.925 4.258 1.00 23.73 5 ALA B N 1
ATOM 2156 C CA . ALA B 1 24 ? 27.361 1.994 3.955 1.00 23.27 5 ALA B CA 1
ATOM 2157 C C . ALA B 1 24 ? 27.209 2.967 5.132 1.00 28.11 5 ALA B C 1
ATOM 2158 O O . ALA B 1 24 ? 27.247 2.551 6.293 1.00 27.59 5 ALA B O 1
ATOM 2168 N N . PHE B 1 26 ? 24.551 5.929 6.578 1.00 24.55 7 PHE B N 1
ATOM 2169 C CA . PHE B 1 26 ? 23.210 6.467 6.402 1.00 24.29 7 PHE B CA 1
ATOM 2170 C C . PHE B 1 26 ? 22.788 7.295 7.613 1.00 30.59 7 PHE B C 1
ATOM 2171 O O . PHE B 1 26 ? 23.455 7.268 8.646 1.00 30.00 7 PHE B O 1
ATOM 2179 N N . ARG B 1 27 ? 21.719 8.078 7.465 1.00 29.47 8 ARG B N 1
ATOM 2180 C CA . ARG B 1 27 ? 21.178 8.876 8.560 1.00 30.91 8 ARG B CA 1
ATOM 2181 C C . ARG B 1 27 ? 19.684 8.660 8.672 1.00 35.89 8 ARG B C 1
ATOM 2182 O O . ARG B 1 27 ? 18.914 9.247 7.910 1.00 36.39 8 ARG B O 1
ATOM 2190 N N . ASP B 1 28 ? 19.274 7.742 9.547 1.00 32.96 9 ASP B N 1
ATOM 2191 C CA . ASP B 1 28 ? 17.858 7.465 9.774 1.00 33.16 9 ASP B CA 1
ATOM 2192 C C . ASP B 1 28 ? 17.449 7.961 11.148 1.00 36.13 9 ASP B C 1
ATOM 2193 O O . ASP B 1 28 ? 17.711 7.295 12.150 1.00 34.85 9 ASP B O 1
ATOM 2198 N N . VAL B 1 29 ? 16.819 9.150 11.202 1.00 33.97 10 VAL B N 1
ATOM 2199 C CA . VAL B 1 29 ? 16.460 9.804 12.469 1.00 35.29 10 VAL B CA 1
ATOM 2200 C C . VAL B 1 29 ? 15.355 9.012 13.222 1.00 38.83 10 VAL B C 1
ATOM 2201 O O . VAL B 1 29 ? 15.104 9.286 14.389 1.00 39.45 10 VAL B O 1
ATOM 2205 N N . SER B 1 30 ? 14.721 8.033 12.556 1.00 35.27 11 SER B N 1
ATOM 2206 C CA . SER B 1 30 ? 13.646 7.247 13.179 1.00 36.42 11 SER B CA 1
ATOM 2207 C C . SER B 1 30 ? 14.170 5.894 13.728 1.00 39.73 11 SER B C 1
ATOM 2208 O O . SER B 1 30 ? 13.407 5.142 14.343 1.00 39.52 11 SER B O 1
ATOM 2211 N N . LEU B 1 31 ? 15.462 5.598 13.510 1.00 35.37 12 LEU B N 1
ATOM 2212 C CA . LEU B 1 31 ? 16.046 4.320 13.924 1.00 34.43 12 LEU B CA 1
ATOM 2213 C C . LEU B 1 31 ? 16.880 4.479 15.206 1.00 38.64 12 LEU B C 1
ATOM 2214 O O . LEU B 1 31 ? 17.835 5.254 15.228 1.00 38.80 12 LEU B O 1
ATOM 2219 N N . SER B 1 32 ? 16.535 3.716 16.263 1.00 35.27 13 SER B N 1
ATOM 2220 C CA . SER B 1 32 ? 17.292 3.739 17.521 1.00 35.36 13 SER B CA 1
ATOM 2221 C C . SER B 1 32 ? 18.272 2.570 17.583 1.00 38.42 13 SER B C 1
ATOM 2222 O O . SER B 1 32 ? 18.124 1.601 16.834 1.00 37.55 13 SER B O 1
ATOM 2225 N N . SER B 1 33 ? 19.238 2.628 18.518 1.00 35.22 14 SER B N 1
ATOM 2226 C CA . SER B 1 33 ? 20.225 1.555 18.700 1.00 34.50 14 SER B CA 1
ATOM 2227 C C . SER B 1 33 ? 19.595 0.322 19.395 1.00 37.91 14 SER B C 1
ATOM 2228 O O . SER B 1 33 ? 20.232 -0.732 19.479 1.00 37.01 14 SER B O 1
ATOM 2231 N N . ARG B 1 34 ? 18.337 0.458 19.876 1.00 35.11 15 ARG B N 1
ATOM 2232 C CA . ARG B 1 34 ? 17.638 -0.632 20.557 1.00 35.78 15 ARG B CA 1
ATOM 2233 C C . ARG B 1 34 ? 16.550 -1.253 19.655 1.00 40.52 15 ARG B C 1
ATOM 2234 O O . ARG B 1 34 ? 15.948 -2.263 20.026 1.00 40.13 15 ARG B O 1
ATOM 2242 N N . ASN B 1 35 ? 16.319 -0.666 18.467 1.00 38.25 16 ASN B N 1
ATOM 2243 C CA . ASN B 1 35 ? 15.317 -1.184 17.533 1.00 38.15 16 ASN B CA 1
ATOM 2244 C C . ASN B 1 35 ? 15.904 -2.371 16.733 1.00 41.78 16 ASN B C 1
ATOM 2245 O O . ASN B 1 35 ? 16.147 -2.251 15.527 1.00 41.19 16 ASN B O 1
ATOM 2250 N N . PHE B 1 36 ? 16.168 -3.507 17.428 1.00 38.54 17 PHE B N 1
ATOM 2251 C CA . PHE B 1 36 ? 16.805 -4.688 16.822 1.00 37.74 17 PHE B CA 1
ATOM 2252 C C . PHE B 1 36 ? 15.906 -5.337 15.788 1.00 39.82 17 PHE B C 1
ATOM 2253 O O . PHE B 1 36 ? 16.403 -5.967 14.850 1.00 39.39 17 PHE B O 1
ATOM 2261 N N . SER B 1 37 ? 14.580 -5.236 15.980 1.00 34.76 18 SER B N 1
ATOM 2262 C CA . SER B 1 37 ? 13.610 -5.836 15.076 1.00 33.74 18 SER B CA 1
ATOM 2263 C C . SER B 1 37 ? 13.708 -5.202 13.675 1.00 35.38 18 SER B C 1
ATOM 2264 O O . SER B 1 37 ? 13.788 -5.923 12.677 1.00 33.97 18 SER B O 1
ATOM 2267 N N . GLU B 1 38 ? 13.805 -3.850 13.615 1.00 30.63 19 GLU B N 1
ATOM 2268 C CA . GLU B 1 38 ? 13.962 -3.131 12.349 1.00 29.22 19 GLU B CA 1
ATOM 2269 C C . GLU B 1 38 ? 15.341 -3.410 11.737 1.00 29.50 19 GLU B C 1
ATOM 2270 O O . GLU B 1 38 ? 15.449 -3.591 10.525 1.00 28.48 19 GLU B O 1
ATOM 2284 N N . LEU B 1 40 ? 17.317 -6.207 12.135 1.00 26.48 21 LEU B N 1
ATOM 2285 C CA . LEU B 1 40 ? 17.335 -7.577 11.609 1.00 26.30 21 LEU B CA 1
ATOM 2286 C C . LEU B 1 40 ? 16.444 -7.721 10.353 1.00 31.53 21 LEU B C 1
ATOM 2287 O O . LEU B 1 40 ? 16.772 -8.506 9.465 1.00 31.84 21 LEU B O 1
ATOM 2292 N N . SER B 1 41 ? 15.324 -6.958 10.277 1.00 28.21 22 SER B N 1
ATOM 2293 C CA . SER B 1 41 ? 14.444 -7.014 9.100 1.00 28.93 22 SER B CA 1
ATOM 2294 C C . SER B 1 41 ? 15.137 -6.390 7.872 1.00 31.90 22 SER B C 1
ATOM 2295 O O . SER B 1 41 ? 15.005 -6.911 6.767 1.00 30.99 22 SER B O 1
ATOM 2298 N N . ARG B 1 42 ? 15.925 -5.297 8.085 1.00 28.10 23 ARG B N 1
ATOM 2299 C CA . ARG B 1 42 ? 16.715 -4.672 7.008 1.00 27.65 23 ARG B CA 1
ATOM 2300 C C . ARG B 1 42 ? 17.842 -5.585 6.582 1.00 30.78 23 ARG B C 1
ATOM 2301 O O . ARG B 1 42 ? 18.116 -5.710 5.394 1.00 30.39 23 ARG B O 1
ATOM 2309 N N . GLU B 1 43 ? 18.503 -6.242 7.563 1.00 27.07 24 GLU B N 1
ATOM 2310 C CA . GLU B 1 43 ? 19.568 -7.200 7.288 1.00 26.24 24 GLU B CA 1
ATOM 2311 C C . GLU B 1 43 ? 19.014 -8.435 6.554 1.00 31.85 24 GLU B C 1
ATOM 2312 O O . GLU B 1 43 ? 19.698 -9.000 5.696 1.00 32.08 24 GLU B O 1
ATOM 2318 N N . SER B 1 44 ? 17.732 -8.794 6.832 1.00 28.65 25 SER B N 1
ATOM 2319 C CA . SER B 1 44 ? 17.052 -9.924 6.180 1.00 28.33 25 SER B CA 1
ATOM 2320 C C . SER B 1 44 ? 16.864 -9.666 4.679 1.00 31.36 25 SER B C 1
ATOM 2321 O O . SER B 1 44 ? 16.874 -10.610 3.887 1.00 30.53 25 SER B O 1
ATOM 2324 N N . LYS B 1 45 ? 16.655 -8.386 4.294 1.00 28.39 26 LYS B N 1
ATOM 2325 C CA . LYS B 1 45 ? 16.537 -7.989 2.883 1.00 28.28 26 LYS B CA 1
ATOM 2326 C C . LYS B 1 45 ? 17.883 -8.151 2.176 1.00 32.40 26 LYS B C 1
ATOM 2327 O O . LYS B 1 45 ? 17.935 -8.647 1.053 1.00 32.31 26 LYS B O 1
ATOM 2333 N N . VAL B 1 46 ? 18.980 -7.767 2.857 1.00 29.14 27 VAL B N 1
ATOM 2334 C CA . VAL B 1 46 ? 20.334 -7.906 2.317 1.00 28.57 27 VAL B CA 1
ATOM 2335 C C . VAL B 1 46 ? 20.703 -9.402 2.218 1.00 32.07 27 VAL B C 1
ATOM 2336 O O . VAL B 1 46 ? 21.229 -9.836 1.198 1.00 31.98 27 VAL B O 1
ATOM 2340 N N . VAL B 1 47 ? 20.345 -10.199 3.254 1.00 28.78 28 VAL B N 1
ATOM 2341 C CA . VAL B 1 47 ? 20.581 -11.652 3.249 1.00 28.54 28 VAL B CA 1
ATOM 2342 C C . VAL B 1 47 ? 19.810 -12.310 2.084 1.00 31.81 28 VAL B C 1
ATOM 2343 O O . VAL B 1 47 ? 20.334 -13.220 1.439 1.00 31.33 28 VAL B O 1
ATOM 2347 N N . ALA B 1 48 ? 18.579 -11.811 1.792 1.00 28.22 29 ALA B N 1
ATOM 2348 C CA . ALA B 1 48 ? 17.750 -12.337 0.696 1.00 28.46 29 ALA B CA 1
ATOM 2349 C C . ALA B 1 48 ? 18.440 -12.163 -0.649 1.00 32.86 29 ALA B C 1
ATOM 2350 O O . ALA B 1 48 ? 18.353 -13.048 -1.502 1.00 34.22 29 ALA B O 1
ATOM 2352 N N . ALA B 1 49 ? 19.142 -11.020 -0.843 1.00 28.41 30 ALA B N 1
ATOM 2353 C CA . ALA B 1 49 ? 19.884 -10.750 -2.077 1.00 28.06 30 ALA B CA 1
ATOM 2354 C C . ALA B 1 49 ? 21.074 -11.702 -2.213 1.00 33.13 30 ALA B C 1
ATOM 2355 O O . ALA B 1 49 ? 21.394 -12.135 -3.318 1.00 33.09 30 ALA B O 1
ATOM 2357 N N . LEU B 1 50 ? 21.717 -12.052 -1.074 1.00 30.12 31 LEU B N 1
ATOM 2358 C CA . LEU B 1 50 ? 22.839 -12.993 -1.059 1.00 29.80 31 LEU B CA 1
ATOM 2359 C C . LEU B 1 50 ? 22.355 -14.422 -1.282 1.00 34.56 31 LEU B C 1
ATOM 2360 O O . LEU B 1 50 ? 23.003 -15.184 -1.989 1.00 34.47 31 LEU B O 1
ATOM 2365 N N . ALA B 1 51 ? 21.200 -14.787 -0.666 1.00 32.16 32 ALA B N 1
ATOM 2366 C CA . ALA B 1 51 ? 20.629 -16.140 -0.768 1.00 33.18 32 ALA B CA 1
ATOM 2367 C C . ALA B 1 51 ? 20.242 -16.477 -2.212 1.00 38.63 32 ALA B C 1
ATOM 2368 O O . ALA B 1 51 ? 20.288 -17.646 -2.604 1.00 39.05 32 ALA B O 1
ATOM 2370 N N . ALA B 1 52 ? 19.873 -15.447 -3.009 1.00 35.49 33 ALA B N 1
ATOM 2371 C CA . ALA B 1 52 ? 19.515 -15.629 -4.419 1.00 36.03 33 ALA B CA 1
ATOM 2372 C C . ALA B 1 52 ? 20.731 -16.042 -5.250 1.00 40.18 33 ALA B C 1
ATOM 2373 O O . ALA B 1 52 ? 20.576 -16.691 -6.284 1.00 40.98 33 ALA B O 1
ATOM 2375 N N . LYS B 1 53 ? 21.940 -15.664 -4.800 1.00 35.71 34 LYS B N 1
ATOM 2376 C CA . LYS B 1 53 ? 23.171 -15.938 -5.542 1.00 35.21 34 LYS B CA 1
ATOM 2377 C C . LYS B 1 53 ? 23.837 -17.237 -5.053 1.00 39.11 34 LYS B C 1
ATOM 2378 O O . LYS B 1 53 ? 24.506 -17.914 -5.835 1.00 38.48 34 LYS B O 1
ATOM 2384 N N . SER B 1 54 ? 23.709 -17.549 -3.732 1.00 35.27 35 SER B N 1
ATOM 2385 C CA . SER B 1 54 ? 24.363 -18.726 -3.153 1.00 35.09 35 SER B CA 1
ATOM 2386 C C . SER B 1 54 ? 23.463 -19.419 -2.119 1.00 37.78 35 SER B C 1
ATOM 2387 O O . SER B 1 54 ? 22.886 -18.756 -1.249 1.00 37.05 35 SER B O 1
ATOM 2390 N N . PRO B 1 55 ? 23.423 -20.780 -2.123 1.00 34.18 36 PRO B N 1
ATOM 2391 C CA . PRO B 1 55 ? 22.608 -21.491 -1.111 1.00 34.14 36 PRO B CA 1
ATOM 2392 C C . PRO B 1 55 ? 23.244 -21.439 0.285 1.00 36.67 36 PRO B C 1
ATOM 2393 O O . PRO B 1 55 ? 22.561 -21.680 1.283 1.00 36.89 36 PRO B O 1
ATOM 2397 N N . LEU B 1 56 ? 24.554 -21.106 0.356 1.00 31.80 37 LEU B N 1
ATOM 2398 C CA . LEU B 1 56 ? 25.269 -20.978 1.634 1.00 30.68 37 LEU B CA 1
ATOM 2399 C C . LEU B 1 56 ? 24.781 -19.746 2.417 1.00 32.00 37 LEU B C 1
ATOM 2400 O O . LEU B 1 56 ? 25.056 -19.627 3.615 1.00 31.60 37 LEU B O 1
ATOM 2413 N N . ALA B 1 58 ? 21.492 -18.859 2.664 1.00 28.53 39 ALA B N 1
ATOM 2414 C CA . ALA B 1 58 ? 20.075 -19.054 3.042 1.00 29.03 39 ALA B CA 1
ATOM 2415 C C . ALA B 1 58 ? 19.796 -18.523 4.464 1.00 33.54 39 ALA B C 1
ATOM 2416 O O . ALA B 1 58 ? 20.612 -18.722 5.369 1.00 33.31 39 ALA B O 1
ATOM 2418 N N . HIS B 1 59 ? 18.629 -17.843 4.654 1.00 30.12 40 HIS B N 1
ATOM 2419 C CA . HIS B 1 59 ? 18.250 -17.208 5.935 1.00 29.44 40 HIS B CA 1
ATOM 2420 C C . HIS B 1 59 ? 18.378 -18.172 7.133 1.00 33.93 40 HIS B C 1
ATOM 2421 O O . HIS B 1 59 ? 18.756 -17.743 8.226 1.00 33.05 40 HIS B O 1
ATOM 2428 N N . ALA B 1 60 ? 18.011 -19.453 6.938 1.00 31.88 41 ALA B N 1
ATOM 2429 C CA . ALA B 1 60 ? 17.982 -20.445 8.023 1.00 32.34 41 ALA B CA 1
ATOM 2430 C C . ALA B 1 60 ? 19.387 -20.700 8.626 1.00 35.39 41 ALA B C 1
ATOM 2431 O O . ALA B 1 60 ? 19.489 -21.129 9.777 1.00 35.31 41 ALA B O 1
ATOM 2433 N N . ASN B 1 61 ? 20.455 -20.463 7.840 1.00 31.15 42 ASN B N 1
ATOM 2434 C CA . ASN B 1 61 ? 21.829 -20.743 8.280 1.00 30.82 42 ASN B CA 1
ATOM 2435 C C . ASN B 1 61 ? 22.391 -19.605 9.150 1.00 32.64 42 ASN B C 1
ATOM 2436 O O . ASN B 1 61 ? 23.372 -19.810 9.869 1.00 32.62 42 ASN B O 1
ATOM 2441 N N . TRP B 1 62 ? 21.800 -18.404 9.052 1.00 27.52 43 TRP B N 1
ATOM 2442 C CA . TRP B 1 62 ? 22.326 -17.219 9.729 1.00 25.95 43 TRP B CA 1
ATOM 2443 C C . TRP B 1 62 ? 22.100 -17.279 11.246 1.00 30.47 43 TRP B C 1
ATOM 2444 O O . TRP B 1 62 ? 21.022 -17.658 11.704 1.00 29.88 43 TRP B O 1
ATOM 2455 N N . ARG B 1 63 ? 23.156 -16.965 12.017 1.00 28.14 44 ARG B N 1
ATOM 2456 C CA . ARG B 1 63 ? 23.116 -16.954 13.488 1.00 28.23 44 ARG B CA 1
ATOM 2457 C C . ARG B 1 63 ? 23.612 -15.629 14.013 1.00 31.15 44 ARG B C 1
ATOM 2458 O O . ARG B 1 63 ? 24.369 -14.940 13.321 1.00 30.27 44 ARG B O 1
ATOM 2466 N N . LEU B 1 64 ? 23.315 -15.323 15.282 1.00 27.89 45 LEU B N 1
ATOM 2467 C CA . LEU B 1 64 ? 23.920 -14.173 15.951 1.00 27.31 45 LEU B CA 1
ATOM 2468 C C . LEU B 1 64 ? 25.399 -14.423 16.184 1.00 30.17 45 LEU B C 1
ATOM 2469 O O . LEU B 1 64 ? 25.801 -15.573 16.407 1.00 29.49 45 LEU B O 1
ATOM 2474 N N . LYS B 1 65 ? 26.211 -13.358 16.192 1.00 26.70 46 LYS B N 1
ATOM 2475 C CA . LYS B 1 65 ? 27.620 -13.481 16.572 1.00 27.15 46 LYS B CA 1
ATOM 2476 C C . LYS B 1 65 ? 27.731 -13.743 18.078 1.00 34.17 46 LYS B C 1
ATOM 2477 O O . LYS B 1 65 ? 26.775 -13.509 18.817 1.00 33.60 46 LYS B O 1
ATOM 2483 N N . GLY B 1 66 ? 28.880 -14.254 18.514 1.00 33.83 47 GLY B N 1
ATOM 2484 C CA . GLY B 1 66 ? 29.100 -14.575 19.919 1.00 35.12 47 GLY B CA 1
ATOM 2485 C C . GLY B 1 66 ? 30.529 -14.383 20.377 1.00 41.62 47 GLY B C 1
ATOM 2486 O O . GLY B 1 66 ? 31.439 -14.247 19.557 1.00 41.22 47 GLY B O 1
ATOM 2487 N N . ASN B 1 67 ? 30.742 -14.396 21.704 1.00 40.89 48 ASN B N 1
ATOM 2488 C CA . ASN B 1 67 ? 32.082 -14.285 22.293 1.00 42.16 48 ASN B CA 1
ATOM 2489 C C . ASN B 1 67 ? 32.850 -15.614 22.142 1.00 48.40 48 ASN B C 1
ATOM 2490 O O . ASN B 1 67 ? 34.051 -15.670 22.412 1.00 49.24 48 ASN B O 1
ATOM 2495 N N . SER B 1 68 ? 32.143 -16.682 21.721 1.00 44.93 49 SER B N 1
ATOM 2496 C CA . SER B 1 68 ? 32.741 -17.993 21.449 1.00 45.30 49 SER B CA 1
ATOM 2497 C C . SER B 1 68 ? 32.046 -18.645 20.258 1.00 48.87 49 SER B C 1
ATOM 2498 O O . SER B 1 68 ? 30.937 -18.241 19.903 1.00 48.23 49 SER B O 1
ATOM 2501 N N . LEU B 1 69 ? 32.685 -19.658 19.635 1.00 45.59 50 LEU B N 1
ATOM 2502 C CA . LEU B 1 69 ? 32.087 -20.353 18.487 1.00 45.03 50 LEU B CA 1
ATOM 2503 C C . LEU B 1 69 ? 30.814 -21.117 18.907 1.00 49.68 50 LEU B C 1
ATOM 2504 O O . LEU B 1 69 ? 29.870 -21.219 18.118 1.00 48.72 50 LEU B O 1
ATOM 2509 N N . GLU B 1 70 ? 30.771 -21.607 20.171 1.00 47.61 51 GLU B N 1
ATOM 2510 C CA . GLU B 1 70 ? 29.619 -22.349 20.683 1.00 47.77 51 GLU B CA 1
ATOM 2511 C C . GLU B 1 70 ? 28.370 -21.451 20.759 1.00 49.70 51 GLU B C 1
ATOM 2512 O O . GLU B 1 70 ? 27.313 -21.832 20.255 1.00 49.03 51 GLU B O 1
ATOM 2518 N N . GLU B 1 71 ? 28.498 -20.243 21.367 1.00 45.12 52 GLU B N 1
ATOM 2519 C CA . GLU B 1 71 ? 27.348 -19.340 21.519 1.00 43.69 52 GLU B CA 1
ATOM 2520 C C . GLU B 1 71 ? 27.064 -18.563 20.202 1.00 43.77 52 GLU B C 1
ATOM 2521 O O . GLU B 1 71 ? 26.026 -17.908 20.086 1.00 42.71 52 GLU B O 1
ATOM 2527 N N . ALA B 1 72 ? 27.968 -18.673 19.210 1.00 38.28 53 ALA B N 1
ATOM 2528 C CA . ALA B 1 72 ? 27.765 -18.042 17.902 1.00 36.62 53 ALA B CA 1
ATOM 2529 C C . ALA B 1 72 ? 26.920 -18.939 16.983 1.00 39.92 53 ALA B C 1
ATOM 2530 O O . ALA B 1 72 ? 26.499 -18.501 15.918 1.00 38.13 53 ALA B O 1
ATOM 2532 N N . THR B 1 73 ? 26.644 -20.189 17.420 1.00 38.24 54 THR B N 1
ATOM 2533 C CA . THR B 1 73 ? 25.855 -21.145 16.627 1.00 38.53 54 THR B CA 1
ATOM 2534 C C . THR B 1 73 ? 24.512 -21.503 17.338 1.00 42.44 54 THR B C 1
ATOM 2535 O O . THR B 1 73 ? 23.750 -22.332 16.828 1.00 43.01 54 THR B O 1
ATOM 2539 N N . LEU B 1 74 ? 24.228 -20.868 18.497 1.00 37.59 55 LEU B N 1
ATOM 2540 C CA . LEU B 1 74 ? 23.048 -21.214 19.301 1.00 38.14 55 LEU B CA 1
ATOM 2541 C C . LEU B 1 74 ? 21.772 -20.515 18.807 1.00 41.23 55 LEU B C 1
ATOM 2542 O O . LEU B 1 74 ? 20.704 -21.124 18.828 1.00 41.06 55 LEU B O 1
ATOM 2547 N N . TYR B 1 75 ? 21.859 -19.215 18.463 1.00 36.85 56 TYR B N 1
ATOM 2548 C CA . TYR B 1 75 ? 20.659 -18.430 18.174 1.00 36.22 56 TYR B CA 1
ATOM 2549 C C . TYR B 1 75 ? 20.533 -18.094 16.676 1.00 38.32 56 TYR B C 1
ATOM 2550 O O . TYR B 1 75 ? 21.242 -17.223 16.171 1.00 37.28 56 TYR B O 1
ATOM 2559 N N . PRO B 1 76 ? 19.516 -18.674 15.981 1.00 34.81 57 PRO B N 1
ATOM 2560 C CA . PRO B 1 76 ? 19.279 -18.287 14.581 1.00 33.48 57 PRO B CA 1
ATOM 2561 C C . PRO B 1 76 ? 18.783 -16.846 14.484 1.00 35.76 57 PRO B C 1
ATOM 2562 O O . PRO B 1 76 ? 18.028 -16.392 15.349 1.00 35.27 57 PRO B O 1
ATOM 2566 N N . ALA B 1 77 ? 19.259 -16.104 13.474 1.00 30.63 58 ALA B N 1
ATOM 2567 C CA . ALA B 1 77 ? 18.924 -14.691 13.322 1.00 29.66 58 ALA B CA 1
ATOM 2568 C C . ALA B 1 77 ? 17.477 -14.497 12.873 1.00 33.69 58 ALA B C 1
ATOM 2569 O O . ALA B 1 77 ? 16.855 -13.497 13.230 1.00 32.48 58 ALA B O 1
ATOM 2571 N N . PHE B 1 78 ? 16.956 -15.421 12.037 1.00 31.69 59 PHE B N 1
ATOM 2572 C CA . PHE B 1 78 ? 15.631 -15.256 11.441 1.00 31.76 59 PHE B CA 1
ATOM 2573 C C . PHE B 1 78 ? 14.766 -16.497 11.634 1.00 37.69 59 PHE B C 1
ATOM 2574 O O . PHE B 1 78 ? 15.292 -17.597 11.817 1.00 37.91 59 PHE B O 1
ATOM 2582 N N . ASP B 1 79 ? 13.430 -16.337 11.483 1.00 34.84 60 ASP B N 1
ATOM 2583 C CA . ASP B 1 79 ? 12.508 -17.463 11.415 1.00 36.41 60 ASP B CA 1
ATOM 2584 C C . ASP B 1 79 ? 12.584 -18.112 10.026 1.00 41.55 60 ASP B C 1
ATOM 2585 O O . ASP B 1 79 ? 13.281 -17.597 9.144 1.00 40.76 60 ASP B O 1
ATOM 2590 N N . ALA B 1 80 ? 11.839 -19.214 9.813 1.00 39.87 61 ALA B N 1
ATOM 2591 C CA . ALA B 1 80 ? 11.828 -19.914 8.521 1.00 40.77 61 ALA B CA 1
ATOM 2592 C C . ALA B 1 80 ? 11.337 -18.990 7.374 1.00 45.62 61 ALA B C 1
ATOM 2593 O O . ALA B 1 80 ? 11.737 -19.172 6.223 1.00 45.24 61 ALA B O 1
ATOM 2595 N N . ASP B 1 81 ? 10.494 -17.989 7.706 1.00 42.88 62 ASP B N 1
ATOM 2596 C CA . ASP B 1 81 ? 9.939 -17.057 6.712 1.00 42.73 62 ASP B CA 1
ATOM 2597 C C . ASP B 1 81 ? 10.915 -15.877 6.427 1.00 44.19 62 ASP B C 1
ATOM 2598 O O . ASP B 1 81 ? 10.700 -15.112 5.488 1.00 43.54 62 ASP B O 1
ATOM 2603 N N . GLY B 1 82 ? 11.966 -15.760 7.236 1.00 39.13 63 GLY B N 1
ATOM 2604 C CA . GLY B 1 82 ? 12.979 -14.723 7.056 1.00 36.94 63 GLY B CA 1
ATOM 2605 C C . GLY B 1 82 ? 12.807 -13.525 7.973 1.00 38.20 63 GLY B C 1
ATOM 2606 O O . GLY B 1 82 ? 13.615 -12.598 7.938 1.00 36.47 63 GLY B O 1
ATOM 2607 N N . SER B 1 83 ? 11.744 -13.522 8.790 1.00 34.47 64 SER B N 1
ATOM 2608 C CA . SER B 1 83 ? 11.508 -12.431 9.739 1.00 33.71 64 SER B CA 1
ATOM 2609 C C . SER B 1 83 ? 12.407 -12.592 10.969 1.00 37.28 64 SER B C 1
ATOM 2610 O O . SER B 1 83 ? 12.830 -13.708 11.275 1.00 36.20 64 SER B O 1
ATOM 2613 N N . PRO B 1 84 ? 12.735 -11.484 11.698 1.00 34.36 65 PRO B N 1
ATOM 2614 C CA . PRO B 1 84 ? 13.573 -11.634 12.908 1.00 34.11 65 PRO B CA 1
ATOM 2615 C C . PRO B 1 84 ? 12.978 -12.650 13.885 1.00 38.39 65 PRO B C 1
ATOM 2616 O O . PRO B 1 84 ? 11.775 -12.610 14.157 1.00 38.66 65 PRO B O 1
ATOM 2620 N N . SER B 1 85 ? 13.797 -13.615 14.350 1.00 35.34 66 SER B N 1
ATOM 2621 C CA . SER B 1 85 ? 13.318 -14.622 15.303 1.00 36.36 66 SER B CA 1
ATOM 2622 C C . SER B 1 85 ? 13.255 -14.036 16.709 1.00 40.48 66 SER B C 1
ATOM 2623 O O . SER B 1 85 ? 14.034 -13.142 17.038 1.00 38.71 66 SER B O 1
ATOM 2626 N N . THR B 1 86 ? 12.296 -14.504 17.528 1.00 39.70 67 THR B N 1
ATOM 2627 C CA . THR B 1 86 ? 12.120 -13.998 18.891 1.00 40.58 67 THR B CA 1
ATOM 2628 C C . THR B 1 86 ? 13.342 -14.384 19.790 1.00 45.83 67 THR B C 1
ATOM 2629 O O . THR B 1 86 ? 13.853 -13.531 20.516 1.00 45.12 67 THR B O 1
ATOM 2633 N N . PRO B 1 87 ? 13.882 -15.647 19.687 1.00 43.88 68 PRO B N 1
ATOM 2634 C CA . PRO B 1 87 ? 15.069 -15.995 20.498 1.00 43.78 68 PRO B CA 1
ATOM 2635 C C . PRO B 1 87 ? 16.246 -15.045 20.237 1.00 46.98 68 PRO B C 1
ATOM 2636 O O . PRO B 1 87 ? 16.987 -14.722 21.161 1.00 47.36 68 PRO B O 1
ATOM 2640 N N . ALA B 1 88 ? 16.395 -14.567 18.976 1.00 41.80 69 ALA B N 1
ATOM 2641 C CA . ALA B 1 88 ? 17.450 -13.613 18.628 1.00 40.16 69 ALA B CA 1
ATOM 2642 C C . ALA B 1 88 ? 17.180 -12.243 19.263 1.00 41.72 69 ALA B C 1
ATOM 2643 O O . ALA B 1 88 ? 18.084 -11.652 19.858 1.00 41.35 69 ALA B O 1
ATOM 2645 N N . LEU B 1 89 ? 15.915 -11.763 19.185 1.00 36.36 70 LEU B N 1
ATOM 2646 C CA . LEU B 1 89 ? 15.528 -10.472 19.773 1.00 35.37 70 LEU B CA 1
ATOM 2647 C C . LEU B 1 89 ? 15.628 -10.514 21.304 1.00 37.78 70 LEU B C 1
ATOM 2648 O O . LEU B 1 89 ? 15.922 -9.494 21.927 1.00 36.96 70 LEU B O 1
ATOM 2653 N N . ALA B 1 90 ? 15.406 -11.709 21.908 1.00 34.04 71 ALA B N 1
ATOM 2654 C CA . ALA B 1 90 ? 15.495 -11.885 23.358 1.00 34.62 71 ALA B CA 1
ATOM 2655 C C . ALA B 1 90 ? 16.934 -11.758 23.832 1.00 39.67 71 ALA B C 1
ATOM 2656 O O . ALA B 1 90 ? 17.186 -11.148 24.866 1.00 41.06 71 ALA B O 1
ATOM 2658 N N . VAL B 1 91 ? 17.888 -12.291 23.047 1.00 35.50 72 VAL B N 1
ATOM 2659 C CA . VAL B 1 91 ? 19.312 -12.233 23.384 1.00 35.25 72 VAL B CA 1
ATOM 2660 C C . VAL B 1 91 ? 19.841 -10.788 23.238 1.00 39.54 72 VAL B C 1
ATOM 2661 O O . VAL B 1 91 ? 20.517 -10.286 24.139 1.00 39.79 72 VAL B O 1
ATOM 2665 N N . LEU B 1 92 ? 19.493 -10.117 22.127 1.00 36.09 73 LEU B N 1
ATOM 2666 C CA . LEU B 1 92 ? 19.956 -8.750 21.852 1.00 35.82 73 LEU B CA 1
ATOM 2667 C C . LEU B 1 92 ? 19.444 -7.749 22.921 1.00 41.67 73 LEU B C 1
ATOM 2668 O O . LEU B 1 92 ? 20.185 -6.849 23.316 1.00 41.03 73 LEU B O 1
ATOM 2673 N N . ASN B 1 93 ? 18.193 -7.943 23.419 1.00 40.43 74 ASN B N 1
ATOM 2674 C CA . ASN B 1 93 ? 17.623 -7.071 24.465 1.00 41.62 74 ASN B CA 1
ATOM 2675 C C . ASN B 1 93 ? 18.334 -7.278 25.809 1.00 47.79 74 ASN B C 1
ATOM 2676 O O . ASN B 1 93 ? 18.464 -6.329 26.587 1.00 48.77 74 ASN B O 1
ATOM 2681 N N . GLU B 1 94 ? 18.779 -8.518 26.091 1.00 45.19 75 GLU B N 1
ATOM 2682 C CA . GLU B 1 94 ? 19.458 -8.826 27.355 1.00 46.65 75 GLU B CA 1
ATOM 2683 C C . GLU B 1 94 ? 20.893 -8.299 27.359 1.00 52.05 75 GLU B C 1
ATOM 2684 O O . GLU B 1 94 ? 21.362 -7.802 28.386 1.00 52.57 75 GLU B O 1
ATOM 2690 N N . GLU B 1 95 ? 21.607 -8.438 26.221 1.00 49.01 76 GLU B N 1
ATOM 2691 C CA . GLU B 1 95 ? 23.004 -7.999 26.116 1.00 49.67 76 GLU B CA 1
ATOM 2692 C C . GLU B 1 95 ? 23.106 -6.463 26.124 1.00 55.95 76 GLU B C 1
ATOM 2693 O O . GLU B 1 95 ? 24.099 -5.916 26.602 1.00 56.24 76 GLU B O 1
ATOM 2699 N N . GLN B 1 96 ? 22.085 -5.773 25.605 1.00 53.95 77 GLN B N 1
ATOM 2700 C CA . GLN B 1 96 ? 22.100 -4.314 25.574 1.00 54.64 77 GLN B CA 1
ATOM 2701 C C . GLN B 1 96 ? 21.583 -3.735 26.892 1.00 60.32 77 GLN B C 1
ATOM 2702 O O . GLN B 1 96 ? 21.854 -2.576 27.196 1.00 60.26 77 GLN B O 1
ATOM 2708 N N . ARG B 1 97 ? 20.898 -4.568 27.711 1.00 58.63 78 ARG B N 1
ATOM 2709 C CA . ARG B 1 97 ? 20.390 -4.153 29.022 1.00 60.07 78 ARG B CA 1
ATOM 2710 C C . ARG B 1 97 ? 21.532 -3.613 29.905 1.00 66.47 78 ARG B C 1
ATOM 2711 O O . ARG B 1 97 ? 22.534 -4.305 30.117 1.00 66.22 78 ARG B O 1
ATOM 2719 N N . GLY B 1 98 ? 21.393 -2.364 30.350 1.00 64.55 79 GLY B N 1
ATOM 2720 C CA . GLY B 1 98 ? 22.397 -1.707 31.181 1.00 65.74 79 GLY B CA 1
ATOM 2721 C C . GLY B 1 98 ? 23.530 -1.084 30.387 1.00 70.14 79 GLY B C 1
ATOM 2722 O O . GLY B 1 98 ? 23.959 0.035 30.688 1.00 70.10 79 GLY B O 1
ATOM 2723 N N . LYS B 1 99 ? 24.049 -1.821 29.367 1.00 66.79 80 LYS B N 1
ATOM 2724 C CA . LYS B 1 99 ? 25.136 -1.329 28.510 1.00 66.24 80 LYS B CA 1
ATOM 2725 C C . LYS B 1 99 ? 24.672 -0.118 27.701 1.00 70.17 80 LYS B C 1
ATOM 2726 O O . LYS B 1 99 ? 23.863 -0.261 26.780 1.00 69.55 80 LYS B O 1
ATOM 2728 N N . LYS B 1 100 ? 25.135 1.082 28.083 1.00 67.06 81 LYS B N 1
ATOM 2729 C CA . LYS B 1 100 ? 24.723 2.323 27.429 1.00 66.55 81 LYS B CA 1
ATOM 2730 C C . LYS B 1 100 ? 25.481 2.540 26.103 1.00 69.37 81 LYS B C 1
ATOM 2731 O O . LYS B 1 100 ? 24.996 3.271 25.230 1.00 68.76 81 LYS B O 1
ATOM 2733 N N . HIS B 1 101 ? 26.672 1.911 25.953 1.00 64.57 82 HIS B N 1
ATOM 2734 C CA . HIS B 1 101 ? 27.503 2.111 24.764 1.00 62.64 82 HIS B CA 1
ATOM 2735 C C . HIS B 1 101 ? 27.839 0.773 24.084 1.00 63.54 82 HIS B C 1
ATOM 2736 O O . HIS B 1 101 ? 28.336 -0.148 24.736 1.00 63.05 82 HIS B O 1
ATOM 2743 N N . SER B 1 102 ? 27.593 0.684 22.768 1.00 58.20 83 SER B N 1
ATOM 2744 C CA . SER B 1 102 ? 27.924 -0.506 21.980 1.00 56.79 83 SER B CA 1
ATOM 2745 C C . SER B 1 102 ? 28.391 -0.107 20.581 1.00 57.57 83 SER B C 1
ATOM 2746 O O . SER B 1 102 ? 27.813 0.797 19.974 1.00 56.48 83 SER B O 1
ATOM 2749 N N . ALA B 1 103 ? 29.459 -0.759 20.078 1.00 53.00 84 ALA B N 1
ATOM 2750 C CA . ALA B 1 103 ? 30.019 -0.437 18.756 1.00 51.75 84 ALA B CA 1
ATOM 2751 C C . ALA B 1 103 ? 29.551 -1.445 17.677 1.00 53.84 84 ALA B C 1
ATOM 2752 O O . ALA B 1 103 ? 30.031 -1.399 16.541 1.00 53.36 84 ALA B O 1
ATOM 2754 N N . SER B 1 104 ? 28.617 -2.350 18.037 1.00 48.80 85 SER B N 1
ATOM 2755 C CA . SER B 1 104 ? 28.111 -3.360 17.103 1.00 47.05 85 SER B CA 1
ATOM 2756 C C . SER B 1 104 ? 26.674 -3.742 17.448 1.00 47.06 85 SER B C 1
ATOM 2757 O O . SER B 1 104 ? 26.413 -4.245 18.547 1.00 48.19 85 SER B O 1
ATOM 2760 N N . HIS B 1 105 ? 25.733 -3.485 16.524 1.00 38.57 86 HIS B N 1
ATOM 2761 C CA . HIS B 1 105 ? 24.321 -3.787 16.755 1.00 36.37 86 HIS B CA 1
ATOM 2762 C C . HIS B 1 105 ? 23.822 -4.848 15.778 1.00 37.01 86 HIS B C 1
ATOM 2763 O O . HIS B 1 105 ? 24.139 -4.787 14.583 1.00 35.82 86 HIS B O 1
ATOM 2770 N N . ALA B 1 106 ? 22.989 -5.803 16.276 1.00 31.52 87 ALA B N 1
ATOM 2771 C CA . ALA B 1 106 ? 22.388 -6.869 15.453 1.00 30.50 87 ALA B CA 1
ATOM 2772 C C . ALA B 1 106 ? 23.448 -7.563 14.550 1.00 33.76 87 ALA B C 1
ATOM 2773 O O . ALA B 1 106 ? 23.174 -7.849 13.381 1.00 34.28 87 ALA B O 1
ATOM 2775 N N . ALA B 1 107 ? 24.632 -7.867 15.115 1.00 28.34 88 ALA B N 1
ATOM 2776 C CA . ALA B 1 107 ? 25.706 -8.523 14.369 1.00 27.35 88 ALA B CA 1
ATOM 2777 C C . ALA B 1 107 ? 25.379 -9.998 14.123 1.00 29.50 88 ALA B C 1
ATOM 2778 O O . ALA B 1 107 ? 25.132 -10.745 15.073 1.00 28.18 88 ALA B O 1
ATOM 2780 N N . ILE B 1 108 ? 25.337 -10.409 12.841 1.00 25.04 89 ILE B N 1
ATOM 2781 C CA . ILE B 1 108 ? 24.986 -11.786 12.471 1.00 24.64 89 ILE B CA 1
ATOM 2782 C C . ILE B 1 108 ? 26.041 -12.380 11.497 1.00 29.60 89 ILE B C 1
ATOM 2783 O O . ILE B 1 108 ? 26.790 -11.633 10.864 1.00 28.05 89 ILE B O 1
ATOM 2788 N N . TRP B 1 109 ? 26.087 -13.730 11.392 1.00 27.84 90 TRP B N 1
ATOM 2789 C CA . TRP B 1 109 ? 26.965 -14.432 10.440 1.00 28.13 90 TRP B CA 1
ATOM 2790 C C . TRP B 1 109 ? 26.223 -15.666 9.846 1.00 31.48 90 TRP B C 1
ATOM 2791 O O . TRP B 1 109 ? 25.224 -16.112 10.422 1.00 31.99 90 TRP B O 1
ATOM 2802 N N . ASN B 1 110 ? 26.661 -16.156 8.653 1.00 26.19 91 ASN B N 1
ATOM 2803 C CA . ASN B 1 110 ? 25.924 -17.205 7.913 1.00 25.98 91 ASN B CA 1
ATOM 2804 C C . ASN B 1 110 ? 26.176 -18.644 8.495 1.00 30.11 91 ASN B C 1
ATOM 2805 O O . ASN B 1 110 ? 25.720 -19.631 7.912 1.00 28.87 91 ASN B O 1
ATOM 2810 N N . GLY B 1 111 ? 26.865 -18.721 9.641 1.00 28.11 92 GLY B N 1
ATOM 2811 C CA . GLY B 1 111 ? 27.081 -19.985 10.351 1.00 28.84 92 GLY B CA 1
ATOM 2812 C C . GLY B 1 111 ? 28.040 -20.940 9.662 1.00 33.61 92 GLY B C 1
ATOM 2813 O O . GLY B 1 111 ? 28.136 -22.110 10.045 1.00 34.01 92 GLY B O 1
ATOM 2814 N N . ASN B 1 112 ? 28.780 -20.448 8.660 1.00 30.28 93 ASN B N 1
ATOM 2815 C CA . ASN B 1 112 ? 29.721 -21.278 7.913 1.00 30.98 93 ASN B CA 1
ATOM 2816 C C . ASN B 1 112 ? 31.166 -20.969 8.347 1.00 35.73 93 ASN B C 1
ATOM 2817 O O . ASN B 1 112 ? 31.601 -19.819 8.257 1.00 34.31 93 ASN B O 1
ATOM 2822 N N . THR B 1 113 ? 31.887 -21.989 8.886 1.00 34.19 94 THR B N 1
ATOM 2823 C CA . THR B 1 113 ? 33.257 -21.801 9.400 1.00 35.09 94 THR B CA 1
ATOM 2824 C C . THR B 1 113 ? 34.309 -22.199 8.341 1.00 41.66 94 THR B C 1
ATOM 2825 O O . THR B 1 113 ? 35.506 -21.960 8.544 1.00 41.25 94 THR B O 1
ATOM 2829 N N . ARG B 1 114 ? 33.863 -22.815 7.217 1.00 40.17 95 ARG B N 1
ATOM 2830 C CA . ARG B 1 114 ? 34.774 -23.216 6.137 1.00 41.09 95 ARG B CA 1
ATOM 2831 C C . ARG B 1 114 ? 35.506 -21.986 5.569 1.00 45.39 95 ARG B C 1
ATOM 2832 O O . ARG B 1 114 ? 34.932 -20.890 5.518 1.00 43.86 95 ARG B O 1
ATOM 2840 N N . PRO B 1 115 ? 36.809 -22.128 5.201 1.00 43.57 96 PRO B N 1
ATOM 2841 C CA . PRO B 1 115 ? 37.565 -20.955 4.730 1.00 43.09 96 PRO B CA 1
ATOM 2842 C C . PRO B 1 115 ? 36.951 -20.328 3.474 1.00 47.15 96 PRO B C 1
ATOM 2843 O O . PRO B 1 115 ? 36.611 -21.040 2.525 1.00 47.25 96 PRO B O 1
ATOM 2847 N N . ASN B 1 116 ? 36.750 -18.981 3.504 1.00 42.94 97 ASN B N 1
ATOM 2848 C CA . ASN B 1 116 ? 36.237 -18.192 2.369 1.00 41.82 97 ASN B CA 1
ATOM 2849 C C . ASN B 1 116 ? 34.722 -18.503 2.074 1.00 45.01 97 ASN B C 1
ATOM 2850 O O . ASN B 1 116 ? 34.140 -17.896 1.174 1.00 44.51 97 ASN B O 1
ATOM 2855 N N . GLU B 1 117 ? 34.092 -19.397 2.871 1.00 41.25 98 GLU B N 1
ATOM 2856 C CA . GLU B 1 117 ? 32.675 -19.751 2.657 1.00 40.70 98 GLU B CA 1
ATOM 2857 C C . GLU B 1 117 ? 31.755 -19.035 3.672 1.00 42.61 98 GLU B C 1
ATOM 2858 O O . GLU B 1 117 ? 30.526 -19.177 3.607 1.00 41.98 98 GLU B O 1
ATOM 2864 N N . GLY B 1 118 ? 32.350 -18.220 4.537 1.00 37.62 99 GLY B N 1
ATOM 2865 C CA . GLY B 1 118 ? 31.612 -17.489 5.557 1.00 35.73 99 GLY B CA 1
ATOM 2866 C C . GLY B 1 118 ? 31.194 -16.094 5.132 1.00 36.27 99 GLY B C 1
ATOM 2867 O O . GLY B 1 118 ? 31.729 -15.541 4.166 1.00 35.40 99 GLY B O 1
ATOM 2868 N N . ALA B 1 119 ? 30.227 -15.517 5.854 1.00 30.82 100 ALA B N 1
ATOM 2869 C CA . ALA B 1 119 ? 29.763 -14.147 5.629 1.00 28.42 100 ALA B CA 1
ATOM 2870 C C . ALA B 1 119 ? 29.190 -13.577 6.901 1.00 28.66 100 ALA B C 1
ATOM 2871 O O . ALA B 1 119 ? 28.771 -14.329 7.770 1.00 28.11 100 ALA B O 1
ATOM 2873 N N . SER B 1 120 ? 29.196 -12.248 7.034 1.00 22.81 101 SER B N 1
ATOM 2874 C CA . SER B 1 120 ? 28.682 -11.585 8.221 1.00 21.55 101 SER B CA 1
ATOM 2875 C C . SER B 1 120 ? 28.219 -10.161 7.903 1.00 22.78 101 SER B C 1
ATOM 2876 O O . SER B 1 120 ? 28.525 -9.636 6.833 1.00 22.35 101 SER B O 1
ATOM 2887 N N . SER B 1 122 ? 26.632 -6.277 10.195 1.00 24.22 103 SER B N 1
ATOM 2888 C CA . SER B 1 122 ? 26.285 -5.625 11.456 1.00 25.25 103 SER B CA 1
ATOM 2889 C C . SER B 1 122 ? 25.891 -4.173 11.226 1.00 31.24 103 SER B C 1
ATOM 2890 O O . SER B 1 122 ? 26.261 -3.582 10.203 1.00 29.67 103 SER B O 1
ATOM 2893 N N . CYS B 1 123 ? 25.156 -3.589 12.179 1.00 30.04 104 CYS B N 1
ATOM 2894 C CA . CYS B 1 123 ? 24.765 -2.189 12.119 1.00 30.90 104 CYS B CA 1
ATOM 2895 C C . CYS B 1 123 ? 25.490 -1.405 13.177 1.00 37.34 104 CYS B C 1
ATOM 2896 O O . CYS B 1 123 ? 25.954 -1.978 14.170 1.00 38.81 104 CYS B O 1
ATOM 2899 N N . HIS B 1 124 ? 25.573 -0.086 12.991 1.00 34.87 105 HIS B N 1
ATOM 2900 C CA A HIS B 1 124 ? 26.117 0.813 14.004 0.50 35.82 105 HIS B CA 1
ATOM 2901 C CA B HIS B 1 124 ? 26.141 0.812 13.981 0.50 35.55 105 HIS B CA 1
ATOM 2902 C C . HIS B 1 124 ? 25.272 2.065 14.085 1.00 39.66 105 HIS B C 1
ATOM 2903 O O . HIS B 1 124 ? 25.484 3.019 13.328 1.00 38.45 105 HIS B O 1
ATOM 2916 N N . VAL B 1 125 ? 24.233 2.030 14.939 1.00 37.00 106 VAL B N 1
ATOM 2917 C CA . VAL B 1 125 ? 23.289 3.133 15.059 1.00 37.80 106 VAL B CA 1
ATOM 2918 C C . VAL B 1 125 ? 23.709 4.078 16.189 1.00 44.05 106 VAL B C 1
ATOM 2919 O O . VAL B 1 125 ? 23.905 3.635 17.322 1.00 44.02 106 VAL B O 1
ATOM 2923 N N . SER B 1 126 ? 23.817 5.391 15.884 1.00 43.16 107 SER B N 1
ATOM 2924 C CA . SER B 1 126 ? 24.072 6.420 16.908 1.00 45.11 107 SER B CA 1
ATOM 2925 C C . SER B 1 126 ? 22.763 7.096 17.307 1.00 50.75 107 SER B C 1
ATOM 2926 O O . SER B 1 126 ? 21.998 7.513 16.437 1.00 50.51 107 SER B O 1
ATOM 2929 N N . ASP B 1 127 ? 22.476 7.157 18.607 1.00 48.22 108 ASP B N 1
ATOM 2930 C CA . ASP B 1 127 ? 21.213 7.707 19.091 1.00 48.79 108 ASP B CA 1
ATOM 2931 C C . ASP B 1 127 ? 21.188 9.242 18.998 1.00 52.53 108 ASP B C 1
ATOM 2932 O O . ASP B 1 127 ? 20.109 9.827 18.861 1.00 53.04 108 ASP B O 1
ATOM 2937 N N . GLU B 1 128 ? 22.375 9.899 19.078 1.00 48.24 109 GLU B N 1
ATOM 2938 C CA . GLU B 1 128 ? 22.447 11.369 19.043 1.00 49.00 109 GLU B CA 1
ATOM 2939 C C . GLU B 1 128 ? 22.210 11.903 17.603 1.00 50.66 109 GLU B C 1
ATOM 2940 O O . GLU B 1 128 ? 21.788 13.051 17.433 1.00 51.41 109 GLU B O 1
ATOM 2946 N N . LYS B 1 129 ? 22.465 11.050 16.576 1.00 43.98 110 LYS B N 1
ATOM 2947 C CA . LYS B 1 129 ? 22.198 11.362 15.152 1.00 42.59 110 LYS B CA 1
ATOM 2948 C C . LYS B 1 129 ? 23.081 12.529 14.629 1.00 46.88 110 LYS B C 1
ATOM 2949 O O . LYS B 1 129 ? 22.874 12.996 13.506 1.00 46.27 110 LYS B O 1
ATOM 2955 N N . VAL B 1 130 ? 24.105 12.933 15.404 1.00 43.90 111 VAL B N 1
ATOM 2956 C CA . VAL B 1 130 ? 25.088 13.903 14.919 1.00 43.37 111 VAL B CA 1
ATOM 2957 C C . VAL B 1 130 ? 26.082 13.173 14.006 1.00 44.55 111 VAL B C 1
ATOM 2958 O O . VAL B 1 130 ? 26.301 13.593 12.867 1.00 42.88 111 VAL B O 1
ATOM 2962 N N . LEU B 1 131 ? 26.584 12.007 14.466 1.00 40.34 112 LEU B N 1
ATOM 2963 C CA . LEU B 1 131 ? 27.394 11.119 13.642 1.00 39.16 112 LEU B CA 1
ATOM 2964 C C . LEU B 1 131 ? 26.491 10.224 12.774 1.00 39.05 112 LEU B C 1
ATOM 2965 O O . LEU B 1 131 ? 25.362 9.921 13.167 1.00 38.19 112 LEU B O 1
ATOM 2970 N N . PRO B 1 132 ? 26.952 9.804 11.571 1.00 33.81 113 PRO B N 1
ATOM 2971 C CA . PRO B 1 132 ? 26.081 8.988 10.709 1.00 32.51 113 PRO B CA 1
ATOM 2972 C C . PRO B 1 132 ? 25.978 7.546 11.196 1.00 33.57 113 PRO B C 1
ATOM 2973 O O . PRO B 1 132 ? 26.920 7.023 11.807 1.00 32.49 113 PRO B O 1
ATOM 2977 N N . ASP B 1 133 ? 24.843 6.892 10.908 1.00 28.00 114 ASP B N 1
ATOM 2978 C CA . ASP B 1 133 ? 24.674 5.470 11.190 1.00 27.03 114 ASP B CA 1
ATOM 2979 C C . ASP B 1 133 ? 25.441 4.650 10.152 1.00 30.63 114 ASP B C 1
ATOM 2980 O O . ASP B 1 133 ? 25.739 5.159 9.067 1.00 29.38 114 ASP B O 1
ATOM 2985 N N . ARG B 1 134 ? 25.824 3.419 10.493 1.00 26.71 115 ARG B N 1
ATOM 2986 C CA . ARG B 1 134 ? 26.628 2.616 9.579 1.00 25.31 115 ARG B CA 1
ATOM 2987 C C . ARG B 1 134 ? 26.075 1.205 9.420 1.00 27.72 115 ARG B C 1
ATOM 2988 O O . ARG B 1 134 ? 25.410 0.682 10.319 1.00 25.84 115 ARG B O 1
ATOM 2996 N N . PHE B 1 135 ? 26.323 0.607 8.255 1.00 24.58 116 PHE B N 1
ATOM 2997 C CA . PHE B 1 135 ? 26.035 -0.792 7.986 1.00 24.29 116 PHE B CA 1
ATOM 2998 C C . PHE B 1 135 ? 27.148 -1.372 7.174 1.00 28.69 116 PHE B C 1
ATOM 2999 O O . PHE B 1 135 ? 27.649 -0.711 6.267 1.00 29.24 116 PHE B O 1
ATOM 3007 N N . SER B 1 136 ? 27.602 -2.570 7.525 1.00 25.38 117 SER B N 1
ATOM 3008 C CA . SER B 1 136 ? 28.673 -3.218 6.784 1.00 25.48 117 SER B CA 1
ATOM 3009 C C . SER B 1 136 ? 28.408 -4.697 6.639 1.00 30.43 117 SER B C 1
ATOM 3010 O O . SER B 1 136 ? 27.758 -5.296 7.494 1.00 29.74 117 SER B O 1
ATOM 3013 N N . THR B 1 137 ? 28.876 -5.287 5.541 1.00 28.13 118 THR B N 1
ATOM 3014 C CA . THR B 1 137 ? 28.764 -6.720 5.316 1.00 28.01 118 THR B CA 1
ATOM 3015 C C . THR B 1 137 ? 30.096 -7.272 4.753 1.00 29.98 118 THR B C 1
ATOM 3016 O O . THR B 1 137 ? 30.740 -6.614 3.940 1.00 27.57 118 THR B O 1
ATOM 3020 N N . ARG B 1 138 ? 30.537 -8.436 5.270 1.00 28.10 119 ARG B N 1
ATOM 3021 C CA . ARG B 1 138 ? 31.767 -9.116 4.813 1.00 28.77 119 ARG B CA 1
ATOM 3022 C C . ARG B 1 138 ? 31.405 -10.436 4.149 1.00 34.34 119 ARG B C 1
ATOM 3023 O O . ARG B 1 138 ? 30.525 -11.142 4.643 1.00 33.41 119 ARG B O 1
ATOM 3031 N N . LEU B 1 139 ? 32.048 -10.764 2.998 1.00 33.90 120 LEU B N 1
ATOM 3032 C CA . LEU B 1 139 ? 31.602 -11.900 2.166 1.00 35.60 120 LEU B CA 1
ATOM 3033 C C . LEU B 1 139 ? 32.729 -12.926 1.880 1.00 42.76 120 LEU B C 1
ATOM 3034 O O . LEU B 1 139 ? 32.439 -14.099 1.611 1.00 44.48 120 LEU B O 1
ATOM 3039 N N . GLY B 1 140 ? 33.964 -12.459 1.828 1.00 38.63 121 GLY B N 1
ATOM 3040 C CA . GLY B 1 140 ? 35.092 -13.312 1.470 1.00 39.60 121 GLY B CA 1
ATOM 3041 C C . GLY B 1 140 ? 35.693 -12.963 0.118 1.00 43.25 121 GLY B C 1
ATOM 3042 O O . GLY B 1 140 ? 35.150 -12.126 -0.609 1.00 41.73 121 GLY B O 1
ATOM 3043 N N . VAL B 1 141 ? 36.854 -13.575 -0.212 1.00 41.02 122 VAL B N 1
ATOM 3044 C CA . VAL B 1 141 ? 37.588 -13.273 -1.453 1.00 41.03 122 VAL B CA 1
ATOM 3045 C C . VAL B 1 141 ? 36.756 -13.693 -2.691 1.00 45.32 122 VAL B C 1
ATOM 3046 O O . VAL B 1 141 ? 36.341 -14.849 -2.800 1.00 44.91 122 VAL B O 1
ATOM 3050 N N . PRO B 1 142 ? 36.515 -12.756 -3.646 1.00 42.46 123 PRO B N 1
ATOM 3051 C CA . PRO B 1 142 ? 35.754 -13.123 -4.851 1.00 42.89 123 PRO B CA 1
ATOM 3052 C C . PRO B 1 142 ? 36.546 -14.064 -5.768 1.00 48.24 123 PRO B C 1
ATOM 3053 O O . PRO B 1 142 ? 37.734 -13.833 -6.025 1.00 48.38 123 PRO B O 1
ATOM 3057 N N . ASP B 1 143 ? 35.900 -15.137 -6.233 1.00 45.84 124 ASP B N 1
ATOM 3058 C CA . ASP B 1 143 ? 36.532 -16.105 -7.125 1.00 47.49 124 ASP B CA 1
ATOM 3059 C C . ASP B 1 143 ? 36.296 -15.713 -8.607 1.00 51.68 124 ASP B C 1
ATOM 3060 O O . ASP B 1 143 ? 35.820 -14.611 -8.882 1.00 50.42 124 ASP B O 1
ATOM 3065 N N . CYS B 1 144 ? 36.641 -16.613 -9.552 1.00 49.55 125 CYS B N 1
ATOM 3066 C CA . CYS B 1 144 ? 36.480 -16.339 -10.989 1.00 49.78 125 CYS B CA 1
ATOM 3067 C C . CYS B 1 144 ? 34.978 -16.227 -11.366 1.00 53.61 125 CYS B C 1
ATOM 3068 O O . CYS B 1 144 ? 34.641 -15.555 -12.343 1.00 52.66 125 CYS B O 1
ATOM 3071 N N . TYR B 1 145 ? 34.080 -16.878 -10.574 1.00 50.88 126 TYR B N 1
ATOM 3072 C CA . TYR B 1 145 ? 32.628 -16.854 -10.834 1.00 50.72 126 TYR B CA 1
ATOM 3073 C C . TYR B 1 145 ? 31.941 -15.650 -10.123 1.00 53.61 126 TYR B C 1
ATOM 3074 O O . TYR B 1 145 ? 30.740 -15.710 -9.833 1.00 53.02 126 TYR B O 1
ATOM 3083 N N . ALA B 1 146 ? 32.696 -14.563 -9.865 1.00 49.39 127 ALA B N 1
ATOM 3084 C CA . ALA B 1 146 ? 32.136 -13.377 -9.214 1.00 47.32 127 ALA B CA 1
ATOM 3085 C C . ALA B 1 146 ? 31.834 -12.284 -10.243 1.00 48.32 127 ALA B C 1
ATOM 3086 O O . ALA B 1 146 ? 32.744 -11.570 -10.680 1.00 47.12 127 ALA B O 1
ATOM 3088 N N . LYS B 1 147 ? 30.567 -12.198 -10.680 1.00 43.42 128 LYS B N 1
ATOM 3089 C CA . LYS B 1 147 ? 30.136 -11.196 -11.658 1.00 41.93 128 LYS B CA 1
ATOM 3090 C C . LYS B 1 147 ? 29.936 -9.854 -10.985 1.00 42.53 128 LYS B C 1
ATOM 3091 O O . LYS B 1 147 ? 29.480 -9.804 -9.841 1.00 41.21 128 LYS B O 1
ATOM 3097 N N . SER B 1 148 ? 30.235 -8.751 -11.701 1.00 37.91 129 SER B N 1
ATOM 3098 C CA . SER B 1 148 ? 30.033 -7.405 -11.158 1.00 36.52 129 SER B CA 1
ATOM 3099 C C . SER B 1 148 ? 28.535 -7.101 -10.999 1.00 39.82 129 SER B C 1
ATOM 3100 O O . SER B 1 148 ? 28.149 -6.394 -10.072 1.00 38.15 129 SER B O 1
ATOM 3103 N N . GLN B 1 149 ? 27.684 -7.684 -11.878 1.00 36.63 130 GLN B N 1
ATOM 3104 C CA . GLN B 1 149 ? 26.236 -7.493 -11.797 1.00 36.16 130 GLN B CA 1
ATOM 3105 C C . GLN B 1 149 ? 25.681 -8.093 -10.492 1.00 39.18 130 GLN B C 1
ATOM 3106 O O . GLN B 1 149 ? 24.774 -7.520 -9.893 1.00 38.47 130 GLN B O 1
ATOM 3112 N N . ASP B 1 150 ? 26.264 -9.225 -10.032 1.00 35.75 131 ASP B N 1
ATOM 3113 C CA . ASP B 1 150 ? 25.876 -9.848 -8.759 1.00 35.46 131 ASP B CA 1
ATOM 3114 C C . ASP B 1 150 ? 26.119 -8.884 -7.581 1.00 35.94 131 ASP B C 1
ATOM 3115 O O . ASP B 1 150 ? 25.240 -8.714 -6.740 1.00 35.79 131 ASP B O 1
ATOM 3120 N N . LEU B 1 151 ? 27.308 -8.215 -7.552 1.00 30.26 132 LEU B N 1
ATOM 3121 C CA . LEU B 1 151 ? 27.632 -7.243 -6.497 1.00 28.83 132 LEU B CA 1
ATOM 3122 C C . LEU B 1 151 ? 26.735 -6.005 -6.599 1.00 31.61 132 LEU B C 1
ATOM 3123 O O . LEU B 1 151 ? 26.297 -5.475 -5.577 1.00 30.38 132 LEU B O 1
ATOM 3128 N N . ALA B 1 152 ? 26.452 -5.552 -7.837 1.00 28.08 133 ALA B N 1
ATOM 3129 C CA . ALA B 1 152 ? 25.549 -4.422 -8.072 1.00 27.22 133 ALA B CA 1
ATOM 3130 C C . ALA B 1 152 ? 24.168 -4.700 -7.483 1.00 29.74 133 ALA B C 1
ATOM 3131 O O . ALA B 1 152 ? 23.579 -3.817 -6.863 1.00 29.21 133 ALA B O 1
ATOM 3133 N N . ASP B 1 153 ? 23.678 -5.965 -7.619 1.00 26.09 134 ASP B N 1
ATOM 3134 C CA . ASP B 1 153 ? 22.383 -6.379 -7.067 1.00 26.37 134 ASP B CA 1
ATOM 3135 C C . ASP B 1 153 ? 22.379 -6.284 -5.543 1.00 29.18 134 ASP B C 1
ATOM 3136 O O . ASP B 1 153 ? 21.378 -5.870 -4.956 1.00 28.89 134 ASP B O 1
ATOM 3141 N N . VAL B 1 154 ? 23.491 -6.683 -4.896 1.00 25.39 135 VAL B N 1
ATOM 3142 C CA . VAL B 1 154 ? 23.597 -6.639 -3.439 1.00 25.19 135 VAL B CA 1
ATOM 3143 C C . VAL B 1 154 ? 23.655 -5.172 -2.962 1.00 28.18 135 VAL B C 1
ATOM 3144 O O . VAL B 1 154 ? 22.949 -4.809 -2.026 1.00 28.45 135 VAL B O 1
ATOM 3148 N N . VAL B 1 155 ? 24.402 -4.310 -3.693 1.00 23.95 136 VAL B N 1
ATOM 3149 C CA . VAL B 1 155 ? 24.518 -2.880 -3.349 1.00 22.97 136 VAL B CA 1
ATOM 3150 C C . VAL B 1 155 ? 23.139 -2.171 -3.492 1.00 26.17 136 VAL B C 1
ATOM 3151 O O . VAL B 1 155 ? 22.759 -1.396 -2.610 1.00 25.72 136 VAL B O 1
ATOM 3155 N N . THR B 1 156 ? 22.383 -2.467 -4.602 1.00 23.09 137 THR B N 1
ATOM 3156 C CA A THR B 1 156 ? 21.067 -1.862 -4.837 0.50 22.96 137 THR B CA 1
ATOM 3157 C CA B THR B 1 156 ? 21.057 -1.863 -4.831 0.50 23.38 137 THR B CA 1
ATOM 3158 C C . THR B 1 156 ? 20.087 -2.251 -3.712 1.00 27.33 137 THR B C 1
ATOM 3159 O O . THR B 1 156 ? 19.295 -1.417 -3.270 1.00 27.87 137 THR B O 1
ATOM 3166 N N . THR B 1 157 ? 20.150 -3.521 -3.246 1.00 22.89 138 THR B N 1
ATOM 3167 C CA . THR B 1 157 ? 19.296 -3.984 -2.149 1.00 23.51 138 THR B CA 1
ATOM 3168 C C . THR B 1 157 ? 19.626 -3.201 -0.858 1.00 26.48 138 THR B C 1
ATOM 3169 O O . THR B 1 157 ? 18.719 -2.811 -0.128 1.00 25.37 138 THR B O 1
ATOM 3173 N N . ILE B 1 158 ? 20.934 -2.925 -0.619 1.00 23.12 139 ILE B N 1
ATOM 3174 C CA . ILE B 1 158 ? 21.379 -2.163 0.560 1.00 22.96 139 ILE B CA 1
ATOM 3175 C C . ILE B 1 158 ? 20.914 -0.690 0.448 1.00 26.66 139 ILE B C 1
ATOM 3176 O O . ILE B 1 158 ? 20.507 -0.091 1.451 1.00 26.01 139 ILE B O 1
ATOM 3181 N N . VAL B 1 159 ? 20.936 -0.132 -0.781 1.00 22.98 140 VAL B N 1
ATOM 3182 C CA . VAL B 1 159 ? 20.473 1.237 -1.033 1.00 23.12 140 VAL B CA 1
ATOM 3183 C C . VAL B 1 159 ? 18.965 1.348 -0.728 1.00 27.79 140 VAL B C 1
ATOM 3184 O O . VAL B 1 159 ? 18.540 2.300 -0.079 1.00 27.51 140 VAL B O 1
ATOM 3188 N N . ALA B 1 160 ? 18.179 0.338 -1.135 1.00 24.93 141 ALA B N 1
ATOM 3189 C CA . ALA B 1 160 ? 16.730 0.328 -0.907 1.00 25.05 141 ALA B CA 1
ATOM 3190 C C . ALA B 1 160 ? 16.392 0.101 0.582 1.00 30.80 141 ALA B C 1
ATOM 3191 O O . ALA B 1 160 ? 15.367 0.585 1.057 1.00 31.04 141 ALA B O 1
ATOM 3193 N N . ALA B 1 161 ? 17.263 -0.621 1.312 1.00 28.17 142 ALA B N 1
ATOM 3194 C CA . ALA B 1 161 ? 16.999 -0.986 2.713 1.00 28.27 142 ALA B CA 1
ATOM 3195 C C . ALA B 1 161 ? 17.482 0.100 3.707 1.00 31.45 142 ALA B C 1
ATOM 3196 O O . ALA B 1 161 ? 16.969 0.169 4.824 1.00 31.66 142 ALA B O 1
ATOM 3198 N N . PHE B 1 162 ? 18.501 0.898 3.328 1.00 26.29 143 PHE B N 1
ATOM 3199 C CA . PHE B 1 162 ? 19.094 1.859 4.268 1.00 25.34 143 PHE B CA 1
ATOM 3200 C C . PHE B 1 162 ? 19.046 3.318 3.741 1.00 31.57 143 PHE B C 1
ATOM 3201 O O . PHE B 1 162 ? 19.314 4.246 4.509 1.00 31.63 143 PHE B O 1
ATOM 3209 N N . ASN B 1 163 ? 18.682 3.518 2.432 1.00 28.55 144 ASN B N 1
ATOM 3210 C CA . ASN B 1 163 ? 18.707 4.861 1.784 1.00 28.69 144 ASN B CA 1
ATOM 3211 C C . ASN B 1 163 ? 20.017 5.624 2.172 1.00 31.43 144 ASN B C 1
ATOM 3212 O O . ASN B 1 163 ? 19.969 6.648 2.854 1.00 31.82 144 ASN B O 1
ATOM 3217 N N . PRO B 1 164 ? 21.197 5.055 1.836 1.00 27.27 145 PRO B N 1
ATOM 3218 C CA . PRO B 1 164 ? 22.443 5.590 2.396 1.00 26.74 145 PRO B CA 1
ATOM 3219 C C . PRO B 1 164 ? 22.937 6.855 1.696 1.00 31.57 145 PRO B C 1
ATOM 3220 O O . PRO B 1 164 ? 22.484 7.192 0.600 1.00 31.00 145 PRO B O 1
ATOM 3224 N N . LEU B 1 165 ? 23.917 7.523 2.317 1.00 29.08 146 LEU B N 1
ATOM 3225 C CA . LEU B 1 165 ? 24.577 8.696 1.754 1.00 28.57 146 LEU B CA 1
ATOM 3226 C C . LEU B 1 165 ? 25.802 8.276 0.947 1.00 30.77 146 LEU B C 1
ATOM 3227 O O . LEU B 1 165 ? 26.373 9.092 0.213 1.00 30.84 146 LEU B O 1
ATOM 3232 N N . VAL B 1 166 ? 26.235 6.999 1.115 1.00 24.99 147 VAL B N 1
ATOM 3233 C CA . VAL B 1 166 ? 27.400 6.443 0.418 1.00 23.82 147 VAL B CA 1
ATOM 3234 C C . VAL B 1 166 ? 27.495 4.930 0.684 1.00 26.50 147 VAL B C 1
ATOM 3235 O O . VAL B 1 166 ? 27.234 4.479 1.802 1.00 25.79 147 VAL B O 1
ATOM 3239 N N . VAL B 1 167 ? 27.856 4.155 -0.342 1.00 22.48 148 VAL B N 1
ATOM 3240 C CA . VAL B 1 167 ? 28.163 2.735 -0.180 1.00 22.42 148 VAL B CA 1
ATOM 3241 C C . VAL B 1 167 ? 29.515 2.437 -0.832 1.00 27.50 148 VAL B C 1
ATOM 3242 O O . VAL B 1 167 ? 29.714 2.742 -2.016 1.00 27.55 148 VAL B O 1
ATOM 3246 N N . GLU B 1 168 ? 30.443 1.864 -0.066 1.00 24.33 149 GLU B N 1
ATOM 3247 C CA . GLU B 1 168 ? 31.761 1.485 -0.578 1.00 24.65 149 GLU B CA 1
ATOM 3248 C C . GLU B 1 168 ? 31.856 -0.022 -0.724 1.00 29.74 149 GLU B C 1
ATOM 3249 O O . GLU B 1 168 ? 31.525 -0.753 0.210 1.00 29.67 149 GLU B O 1
ATOM 3255 N N . ALA B 1 169 ? 32.266 -0.494 -1.895 1.00 26.91 150 ALA B N 1
ATOM 3256 C CA . ALA B 1 169 ? 32.449 -1.921 -2.129 1.00 27.09 150 ALA B CA 1
ATOM 3257 C C . ALA B 1 169 ? 33.840 -2.190 -2.665 1.00 31.46 150 ALA B C 1
ATOM 3258 O O . ALA B 1 169 ? 34.202 -1.671 -3.720 1.00 31.71 150 ALA B O 1
ATOM 3260 N N . SER B 1 170 ? 34.669 -2.897 -1.879 1.00 27.76 151 SER B N 1
ATOM 3261 C CA . SER B 1 170 ? 36.054 -3.183 -2.250 1.00 27.73 151 SER B CA 1
ATOM 3262 C C . SER B 1 170 ? 36.635 -4.292 -1.373 1.00 33.43 151 SER B C 1
ATOM 3263 O O . SER B 1 170 ? 36.248 -4.425 -0.206 1.00 32.93 151 SER B O 1
ATOM 3266 N N . PRO B 1 171 ? 37.629 -5.069 -1.886 1.00 31.35 152 PRO B N 1
ATOM 3267 C CA . PRO B 1 171 ? 38.273 -6.073 -1.029 1.00 32.14 152 PRO B CA 1
ATOM 3268 C C . PRO B 1 171 ? 39.055 -5.413 0.101 1.00 37.09 152 PRO B C 1
ATOM 3269 O O . PRO B 1 171 ? 39.516 -4.275 -0.048 1.00 35.93 152 PRO B O 1
ATOM 3273 N N . GLU B 1 172 ? 39.141 -6.081 1.251 1.00 35.62 153 GLU B N 1
ATOM 3274 C CA . GLU B 1 172 ? 39.842 -5.533 2.412 1.00 36.69 153 GLU B CA 1
ATOM 3275 C C . GLU B 1 172 ? 41.295 -5.195 2.042 1.00 39.99 153 GLU B C 1
ATOM 3276 O O . GLU B 1 172 ? 41.954 -5.971 1.337 1.00 39.63 153 GLU B O 1
ATOM 3282 N N . GLY B 1 173 ? 41.719 -3.985 2.390 1.00 35.66 154 GLY B N 1
ATOM 3283 C CA . GLY B 1 173 ? 43.058 -3.506 2.072 1.00 35.44 154 GLY B CA 1
ATOM 3284 C C . GLY B 1 173 ? 43.095 -2.474 0.957 1.00 36.29 154 GLY B C 1
ATOM 3285 O O . GLY B 1 173 ? 44.156 -1.919 0.668 1.00 35.77 154 GLY B O 1
ATOM 3286 N N . TYR B 1 174 ? 41.927 -2.196 0.312 1.00 30.85 155 TYR B N 1
ATOM 3287 C CA . TYR B 1 174 ? 41.891 -1.203 -0.766 1.00 29.87 155 TYR B CA 1
ATOM 3288 C C . TYR B 1 174 ? 42.019 0.230 -0.213 1.00 33.40 155 TYR B C 1
ATOM 3289 O O . TYR B 1 174 ? 42.484 1.118 -0.929 1.00 32.76 155 TYR B O 1
ATOM 3298 N N . PHE B 1 175 ? 41.567 0.463 1.048 1.00 29.94 156 PHE B N 1
ATOM 3299 C CA . PHE B 1 175 ? 41.623 1.801 1.663 1.00 29.55 156 PHE B CA 1
ATOM 3300 C C . PHE B 1 175 ? 43.058 2.376 1.628 1.00 33.12 156 PHE B C 1
ATOM 3301 O O . PHE B 1 175 ? 43.232 3.577 1.428 1.00 33.19 156 PHE B O 1
ATOM 3309 N N . ASP B 1 176 ? 44.074 1.518 1.818 1.00 29.50 157 ASP B N 1
ATOM 3310 C CA . ASP B 1 176 ? 45.475 1.954 1.779 1.00 30.42 157 ASP B CA 1
ATOM 3311 C C . ASP B 1 176 ? 45.909 2.308 0.342 1.00 34.81 157 ASP B C 1
ATOM 3312 O O . ASP B 1 176 ? 46.935 2.960 0.154 1.00 34.69 157 ASP B O 1
ATOM 3317 N N . LYS B 1 177 ? 45.092 1.919 -0.668 1.00 31.21 158 LYS B N 1
ATOM 3318 C CA . LYS B 1 177 ? 45.433 2.126 -2.075 1.00 30.92 158 LYS B CA 1
ATOM 3319 C C . LYS B 1 177 ? 44.623 3.293 -2.701 1.00 32.32 158 LYS B C 1
ATOM 3320 O O . LYS B 1 177 ? 44.977 3.764 -3.786 1.00 31.93 158 LYS B O 1
ATOM 3326 N N . GLN B 1 178 ? 43.531 3.749 -2.025 1.00 26.46 159 GLN B N 1
ATOM 3327 C CA . GLN B 1 178 ? 42.687 4.830 -2.579 1.00 25.01 159 GLN B CA 1
ATOM 3328 C C . GLN B 1 178 ? 43.432 6.198 -2.539 1.00 27.65 159 GLN B C 1
ATOM 3329 O O . GLN B 1 178 ? 44.292 6.409 -1.679 1.00 25.62 159 GLN B O 1
ATOM 3335 N N . VAL B 1 179 ? 43.156 7.080 -3.543 1.00 24.78 160 VAL B N 1
ATOM 3336 C CA . VAL B 1 179 ? 43.855 8.376 -3.683 1.00 24.80 160 VAL B CA 1
ATOM 3337 C C . VAL B 1 179 ? 43.652 9.235 -2.434 1.00 29.39 160 VAL B C 1
ATOM 3338 O O . VAL B 1 179 ? 44.615 9.763 -1.891 1.00 30.19 160 VAL B O 1
ATOM 3342 N N . PHE B 1 180 ? 42.399 9.399 -2.001 1.00 26.44 161 PHE B N 1
ATOM 3343 C CA . PHE B 1 180 ? 42.086 10.275 -0.883 1.00 26.75 161 PHE B CA 1
ATOM 3344 C C . PHE B 1 180 ? 41.662 9.463 0.335 1.00 33.17 161 PHE B C 1
ATOM 3345 O O . PHE B 1 180 ? 40.639 8.769 0.292 1.00 33.61 161 PHE B O 1
ATOM 3353 N N . ASP B 1 181 ? 42.437 9.545 1.426 1.00 30.98 162 ASP B N 1
ATOM 3354 C CA . ASP B 1 181 ? 42.116 8.817 2.656 1.00 31.63 162 ASP B CA 1
ATOM 3355 C C . ASP B 1 181 ? 40.995 9.534 3.448 1.00 36.05 162 ASP B C 1
ATOM 3356 O O . ASP B 1 181 ? 40.349 8.915 4.290 1.00 35.77 162 ASP B O 1
ATOM 3361 N N . ASP B 1 182 ? 40.750 10.834 3.142 1.00 32.53 163 ASP B N 1
ATOM 3362 C CA . ASP B 1 182 ? 39.718 11.630 3.820 1.00 32.04 163 ASP B CA 1
ATOM 3363 C C . ASP B 1 182 ? 38.385 11.584 3.042 1.00 34.32 163 ASP B C 1
ATOM 3364 O O . ASP B 1 182 ? 37.386 12.154 3.490 1.00 34.66 163 ASP B O 1
ATOM 3369 N N . LYS B 1 183 ? 38.370 10.886 1.900 1.00 28.71 164 LYS B N 1
ATOM 3370 C CA . LYS B 1 183 ? 37.177 10.767 1.059 1.00 26.01 164 LYS B CA 1
ATOM 3371 C C . LYS B 1 183 ? 36.886 9.289 0.742 1.00 27.90 164 LYS B C 1
ATOM 3372 O O . LYS B 1 183 ? 37.810 8.471 0.721 1.00 26.23 164 LYS B O 1
ATOM 3378 N N . PRO B 1 184 ? 35.599 8.917 0.467 1.00 24.68 165 PRO B N 1
ATOM 3379 C CA . PRO B 1 184 ? 35.302 7.508 0.124 1.00 24.28 165 PRO B CA 1
ATOM 3380 C C . PRO B 1 184 ? 36.112 7.012 -1.091 1.00 28.87 165 PRO B C 1
ATOM 3381 O O . PRO B 1 184 ? 36.484 7.803 -1.967 1.00 28.55 165 PRO B O 1
ATOM 3385 N N . GLY B 1 185 ? 36.419 5.718 -1.098 1.00 24.67 166 GLY B N 1
ATOM 3386 C CA . GLY B 1 185 ? 37.120 5.083 -2.199 1.00 23.10 166 GLY B CA 1
ATOM 3387 C C . GLY B 1 185 ? 36.173 4.475 -3.212 1.00 25.59 166 GLY B C 1
ATOM 3388 O O . GLY B 1 185 ? 35.047 4.095 -2.869 1.00 23.54 166 GLY B O 1
ATOM 3389 N N . VAL B 1 186 ? 36.600 4.416 -4.480 1.00 22.57 167 VAL B N 1
ATOM 3390 C CA . VAL B 1 186 ? 35.788 3.827 -5.539 1.00 21.83 167 VAL B CA 1
ATOM 3391 C C . VAL B 1 186 ? 35.873 2.293 -5.466 1.00 26.34 167 VAL B C 1
ATOM 3392 O O . VAL B 1 186 ? 34.844 1.618 -5.516 1.00 26.19 167 VAL B O 1
ATOM 3396 N N . GLY B 1 187 ? 37.090 1.770 -5.252 1.00 23.03 168 GLY B N 1
ATOM 3397 C CA . GLY B 1 187 ? 37.327 0.326 -5.193 1.00 22.47 168 GLY B CA 1
ATOM 3398 C C . GLY B 1 187 ? 36.715 -0.395 -6.368 1.00 25.24 168 GLY B C 1
ATOM 3399 O O . GLY B 1 187 ? 36.854 0.052 -7.512 1.00 23.64 168 GLY B O 1
ATOM 3400 N N . TRP B 1 188 ? 35.941 -1.459 -6.097 1.00 22.43 169 TRP B N 1
ATOM 3401 C CA . TRP B 1 188 ? 35.184 -2.134 -7.154 1.00 22.80 169 TRP B CA 1
ATOM 3402 C C . TRP B 1 188 ? 33.993 -1.274 -7.566 1.00 24.73 169 TRP B C 1
ATOM 3403 O O . TRP B 1 188 ? 33.820 -0.981 -8.755 1.00 24.92 169 TRP B O 1
ATOM 3422 N N . LEU B 1 190 ? 31.232 2.198 -6.173 1.00 20.48 171 LEU B N 1
ATOM 3423 C CA . LEU B 1 190 ? 30.909 3.274 -5.247 1.00 20.04 171 LEU B CA 1
ATOM 3424 C C . LEU B 1 190 ? 29.529 3.842 -5.549 1.00 23.27 171 LEU B C 1
ATOM 3425 O O . LEU B 1 190 ? 29.295 4.334 -6.655 1.00 22.75 171 LEU B O 1
ATOM 3430 N N . TYR B 1 191 ? 28.611 3.782 -4.565 1.00 19.60 172 TYR B N 1
ATOM 3431 C CA . TYR B 1 191 ? 27.292 4.392 -4.708 1.00 19.10 172 TYR B CA 1
ATOM 3432 C C . TYR B 1 191 ? 27.273 5.783 -4.093 1.00 24.23 172 TYR B C 1
ATOM 3433 O O . TYR B 1 191 ? 27.724 5.972 -2.961 1.00 23.09 172 TYR B O 1
ATOM 3442 N N . LEU B 1 192 ? 26.732 6.747 -4.823 1.00 23.31 173 LEU B N 1
ATOM 3443 C CA . LEU B 1 192 ? 26.514 8.095 -4.319 1.00 24.49 173 LEU B CA 1
ATOM 3444 C C . LEU B 1 192 ? 25.092 8.541 -4.645 1.00 30.18 173 LEU B C 1
ATOM 3445 O O . LEU B 1 192 ? 24.590 8.243 -5.729 1.00 30.73 173 LEU B O 1
ATOM 3450 N N . PRO B 1 193 ? 24.385 9.200 -3.696 1.00 26.99 174 PRO B N 1
ATOM 3451 C CA . PRO B 1 193 ? 22.986 9.572 -3.964 1.00 27.31 174 PRO B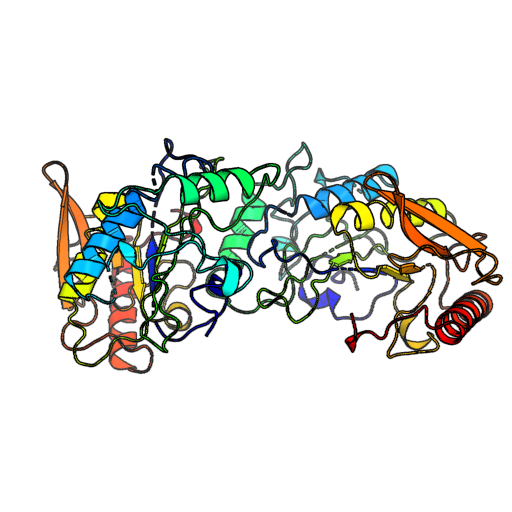 CA 1
ATOM 3452 C C . PRO B 1 193 ? 22.884 10.788 -4.907 1.00 32.12 174 PRO B C 1
ATOM 3453 O O . PRO B 1 193 ? 22.155 11.741 -4.624 1.00 31.92 174 PRO B O 1
ATOM 3457 N N . LYS B 1 194 ? 23.593 10.727 -6.045 1.00 29.51 175 LYS B N 1
ATOM 3458 C CA . LYS B 1 194 ? 23.563 11.772 -7.065 1.00 29.64 175 LYS B CA 1
ATOM 3459 C C . LYS B 1 194 ? 23.496 11.154 -8.442 1.00 32.58 175 LYS B C 1
ATOM 3460 O O . LYS B 1 194 ? 23.910 10.007 -8.623 1.00 31.21 175 LYS B O 1
ATOM 3466 N N . VAL B 1 195 ? 22.949 11.890 -9.419 1.00 29.75 176 VAL B N 1
ATOM 3467 C CA . VAL B 1 195 ? 22.912 11.417 -10.798 1.00 28.87 176 VAL B CA 1
ATOM 3468 C C . VAL B 1 195 ? 24.259 11.703 -11.452 1.00 31.84 176 VAL B C 1
ATOM 3469 O O . VAL B 1 195 ? 24.609 12.867 -11.664 1.00 32.09 176 VAL B O 1
ATOM 3473 N N . ILE B 1 196 ? 25.071 10.657 -11.642 1.00 26.99 177 ILE B N 1
ATOM 3474 C CA . ILE B 1 196 ? 26.406 10.799 -12.215 1.00 26.25 177 ILE B CA 1
ATOM 3475 C C . ILE B 1 196 ? 26.413 10.252 -13.647 1.00 29.88 177 ILE B C 1
ATOM 3476 O O . ILE B 1 196 ? 25.940 9.138 -13.883 1.00 30.06 177 ILE B O 1
ATOM 3481 N N . THR B 1 197 ? 26.878 11.073 -14.619 1.00 25.82 178 THR B N 1
ATOM 3482 C CA . THR B 1 197 ? 26.765 10.737 -16.040 1.00 25.55 178 THR B CA 1
ATOM 3483 C C . THR B 1 197 ? 28.107 10.307 -16.643 1.00 29.72 178 THR B C 1
ATOM 3484 O O . THR B 1 197 ? 29.167 10.482 -16.026 1.00 29.11 178 THR B O 1
ATOM 3488 N N . GLN B 1 198 ? 28.052 9.761 -17.867 1.00 27.21 179 GLN B N 1
ATOM 3489 C CA . GLN B 1 198 ? 29.219 9.345 -18.643 1.00 26.70 179 GLN B CA 1
ATOM 3490 C C . GLN B 1 198 ? 30.113 10.551 -18.965 1.00 30.83 179 GLN B C 1
ATOM 3491 O O . GLN B 1 198 ? 31.339 10.431 -18.959 1.00 29.94 179 GLN B O 1
ATOM 3497 N N . GLN B 1 199 ? 29.493 11.725 -19.215 1.00 28.71 180 GLN B N 1
ATOM 3498 C CA . GLN B 1 199 ? 30.224 12.961 -19.504 1.00 29.39 180 GLN B CA 1
ATOM 3499 C C . GLN B 1 199 ? 31.063 13.400 -18.282 1.00 33.95 180 GLN B C 1
ATOM 3500 O O . GLN B 1 199 ? 32.168 13.921 -18.448 1.00 34.36 180 GLN B O 1
ATOM 3506 N N . GLN B 1 200 ? 30.552 13.143 -17.058 1.00 29.96 181 GLN B N 1
ATOM 3507 C CA . GLN B 1 200 ? 31.252 13.511 -15.830 1.00 28.39 181 GLN B CA 1
ATOM 3508 C C . GLN B 1 200 ? 32.404 12.550 -15.532 1.00 31.72 181 GLN B C 1
ATOM 3509 O O . GLN B 1 200 ? 33.477 12.993 -15.125 1.00 31.22 181 GLN B O 1
ATOM 3515 N N . VAL B 1 201 ? 32.164 11.224 -15.664 1.00 27.47 182 VAL B N 1
ATOM 3516 C CA . VAL B 1 201 ? 33.189 10.219 -15.336 1.00 26.51 182 VAL B CA 1
ATOM 3517 C C . VAL B 1 201 ? 33.402 9.284 -16.538 1.00 30.20 182 VAL B C 1
ATOM 3518 O O . VAL B 1 201 ? 32.832 8.192 -16.586 1.00 29.56 182 VAL B O 1
ATOM 3522 N N . PRO B 1 202 ? 34.229 9.702 -17.537 1.00 27.93 183 PRO B N 1
ATOM 3523 C CA . PRO B 1 202 ? 34.393 8.865 -18.740 1.00 28.39 183 PRO B CA 1
ATOM 3524 C C . PRO B 1 202 ? 35.267 7.616 -18.485 1.00 32.28 183 PRO B C 1
ATOM 3525 O O . PRO B 1 202 ? 35.269 6.698 -19.310 1.00 32.64 183 PRO B O 1
ATOM 3529 N N . GLU B 1 203 ? 35.970 7.563 -17.318 1.00 27.68 184 GLU B N 1
ATOM 3530 C CA . GLU B 1 203 ? 36.829 6.410 -16.958 1.00 27.39 184 GLU B CA 1
ATOM 3531 C C . GLU B 1 203 ? 35.997 5.227 -16.435 1.00 29.40 184 GLU B C 1
ATOM 3532 O O . GLU B 1 203 ? 36.480 4.089 -16.444 1.00 28.56 184 GLU B O 1
ATOM 3538 N N . ALA B 1 204 ? 34.788 5.507 -15.888 1.00 25.20 185 ALA B N 1
ATOM 3539 C CA . ALA B 1 204 ? 33.945 4.468 -15.278 1.00 24.44 185 ALA B CA 1
ATOM 3540 C C . ALA B 1 204 ? 33.593 3.369 -16.288 1.00 27.90 185 ALA B C 1
ATOM 3541 O O . ALA B 1 204 ? 33.221 3.669 -17.427 1.00 27.22 185 ALA B O 1
ATOM 3543 N N . ARG B 1 205 ? 33.753 2.096 -15.883 1.00 24.71 186 ARG B N 1
ATOM 3544 C CA . ARG B 1 205 ? 33.441 0.957 -16.752 1.00 25.61 186 ARG B CA 1
ATOM 3545 C C . ARG B 1 205 ? 31.929 0.730 -16.823 1.00 31.26 186 ARG B C 1
ATOM 3546 O O . ARG B 1 205 ? 31.429 0.194 -17.816 1.00 32.09 186 ARG B O 1
ATOM 3554 N N . ALA B 1 206 ? 31.196 1.179 -15.787 1.00 27.96 187 ALA B N 1
ATOM 3555 C CA . ALA B 1 206 ? 29.734 1.114 -15.767 1.00 27.35 187 ALA B CA 1
ATOM 3556 C C . ALA B 1 206 ? 29.163 2.150 -14.814 1.00 29.76 187 ALA B C 1
ATOM 3557 O O . ALA B 1 206 ? 29.761 2.434 -13.777 1.00 29.31 187 ALA B O 1
ATOM 3559 N N . LEU B 1 207 ? 28.030 2.746 -15.182 1.00 26.57 188 LEU B N 1
ATOM 3560 C CA . LEU B 1 207 ? 27.307 3.687 -14.325 1.00 25.44 188 LEU B CA 1
ATOM 3561 C C . LEU B 1 207 ? 25.874 3.232 -14.171 1.00 29.98 188 LEU B C 1
ATOM 3562 O O . LEU B 1 207 ? 25.053 3.445 -15.074 1.00 30.33 188 LEU B O 1
ATOM 3567 N N . ILE B 1 208 ? 25.601 2.466 -13.106 1.00 26.73 189 ILE B N 1
ATOM 3568 C CA . ILE B 1 208 ? 24.301 1.849 -12.900 1.00 26.39 189 ILE B CA 1
ATOM 3569 C C . ILE B 1 208 ? 23.367 2.811 -12.153 1.00 30.48 189 ILE B C 1
ATOM 3570 O O . ILE B 1 208 ? 23.586 3.102 -10.979 1.00 29.55 189 ILE B O 1
ATOM 3575 N N . PRO B 1 209 ? 22.289 3.299 -12.816 1.00 28.20 190 PRO B N 1
ATOM 3576 C CA . PRO B 1 209 ? 21.348 4.176 -12.113 1.00 28.45 190 PRO B CA 1
ATOM 3577 C C . PRO B 1 209 ? 20.514 3.406 -11.088 1.00 33.55 190 PRO B C 1
ATOM 3578 O O . PRO B 1 209 ? 20.071 2.287 -11.366 1.00 34.85 190 PRO B O 1
ATOM 3582 N N . VAL B 1 210 ? 20.339 3.977 -9.890 1.00 28.42 191 VAL B N 1
ATOM 3583 C CA . VAL B 1 210 ? 19.499 3.365 -8.856 1.00 27.63 191 VAL B CA 1
ATOM 3584 C C . VAL B 1 210 ? 18.213 4.196 -8.694 1.00 31.47 191 VAL B C 1
ATOM 3585 O O . VAL B 1 210 ? 18.285 5.395 -8.422 1.00 29.67 191 VAL B O 1
ATOM 3589 N N . SER B 1 211 ? 17.056 3.585 -8.964 1.00 29.82 192 SER B N 1
ATOM 3590 C CA . SER B 1 211 ? 15.784 4.307 -8.954 1.00 31.14 192 SER B CA 1
ATOM 3591 C C . SER B 1 211 ? 14.983 4.022 -7.693 1.00 34.89 192 SER B C 1
ATOM 3592 O O . SER B 1 211 ? 15.076 2.926 -7.125 1.00 32.78 192 SER B O 1
ATOM 3595 N N . ALA B 1 212 ? 14.206 5.027 -7.237 1.00 33.34 193 ALA B N 1
ATOM 3596 C CA . ALA B 1 212 ? 13.301 4.902 -6.092 1.00 33.60 193 ALA B CA 1
ATOM 3597 C C . ALA B 1 212 ? 12.354 6.069 -6.045 1.00 38.80 193 ALA B C 1
ATOM 3598 O O . ALA B 1 212 ? 12.747 7.197 -6.365 1.00 38.77 193 ALA B O 1
ATOM 3600 N N . LYS B 1 213 ? 11.079 5.806 -5.682 1.00 35.69 194 LYS B N 1
ATOM 3601 C CA . LYS B 1 213 ? 10.050 6.836 -5.517 1.00 36.41 194 LYS B CA 1
ATOM 3602 C C . LYS B 1 213 ? 9.955 7.774 -6.770 1.00 40.70 194 LYS B C 1
ATOM 3603 O O . LYS B 1 213 ? 9.837 8.994 -6.630 1.00 40.07 194 LYS B O 1
ATOM 3609 N N . GLY B 1 214 ? 9.951 7.165 -7.960 1.00 38.00 195 GLY B N 1
ATOM 3610 C CA . GLY B 1 214 ? 9.669 7.861 -9.212 1.00 39.01 195 GLY B CA 1
ATOM 3611 C C . GLY B 1 214 ? 10.799 8.711 -9.772 1.00 43.26 195 GLY B C 1
ATOM 3612 O O . GLY B 1 214 ? 10.549 9.602 -10.590 1.00 44.26 195 GLY B O 1
ATOM 3613 N N . LYS B 1 215 ? 12.060 8.418 -9.386 1.00 38.73 196 LYS B N 1
ATOM 3614 C CA . LYS B 1 215 ? 13.218 9.151 -9.936 1.00 38.20 196 LYS B CA 1
ATOM 3615 C C . LYS B 1 215 ? 14.536 8.415 -9.641 1.00 40.13 196 LYS B C 1
ATOM 3616 O O . LYS B 1 215 ? 14.578 7.536 -8.773 1.00 39.31 196 LYS B O 1
ATOM 3622 N N . GLN B 1 216 ? 15.625 8.794 -10.356 1.00 35.37 197 GLN B N 1
ATOM 3623 C CA . GLN B 1 216 ? 16.945 8.242 -10.095 1.00 32.80 197 GLN B CA 1
ATOM 3624 C C . GLN B 1 216 ? 17.482 8.794 -8.786 1.00 34.23 197 GLN B C 1
ATOM 3625 O O . GLN B 1 216 ? 17.659 10.006 -8.655 1.00 33.27 197 GLN B O 1
ATOM 3631 N N . THR B 1 217 ? 17.620 7.924 -7.775 1.00 30.69 198 THR B N 1
ATOM 3632 C CA . THR B 1 217 ? 18.069 8.319 -6.440 1.00 30.27 198 THR B CA 1
ATOM 3633 C C . THR B 1 217 ? 19.597 8.522 -6.425 1.00 32.34 198 THR B C 1
ATOM 3634 O O . THR B 1 217 ? 20.090 9.465 -5.806 1.00 32.45 198 THR B O 1
ATOM 3638 N N . GLY B 1 218 ? 20.321 7.633 -7.097 1.00 26.69 199 GLY B N 1
ATOM 3639 C CA . GLY B 1 218 ? 21.773 7.694 -7.140 1.00 25.64 199 GLY B CA 1
ATOM 3640 C C . GLY B 1 218 ? 22.383 6.909 -8.273 1.00 29.13 199 GLY B C 1
ATOM 3641 O O . GLY B 1 218 ? 21.686 6.521 -9.217 1.00 28.79 199 GLY B O 1
ATOM 3642 N N . THR B 1 219 ? 23.693 6.713 -8.221 1.00 25.66 200 THR B N 1
ATOM 3643 C CA . THR B 1 219 ? 24.409 5.989 -9.263 1.00 25.50 200 THR B CA 1
ATOM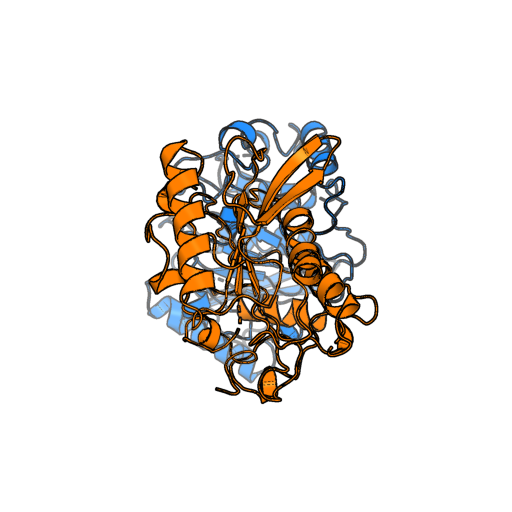 3644 C C . THR B 1 219 ? 25.471 5.109 -8.644 1.00 28.31 200 THR B C 1
ATOM 3645 O O . THR B 1 219 ? 26.191 5.554 -7.750 1.00 27.96 200 THR B O 1
ATOM 3649 N N . ILE B 1 220 ? 25.592 3.862 -9.124 1.00 24.81 201 ILE B N 1
ATOM 3650 C CA . ILE B 1 220 ? 26.710 2.997 -8.745 1.00 24.72 201 ILE B CA 1
ATOM 3651 C C . ILE B 1 220 ? 27.823 3.152 -9.775 1.00 29.23 201 ILE B C 1
ATOM 3652 O O . ILE B 1 220 ? 27.584 2.971 -10.976 1.00 28.71 201 ILE B O 1
ATOM 3657 N N . ILE B 1 221 ? 29.006 3.561 -9.329 1.00 26.53 202 ILE B N 1
ATOM 3658 C CA . ILE B 1 221 ? 30.149 3.733 -10.211 1.00 26.45 202 ILE B CA 1
ATOM 3659 C C . ILE B 1 221 ? 31.008 2.473 -10.172 1.00 28.33 202 ILE B C 1
ATOM 3660 O O . ILE B 1 221 ? 31.433 2.055 -9.095 1.00 26.94 202 ILE B O 1
ATOM 3665 N N . VAL B 1 222 ? 31.203 1.820 -11.335 1.00 23.96 203 VAL B N 1
ATOM 3666 C CA . VAL B 1 222 ? 31.957 0.563 -11.393 1.00 23.63 203 VAL B CA 1
ATOM 3667 C C . VAL B 1 222 ? 33.306 0.781 -12.116 1.00 28.10 203 VAL B C 1
ATOM 3668 O O . VAL B 1 222 ? 33.342 1.357 -13.204 1.00 27.71 203 VAL B O 1
ATOM 3672 N N . SER B 1 223 ? 34.405 0.334 -11.495 1.00 25.80 204 SER B N 1
ATOM 3673 C CA . SER B 1 223 ? 35.746 0.499 -12.055 1.00 25.69 204 SER B CA 1
ATOM 3674 C C . SER B 1 223 ? 36.131 -0.690 -12.934 1.00 29.53 204 SER B C 1
ATOM 3675 O O . SER B 1 223 ? 36.862 -0.521 -13.894 1.00 29.27 204 SER B O 1
ATOM 3678 N N . VAL B 1 224 ? 35.726 -1.912 -12.532 1.00 26.96 205 VAL B N 1
ATOM 3679 C CA . VAL B 1 224 ? 36.106 -3.141 -13.244 1.00 27.26 205 VAL B CA 1
ATOM 3680 C C . VAL B 1 224 ? 34.858 -3.998 -13.502 1.00 32.28 205 VAL B C 1
ATOM 3681 O O . VAL B 1 224 ? 34.081 -4.249 -12.578 1.00 30.07 205 VAL B O 1
ATOM 3685 N N . THR B 1 225 ? 34.650 -4.419 -14.769 1.00 31.22 206 THR B N 1
ATOM 3686 C CA . THR B 1 225 ? 33.478 -5.224 -15.142 1.00 32.06 206 THR B CA 1
ATOM 3687 C C . THR B 1 225 ? 33.897 -6.538 -15.829 1.00 39.92 206 THR B C 1
ATOM 3688 O O . THR B 1 225 ? 33.049 -7.402 -16.059 1.00 41.12 206 THR B O 1
ATOM 3692 N N . ASP B 1 226 ? 35.194 -6.674 -16.190 1.00 37.90 207 ASP B N 1
ATOM 3693 C CA . ASP B 1 226 ? 35.663 -7.846 -16.947 1.00 39.76 207 ASP B CA 1
ATOM 3694 C C . ASP B 1 226 ? 36.064 -8.999 -16.012 1.00 43.31 207 ASP B C 1
ATOM 3695 O O . ASP B 1 226 ? 36.124 -10.152 -16.447 1.00 44.50 207 ASP B O 1
ATOM 3700 N N . ALA B 1 227 ? 36.369 -8.687 -14.747 1.00 38.03 208 ALA B N 1
ATOM 3701 C CA . ALA B 1 227 ? 36.809 -9.693 -13.777 1.00 37.81 208 ALA B CA 1
ATOM 3702 C C . ALA B 1 227 ? 36.549 -9.216 -12.343 1.00 40.19 208 ALA B C 1
ATOM 3703 O O . ALA B 1 227 ? 36.291 -8.030 -12.126 1.00 38.88 208 ALA B O 1
ATOM 3705 N N . PRO B 1 228 ? 36.622 -10.121 -11.325 1.00 36.14 209 PRO B N 1
ATOM 3706 C CA . PRO B 1 228 ? 36.481 -9.652 -9.938 1.00 35.14 209 PRO B CA 1
ATOM 3707 C C . PRO B 1 228 ? 37.609 -8.680 -9.564 1.00 37.75 209 PRO B C 1
ATO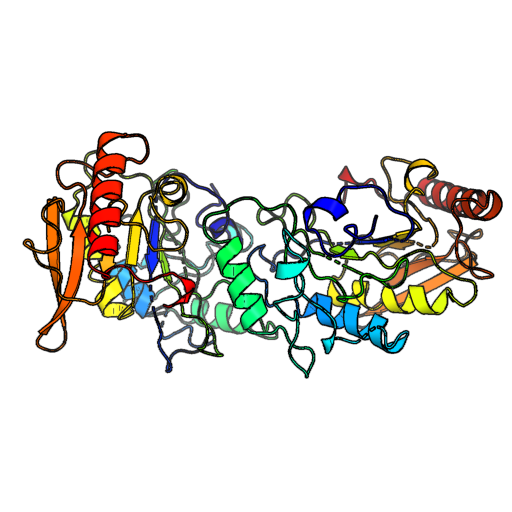M 3708 O O . PRO B 1 228 ? 38.759 -8.897 -9.948 1.00 37.87 209 PRO B O 1
ATOM 3712 N N . PHE B 1 229 ? 37.264 -7.566 -8.891 1.00 32.74 210 PHE B N 1
ATOM 3713 C CA . PHE B 1 229 ? 38.254 -6.554 -8.513 1.00 31.31 210 PHE B CA 1
ATOM 3714 C C . PHE B 1 229 ? 39.298 -7.143 -7.578 1.00 36.15 210 PHE B C 1
ATOM 3715 O O . PHE B 1 229 ? 38.949 -7.751 -6.560 1.00 35.60 210 PHE B O 1
ATOM 3723 N N . SER B 1 230 ? 40.581 -6.947 -7.905 1.00 33.67 211 SER B N 1
ATOM 3724 C CA . SER B 1 230 ? 41.676 -7.430 -7.079 1.00 34.36 211 SER B CA 1
ATOM 3725 C C . SER B 1 230 ? 42.558 -6.274 -6.616 1.00 38.85 211 SER B C 1
ATOM 3726 O O . SER B 1 230 ? 42.983 -5.457 -7.432 1.00 38.39 211 SER B O 1
ATOM 3729 N N . VAL B 1 231 ? 42.830 -6.200 -5.306 1.00 36.29 212 VAL B N 1
ATOM 3730 C CA . VAL B 1 231 ? 43.723 -5.181 -4.752 1.00 36.33 212 VAL B CA 1
ATOM 3731 C C . VAL B 1 231 ? 45.167 -5.478 -5.195 1.00 40.52 212 VAL B C 1
ATOM 3732 O O . VAL B 1 231 ? 45.974 -4.556 -5.329 1.00 40.82 212 VAL B O 1
ATOM 3736 N N . ASP B 1 232 ? 45.451 -6.761 -5.530 1.00 37.18 213 ASP B N 1
ATOM 3737 C CA . ASP B 1 232 ? 46.777 -7.195 -5.981 1.00 37.87 213 ASP B CA 1
ATOM 3738 C C . ASP B 1 232 ? 47.005 -6.856 -7.478 1.00 40.57 213 ASP B C 1
ATOM 3739 O O . ASP B 1 232 ? 48.136 -6.942 -7.959 1.00 41.78 213 ASP B O 1
ATOM 3744 N N . ASN B 1 233 ? 45.933 -6.484 -8.203 1.00 34.55 214 ASN B N 1
ATOM 3745 C CA . ASN B 1 233 ? 46.043 -6.112 -9.619 1.00 33.93 214 ASN B CA 1
ATOM 3746 C C . ASN B 1 233 ? 46.281 -4.585 -9.759 1.00 36.52 214 ASN B C 1
ATOM 3747 O O . ASN B 1 233 ? 45.379 -3.788 -9.483 1.00 34.54 214 ASN B O 1
ATOM 3752 N N . PRO B 1 234 ? 47.503 -4.157 -10.194 1.00 33.92 215 PRO B N 1
ATOM 3753 C CA . PRO B 1 234 ? 47.788 -2.707 -10.260 1.00 33.19 215 PRO B CA 1
ATOM 3754 C C . PRO B 1 234 ? 46.894 -1.969 -11.273 1.00 36.17 215 PRO B C 1
ATOM 3755 O O . PRO B 1 234 ? 46.660 -0.774 -11.115 1.00 35.44 215 PRO B O 1
ATOM 3759 N N . GLU B 1 235 ? 46.367 -2.691 -12.296 1.00 32.43 216 GLU B N 1
ATOM 3760 C CA . GLU B 1 235 ? 45.464 -2.088 -13.289 1.00 31.86 216 GLU B CA 1
ATOM 3761 C C . GLU B 1 235 ? 44.100 -1.761 -12.660 1.00 33.73 216 GLU B C 1
ATOM 3762 O O . GLU B 1 235 ? 43.543 -0.695 -12.922 1.00 33.02 216 GLU B O 1
ATOM 3768 N N . HIS B 1 236 ? 43.578 -2.668 -11.814 1.00 28.88 217 HIS B N 1
ATOM 3769 C CA . HIS B 1 236 ? 42.300 -2.445 -11.122 1.00 27.27 217 HIS B CA 1
ATOM 3770 C C . HIS B 1 236 ? 42.402 -1.254 -10.166 1.00 31.43 217 HIS B C 1
ATOM 3771 O O . HIS B 1 236 ? 41.510 -0.403 -10.145 1.00 31.50 217 HIS B O 1
ATOM 3778 N N . VAL B 1 237 ? 43.513 -1.160 -9.423 1.00 28.69 218 VAL B N 1
ATOM 3779 C CA . VAL B 1 237 ? 43.743 -0.054 -8.490 1.00 28.71 218 VAL B CA 1
ATOM 3780 C C . VAL B 1 237 ? 43.908 1.284 -9.270 1.00 33.72 218 VAL B C 1
ATOM 3781 O O . VAL B 1 237 ? 43.309 2.290 -8.894 1.00 33.66 218 VAL B O 1
ATOM 3785 N N . ALA B 1 238 ? 44.662 1.259 -10.388 1.00 30.80 219 ALA B N 1
ATOM 3786 C CA . ALA B 1 238 ? 44.948 2.465 -11.171 1.00 30.71 219 ALA B CA 1
ATOM 3787 C C . ALA B 1 238 ? 43.665 3.084 -11.768 1.00 32.76 219 ALA B C 1
ATOM 3788 O O . ALA B 1 238 ? 43.537 4.304 -11.794 1.00 31.80 219 ALA B O 1
ATOM 3790 N N . ILE B 1 239 ? 42.723 2.246 -12.244 1.00 29.24 220 ILE B N 1
ATOM 3791 C CA . ILE B 1 239 ? 41.486 2.766 -12.836 1.00 29.05 220 ILE B CA 1
ATOM 3792 C C . ILE B 1 239 ? 40.525 3.280 -11.715 1.00 29.09 220 ILE B C 1
ATOM 3793 O O . ILE B 1 239 ? 39.917 4.344 -11.869 1.00 27.43 220 ILE B O 1
ATOM 3798 N N . ALA B 1 240 ? 40.483 2.581 -10.562 1.00 23.77 221 ALA B N 1
ATOM 3799 C CA . ALA B 1 240 ? 39.695 3.045 -9.423 1.00 22.45 221 ALA B CA 1
ATOM 3800 C C . ALA B 1 240 ? 40.253 4.368 -8.897 1.00 25.37 221 ALA B C 1
ATOM 3801 O O . ALA B 1 240 ? 39.485 5.282 -8.589 1.00 24.16 221 ALA B O 1
ATOM 3803 N N . ASN B 1 241 ? 41.608 4.512 -8.913 1.00 21.99 222 ASN B N 1
ATOM 3804 C CA . ASN B 1 241 ? 42.284 5.748 -8.509 1.00 22.47 222 ASN B CA 1
ATOM 3805 C C . ASN B 1 241 ? 41.958 6.903 -9.477 1.00 27.73 222 ASN B C 1
ATOM 3806 O O . ASN B 1 241 ? 41.657 8.012 -9.028 1.00 27.89 222 ASN B O 1
ATOM 3811 N N . ARG B 1 242 ? 41.991 6.630 -10.811 1.00 24.75 223 ARG B N 1
ATOM 3812 C CA . ARG B 1 242 ? 41.652 7.631 -11.838 1.00 24.48 223 ARG B CA 1
ATOM 3813 C C . ARG B 1 242 ? 40.213 8.135 -11.670 1.00 28.32 223 ARG B C 1
ATOM 3814 O O . ARG B 1 242 ? 39.957 9.330 -11.838 1.00 28.31 223 ARG B O 1
ATOM 3822 N N . ILE B 1 243 ? 39.270 7.220 -11.347 1.00 24.73 224 ILE B N 1
ATOM 3823 C CA . ILE B 1 243 ? 37.860 7.584 -11.143 1.00 23.90 224 ILE B CA 1
ATOM 3824 C C . ILE B 1 243 ? 37.718 8.482 -9.893 1.00 27.95 224 ILE B C 1
ATOM 3825 O O . ILE B 1 243 ? 36.990 9.475 -9.935 1.00 28.28 224 ILE B O 1
ATOM 3830 N N . GLU B 1 244 ? 38.476 8.170 -8.811 1.00 24.29 225 GLU B N 1
ATOM 3831 C CA . GLU B 1 244 ? 38.463 8.983 -7.577 1.00 24.27 225 GLU B CA 1
ATOM 3832 C C . GLU B 1 244 ? 38.927 10.415 -7.866 1.00 29.59 225 GLU B C 1
ATOM 3833 O O . GLU B 1 244 ? 38.271 11.373 -7.446 1.00 29.40 225 GLU B O 1
ATOM 3839 N N . ILE B 1 245 ? 40.026 10.558 -8.638 1.00 27.16 226 ILE B N 1
ATOM 3840 C CA . ILE B 1 245 ? 40.572 11.867 -9.021 1.00 27.97 226 ILE B CA 1
ATOM 3841 C C . ILE B 1 245 ? 39.547 12.642 -9.886 1.00 32.73 226 ILE B C 1
ATOM 3842 O O . ILE B 1 245 ? 39.323 13.834 -9.656 1.00 32.96 226 ILE B O 1
ATOM 3847 N N . ARG B 1 246 ? 38.893 11.944 -10.845 1.00 28.68 227 ARG B N 1
ATOM 3848 C CA . ARG B 1 246 ? 37.872 12.552 -11.708 1.00 27.63 227 ARG B CA 1
ATOM 3849 C C . ARG B 1 246 ? 36.707 13.113 -10.873 1.00 30.30 227 ARG B C 1
ATOM 3850 O O . ARG B 1 246 ? 36.269 14.238 -11.112 1.00 30.24 227 ARG B O 1
ATOM 3858 N N . LEU B 1 247 ? 36.247 12.347 -9.861 1.00 26.48 228 LEU B N 1
ATOM 3859 C CA . LEU B 1 247 ? 35.123 12.756 -9.005 1.00 26.11 228 LEU B CA 1
ATOM 3860 C C . LEU B 1 247 ? 35.468 14.003 -8.165 1.00 31.65 228 LEU B C 1
ATOM 3861 O O . LEU B 1 247 ? 34.630 14.888 -8.015 1.00 32.66 228 LEU B O 1
ATOM 3866 N N . VAL B 1 248 ? 36.694 14.069 -7.627 1.00 28.48 229 VAL B N 1
ATOM 3867 C CA . VAL B 1 248 ? 37.119 15.197 -6.789 1.00 29.26 229 VAL B CA 1
ATOM 3868 C C . VAL B 1 248 ? 37.370 16.450 -7.661 1.00 36.28 229 VAL B C 1
ATOM 3869 O O . VAL B 1 248 ? 37.115 17.572 -7.215 1.00 36.70 229 VAL B O 1
ATOM 3873 N N . ASP B 1 249 ? 37.777 16.250 -8.916 1.00 34.72 230 ASP B N 1
ATOM 3874 C CA . ASP B 1 249 ? 37.995 17.361 -9.837 1.00 36.44 230 ASP B CA 1
ATOM 3875 C C . ASP B 1 249 ? 36.658 18.092 -10.159 1.00 41.09 230 ASP B C 1
ATOM 3876 O O . ASP B 1 249 ? 36.667 19.282 -10.476 1.00 41.32 230 ASP B O 1
ATOM 3881 N N . GLN B 1 250 ? 35.516 17.381 -10.026 1.00 37.49 231 GLN B N 1
ATOM 3882 C CA . GLN B 1 250 ? 34.196 17.957 -10.309 1.00 37.43 231 GLN B CA 1
ATOM 3883 C C . GLN B 1 250 ? 33.381 18.147 -9.023 1.00 42.95 231 GLN B C 1
ATOM 3884 O O . GLN B 1 250 ? 32.166 18.383 -9.091 1.00 42.48 231 GLN B O 1
ATOM 3890 N N . ASP B 1 251 ? 34.059 18.084 -7.842 1.00 41.10 232 ASP B N 1
ATOM 3891 C CA . ASP B 1 251 ? 33.411 18.251 -6.525 1.00 41.88 232 ASP B CA 1
ATOM 3892 C C . ASP B 1 251 ? 32.187 17.295 -6.370 1.00 43.31 232 ASP B C 1
ATOM 3893 O O . ASP B 1 251 ? 31.117 17.717 -5.910 1.00 43.21 232 ASP B O 1
ATOM 3898 N N . LEU B 1 252 ? 32.374 16.007 -6.729 1.00 37.20 233 LEU B N 1
ATOM 3899 C CA . LEU B 1 252 ? 31.316 14.996 -6.638 1.00 35.45 233 LEU B CA 1
ATOM 3900 C C . LEU B 1 252 ? 31.576 14.024 -5.485 1.00 36.59 233 LEU B C 1
ATOM 3901 O O . LEU B 1 252 ? 30.702 13.230 -5.141 1.00 35.37 233 LEU B O 1
ATOM 3906 N N . LEU B 1 253 ? 32.790 14.055 -4.919 1.00 32.90 234 LEU B N 1
ATOM 3907 C CA . LEU B 1 253 ? 33.161 13.150 -3.842 1.00 32.22 234 LEU B CA 1
ATOM 3908 C C . LEU B 1 253 ? 33.252 13.909 -2.494 1.00 37.21 234 LEU B C 1
ATOM 3909 O O . LEU B 1 253 ? 34.135 14.744 -2.307 1.00 37.50 234 LEU B O 1
ATOM 3914 N N . PRO B 1 254 ? 32.307 13.667 -1.563 1.00 34.71 235 PRO B N 1
ATOM 3915 C CA . PRO B 1 254 ? 32.350 14.391 -0.285 1.00 35.25 235 PRO B CA 1
ATOM 3916 C C . PRO B 1 254 ? 33.387 13.812 0.663 1.00 38.19 235 PRO B C 1
ATOM 3917 O O . PRO B 1 254 ? 33.778 12.662 0.518 1.00 37.08 235 PRO B O 1
ATOM 3921 N N . ALA B 1 255 ? 33.823 14.600 1.638 1.00 34.96 236 ALA B N 1
ATOM 3922 C CA . ALA B 1 255 ? 34.718 14.102 2.676 1.00 35.02 236 ALA B CA 1
ATOM 3923 C C . ALA B 1 255 ? 33.932 13.303 3.708 1.00 37.77 236 ALA B C 1
ATOM 3924 O O . ALA B 1 255 ? 32.740 13.562 3.905 1.00 36.61 236 ALA B O 1
ATOM 3926 N N . TYR B 1 256 ? 34.576 12.300 4.342 1.00 34.62 237 TYR B N 1
ATOM 3927 C CA . TYR B 1 256 ? 33.917 11.482 5.371 1.00 34.42 237 TYR B CA 1
ATOM 3928 C C . TYR B 1 256 ? 33.311 12.363 6.478 1.00 41.10 237 TYR B C 1
ATOM 3929 O O . TYR B 1 256 ? 32.178 12.132 6.900 1.00 40.74 237 TYR B O 1
ATOM 3938 N N . VAL B 1 257 ? 34.078 13.381 6.941 1.00 40.19 238 VAL B N 1
ATOM 3939 C CA . VAL B 1 257 ? 33.668 14.274 8.044 1.00 41.39 238 VAL B CA 1
ATOM 3940 C C . VAL B 1 257 ? 32.411 15.097 7.650 1.00 46.50 238 VAL B C 1
ATOM 3941 O O . VAL B 1 257 ? 31.618 15.457 8.518 1.00 46.99 238 VAL B O 1
ATOM 3945 N N . ASP B 1 258 ? 32.236 15.373 6.345 1.00 43.78 239 ASP B N 1
ATOM 3946 C CA . ASP B 1 258 ? 31.128 16.207 5.857 1.00 44.65 239 ASP B CA 1
ATOM 3947 C C . ASP B 1 258 ? 29.818 15.388 5.680 1.00 48.21 239 ASP B C 1
ATOM 3948 O O . ASP B 1 258 ? 28.742 15.977 5.521 1.00 48.45 239 ASP B O 1
ATOM 3953 N N . ILE B 1 259 ? 29.917 14.042 5.699 1.00 43.35 240 ILE B N 1
ATOM 3954 C CA . ILE B 1 259 ? 28.751 13.166 5.517 1.00 43.52 240 ILE B CA 1
ATOM 3955 C C . ILE B 1 259 ? 27.885 13.153 6.808 1.00 57.69 240 ILE B C 1
ATOM 3956 O O . ILE B 1 259 ? 28.445 12.934 7.902 1.00 64.1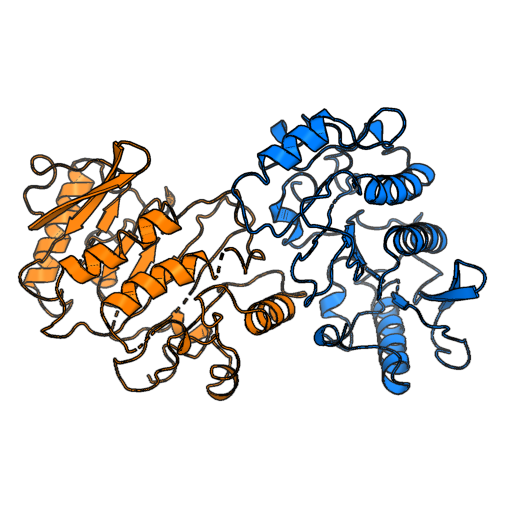9 240 ILE B O 1
#

Radius of gyration: 26.18 Å; Cα contacts (8 Å, |Δi|>4): 1024; chains: 2; bounding box: 57×46×78 Å

Sequence (501 aa):
DKIHHHHHHENLYFQGEIKAFRDVSLSSRRNFSELSRESKVVAALAAKSPLAHANWRLKGNSLEEATLYPAFDADGSPSTPALAVLNEEQQRGKKHSASHAAIWNGNTRPNEGASSCHHVSDEKVLPDRFSTRLGVPDCYAKSQDLADVVTTTIVAAFNPLVVEASPEGYFDKQVFDDKPGVGWLYLPKVITQQQVPEARALIPVSAKGKQTGTIIVSVTDAPFSVDNPEHVAIANRIEIRLVDQDLLPAYVDISDKIHHHHHHHENLYFQGEIKAFRDVSLSSRNFSELSRESKVVAALAAKSPLAHANWRLKGNSLEEATLYPAFDADGSPSTPALAVLNEEQRGKKHSASHAAIWNGNTRPNEGASSCHHVSDEKVLPDRFSTRLGVPDCYAKSQDLADVVTTTIVAAFNPLVVEASPEGYFDKQVFDDKPGVGWLYLPKVITQQQVPEARALIPVSAKGKQTGTIIVSVTDAPFSVDNPEHVAIANRIEIRLVDQDLLPAYVDI